Protein AF-0000000077099593 (afdb_homodimer)

Structure (mmCIF, N/CA/C/O backbone):
data_AF-0000000077099593-model_v1
#
loop_
_entity.id
_entity.type
_entity.pdbx_description
1 polymer 'DHHA1 domain protein'
#
loop_
_atom_site.group_PDB
_atom_site.id
_atom_site.type_symbol
_atom_site.label_atom_id
_atom_site.label_alt_id
_atom_site.label_comp_id
_atom_site.label_asym_id
_atom_site.label_entity_id
_atom_site.label_seq_id
_atom_site.pdbx_PDB_ins_code
_atom_site.Cartn_x
_atom_site.Cartn_y
_atom_site.Cartn_z
_atom_site.occupancy
_atom_site.B_iso_or_equiv
_atom_site.auth_seq_id
_atom_site.auth_comp_id
_atom_site.auth_asym_id
_atom_site.auth_atom_id
_atom_site.pdbx_PDB_model_num
ATOM 1 N N . MET A 1 1 ? 26.547 29.719 -0.793 1 44.53 1 MET A N 1
ATOM 2 C CA . MET A 1 1 ? 26.031 29.375 0.529 1 44.53 1 MET A CA 1
ATOM 3 C C . MET A 1 1 ? 24.516 29.234 0.493 1 44.53 1 MET A C 1
ATOM 5 O O . MET A 1 1 ? 23.828 30.016 -0.178 1 44.53 1 MET A O 1
ATOM 9 N N . ASN A 1 2 ? 23.734 27.875 0.747 1 78.38 2 ASN A N 1
ATOM 10 C CA . ASN A 1 2 ? 22.328 27.5 0.614 1 78.38 2 ASN A CA 1
ATOM 11 C C . ASN A 1 2 ? 21.422 28.391 1.454 1 78.38 2 ASN A C 1
ATOM 13 O O . ASN A 1 2 ? 21.609 28.5 2.668 1 78.38 2 ASN A O 1
ATOM 17 N N . GLU A 1 3 ? 20.875 29.578 0.82 1 91.75 3 GLU A N 1
ATOM 18 C CA . GLU A 1 3 ? 19.984 30.547 1.476 1 91.75 3 GLU A CA 1
ATOM 19 C C . GLU A 1 3 ? 19.172 29.891 2.578 1 91.75 3 GLU A C 1
ATOM 21 O O . GLU A 1 3 ? 18.859 30.516 3.59 1 91.75 3 GLU A O 1
ATOM 26 N N . PHE A 1 4 ? 19.031 28.75 2.486 1 96.62 4 PHE A N 1
ATOM 27 C CA . PHE A 1 4 ? 18.281 27.984 3.467 1 96.62 4 PHE A CA 1
ATOM 28 C C . PHE A 1 4 ? 19.062 27.844 4.766 1 96.62 4 PHE A C 1
ATOM 30 O O . PHE A 1 4 ? 18.594 28.25 5.828 1 96.62 4 PHE A O 1
ATOM 37 N N . ILE A 1 5 ? 20.25 27.406 4.719 1 95.94 5 ILE A N 1
ATOM 38 C CA . ILE A 1 5 ? 21.078 27.188 5.895 1 95.94 5 ILE A CA 1
ATOM 39 C C . ILE A 1 5 ? 21.453 28.531 6.52 1 95.94 5 ILE A C 1
ATOM 41 O O . ILE A 1 5 ? 21.406 28.688 7.742 1 95.94 5 ILE A O 1
ATOM 45 N N . SER A 1 6 ? 21.797 29.5 5.699 1 96.19 6 SER A N 1
ATOM 46 C CA . SER A 1 6 ? 22.188 30.812 6.195 1 96.19 6 SER A CA 1
ATOM 47 C C . SER A 1 6 ? 21.047 31.484 6.945 1 96.19 6 SER A C 1
ATOM 49 O O . SER A 1 6 ? 21.281 32.188 7.938 1 96.19 6 SER A O 1
ATOM 51 N N . SER A 1 7 ? 19.875 31.25 6.422 1 97.44 7 SER A N 1
ATOM 52 C CA . SER A 1 7 ? 18.703 31.828 7.078 1 97.44 7 SER A CA 1
ATOM 53 C C . SER A 1 7 ? 18.484 31.234 8.461 1 97.44 7 SER A C 1
ATOM 55 O O . SER A 1 7 ? 18.156 31.938 9.414 1 97.44 7 SER A O 1
ATOM 57 N N . ILE A 1 8 ? 18.688 29.969 8.57 1 98 8 ILE A N 1
ATOM 58 C CA . ILE A 1 8 ? 18.531 29.281 9.852 1 98 8 ILE A CA 1
ATOM 59 C C . ILE A 1 8 ? 19.609 29.75 10.82 1 98 8 ILE A C 1
ATOM 61 O O . ILE A 1 8 ? 19.328 30.047 11.977 1 98 8 ILE A O 1
ATOM 65 N N . GLU A 1 9 ? 20.797 29.906 10.312 1 97.19 9 GLU A N 1
ATOM 66 C CA . GLU A 1 9 ? 21.938 30.266 11.156 1 97.19 9 GLU A CA 1
ATOM 67 C C . GLU A 1 9 ? 21.766 31.688 11.711 1 97.19 9 GLU A C 1
ATOM 69 O O . GLU A 1 9 ? 22.172 31.969 12.844 1 97.19 9 GLU A O 1
ATOM 74 N N . ALA A 1 10 ? 21.172 32.5 11.016 1 97.31 10 ALA A N 1
ATOM 75 C CA . ALA A 1 10 ? 21.047 33.906 11.383 1 97.31 10 ALA A CA 1
ATOM 76 C C . ALA A 1 10 ? 19.906 34.125 12.359 1 97.31 10 ALA A C 1
ATOM 78 O O . ALA A 1 10 ? 19.828 35.156 13.008 1 97.31 10 ALA A O 1
ATOM 79 N N . ALA A 1 11 ? 19.031 33.156 12.484 1 98.38 11 ALA A N 1
ATOM 80 C CA . ALA A 1 11 ? 17.812 33.344 13.273 1 98.38 11 ALA A CA 1
ATOM 81 C C . ALA A 1 11 ? 17.938 32.688 14.633 1 98.38 11 ALA A C 1
ATOM 83 O O . ALA A 1 11 ? 18.484 31.578 14.75 1 98.38 11 ALA A O 1
ATOM 84 N N . ASP A 1 12 ? 17.422 33.312 15.609 1 98.31 12 ASP A N 1
ATOM 85 C CA . ASP A 1 12 ? 17.359 32.719 16.938 1 98.31 12 ASP A CA 1
ATOM 86 C C . ASP A 1 12 ? 15.969 32.156 17.219 1 98.31 12 ASP A C 1
ATOM 88 O O . ASP A 1 12 ? 15.836 31.109 17.859 1 98.31 12 ASP A O 1
ATOM 92 N N . THR A 1 13 ? 14.969 32.906 16.828 1 98.56 13 THR A N 1
ATOM 93 C CA . THR A 1 13 ? 13.578 32.469 16.969 1 98.56 13 THR A CA 1
ATOM 94 C C . THR A 1 13 ? 12.977 32.156 15.602 1 98.56 13 THR A C 1
ATOM 96 O O . THR A 1 13 ? 13.023 32.969 14.688 1 98.56 13 THR A O 1
ATOM 99 N N . ILE A 1 14 ? 12.453 30.953 15.5 1 98.75 14 ILE A N 1
ATOM 100 C CA . ILE A 1 14 ? 11.961 30.453 14.211 1 98.75 14 ILE A CA 1
ATOM 101 C C . ILE A 1 14 ? 10.547 29.906 14.367 1 98.75 14 ILE A C 1
ATOM 103 O O . ILE A 1 14 ? 10.273 29.156 15.305 1 98.75 14 ILE A O 1
ATOM 107 N N . ALA A 1 15 ? 9.633 30.344 13.539 1 98.75 15 ALA A N 1
ATOM 108 C CA . ALA A 1 15 ? 8.289 29.781 13.43 1 98.75 15 ALA A CA 1
ATOM 109 C C . ALA A 1 15 ? 8.141 28.969 12.141 1 98.75 15 ALA A C 1
ATOM 111 O O . ALA A 1 15 ? 8.742 29.312 11.117 1 98.75 15 ALA A O 1
ATOM 112 N N . VAL A 1 16 ? 7.414 27.875 12.219 1 98.81 16 VAL A N 1
ATOM 113 C CA . VAL A 1 16 ? 7.141 27.016 11.062 1 98.81 16 VAL A CA 1
ATOM 114 C C . VAL A 1 16 ? 5.637 26.75 10.961 1 98.81 16 VAL A C 1
ATOM 116 O O . VAL A 1 16 ? 4.98 26.453 11.961 1 98.81 16 VAL A O 1
ATOM 119 N N . THR A 1 17 ? 5.062 26.953 9.805 1 98.5 17 THR A N 1
ATOM 120 C CA . THR A 1 17 ? 3.666 26.594 9.57 1 98.5 17 THR A CA 1
ATOM 121 C C . THR A 1 17 ? 3.502 25.875 8.234 1 98.5 17 THR A C 1
ATOM 123 O O . THR A 1 17 ? 4.457 25.766 7.465 1 98.5 17 THR A O 1
ATOM 126 N N . GLY A 1 18 ? 2.391 25.219 8.039 1 98 18 GLY A N 1
ATOM 127 C CA . GLY A 1 18 ? 1.954 24.594 6.797 1 98 18 GLY A CA 1
ATOM 128 C C . GLY A 1 18 ? 0.511 24.906 6.449 1 98 18 GLY A C 1
ATOM 129 O O . GLY A 1 18 ? -0.124 25.734 7.105 1 98 18 GLY A O 1
ATOM 130 N N . HIS A 1 19 ? 0.083 24.312 5.426 1 97.38 19 HIS A N 1
ATOM 131 C CA . HIS A 1 19 ? -1.253 24.641 4.949 1 97.38 19 HIS A CA 1
ATOM 132 C C . HIS A 1 19 ? -2.324 24.156 5.914 1 97.38 19 HIS A C 1
ATOM 134 O O . HIS A 1 19 ? -2.074 23.25 6.723 1 97.38 19 HIS A O 1
ATOM 140 N N . ILE A 1 20 ? -3.484 24.75 5.852 1 95.88 20 ILE A N 1
ATOM 141 C CA . ILE A 1 20 ? -4.633 24.344 6.648 1 95.88 20 ILE A CA 1
ATOM 142 C C . ILE A 1 20 ? -5.016 22.906 6.285 1 95.88 20 ILE A C 1
ATOM 144 O O . ILE A 1 20 ? -4.688 22.422 5.199 1 95.88 20 ILE A O 1
ATOM 148 N N . HIS A 1 21 ? -5.652 22.156 7.223 1 93.69 21 HIS A N 1
ATOM 149 C CA . HIS A 1 21 ? -5.973 20.75 7.055 1 93.69 21 HIS A CA 1
ATOM 150 C C . HIS A 1 21 ? -4.73 19.938 6.695 1 93.69 21 HIS A C 1
ATOM 152 O O . HIS A 1 21 ? -4.699 19.281 5.656 1 93.69 21 HIS A O 1
ATOM 158 N N . PRO A 1 22 ? -3.799 20.078 7.617 1 97.12 22 PRO A N 1
ATOM 159 C CA . PRO A 1 22 ? -2.486 19.5 7.305 1 97.12 22 PRO A CA 1
ATOM 160 C C . PRO A 1 22 ? -2.535 17.984 7.086 1 97.12 22 PRO A C 1
ATOM 162 O O . PRO A 1 22 ? -3.16 17.266 7.871 1 97.12 22 PRO A O 1
ATOM 165 N N . ASP A 1 23 ? -1.933 17.578 5.977 1 96.31 23 ASP A N 1
ATOM 166 C CA . ASP A 1 23 ? -1.819 16.141 5.707 1 96.31 23 ASP A CA 1
ATOM 167 C C . ASP A 1 23 ? -0.438 15.617 6.094 1 96.31 23 ASP A C 1
ATOM 169 O O . ASP A 1 23 ? 0.315 16.297 6.793 1 96.31 23 ASP A O 1
ATOM 173 N N . GLY A 1 24 ? -0.127 14.438 5.703 1 98.06 24 GLY A N 1
ATOM 174 C CA . GLY A 1 24 ? 1.1 13.773 6.113 1 98.06 24 GLY A CA 1
ATOM 175 C C . GLY A 1 24 ? 2.352 14.531 5.707 1 98.06 24 GLY A C 1
ATOM 176 O O . GLY A 1 24 ? 3.287 14.664 6.5 1 98.06 24 GLY A O 1
ATOM 177 N N . ASP A 1 25 ? 2.393 15.008 4.492 1 98.69 25 ASP A N 1
ATOM 178 C CA . ASP A 1 25 ? 3.566 15.742 4.027 1 98.69 25 ASP A CA 1
ATOM 179 C C . ASP A 1 25 ? 3.699 17.078 4.742 1 98.69 25 ASP A C 1
ATOM 181 O O . ASP A 1 25 ? 4.805 17.484 5.105 1 98.69 25 ASP A O 1
ATOM 185 N N . CYS A 1 26 ? 2.562 17.766 4.941 1 98.62 26 CYS A N 1
ATOM 186 C CA . CYS A 1 26 ? 2.57 19.031 5.664 1 98.62 26 CYS A CA 1
ATOM 187 C C . CYS A 1 26 ? 3.076 18.844 7.086 1 98.62 26 CYS A C 1
ATOM 189 O O . CYS A 1 26 ? 4.016 19.516 7.512 1 98.62 26 CYS A O 1
ATOM 191 N N . ILE A 1 27 ? 2.521 17.906 7.766 1 98.75 27 ILE A N 1
ATOM 192 C CA . ILE A 1 27 ? 2.887 17.625 9.148 1 98.75 27 ILE A CA 1
ATOM 193 C C . ILE A 1 27 ? 4.336 17.141 9.219 1 98.75 27 ILE A C 1
ATOM 195 O O . ILE A 1 27 ? 5.129 17.656 10.008 1 98.75 27 ILE A O 1
ATOM 199 N N . GLY A 1 28 ? 4.699 16.203 8.328 1 98.88 28 GLY A N 1
ATOM 200 C CA . GLY A 1 28 ? 6.043 15.656 8.305 1 98.88 28 GLY A CA 1
ATOM 201 C C . GLY A 1 28 ? 7.109 16.703 8 1 98.88 28 GLY A C 1
ATOM 202 O O . GLY A 1 28 ? 8.18 16.688 8.617 1 98.88 28 GLY A O 1
ATOM 203 N N . SER A 1 29 ? 6.828 17.531 7.086 1 98.88 29 SER A N 1
ATOM 204 C CA . SER A 1 29 ? 7.809 18.562 6.723 1 98.88 29 SER A CA 1
ATOM 205 C C . SER A 1 29 ? 7.992 19.562 7.852 1 98.88 29 SER A C 1
ATOM 207 O O . SER A 1 29 ? 9.125 19.922 8.195 1 98.88 29 SER A O 1
ATOM 209 N N . CYS A 1 30 ? 6.91 20.031 8.477 1 98.88 30 CYS A N 1
ATOM 210 C CA . CYS A 1 30 ? 6.996 21.016 9.547 1 98.88 30 CYS A CA 1
ATOM 211 C C . CYS A 1 30 ? 7.738 20.453 10.75 1 98.88 30 CYS A C 1
ATOM 213 O O . CYS A 1 30 ? 8.672 21.062 11.258 1 98.88 30 CYS A O 1
ATOM 215 N N . LEU A 1 31 ? 7.379 19.281 11.141 1 98.88 31 LEU A N 1
ATOM 216 C CA . LEU A 1 31 ? 8.008 18.672 12.312 1 98.88 31 LEU A CA 1
ATOM 217 C C . LEU A 1 31 ? 9.43 18.234 11.992 1 98.88 31 LEU A C 1
ATOM 219 O O . LEU A 1 31 ? 10.305 18.281 12.859 1 98.88 31 LEU A O 1
ATOM 223 N N . GLY A 1 32 ? 9.625 17.75 10.781 1 98.88 32 GLY A N 1
ATOM 224 C CA . GLY A 1 32 ? 10.969 17.375 10.352 1 98.88 32 GLY A CA 1
ATOM 225 C C . GLY A 1 32 ? 11.945 18.531 10.383 1 98.88 32 GLY A C 1
ATOM 226 O O . GLY A 1 32 ? 13.07 18.391 10.867 1 98.88 32 GLY A O 1
ATOM 227 N N . LEU A 1 33 ? 11.5 19.672 9.852 1 98.88 33 LEU A N 1
ATOM 228 C CA . LEU A 1 33 ? 12.352 20.859 9.891 1 98.88 33 LEU A CA 1
ATOM 229 C C . LEU A 1 33 ? 12.648 21.281 11.328 1 98.88 33 LEU A C 1
ATOM 231 O O . LEU A 1 33 ? 13.797 21.547 11.672 1 98.88 33 LEU A O 1
ATOM 235 N N . ARG A 1 34 ? 11.594 21.344 12.133 1 98.81 34 ARG A N 1
ATOM 236 C CA . ARG A 1 34 ? 11.781 21.656 13.547 1 98.81 34 ARG A CA 1
ATOM 237 C C . ARG A 1 34 ? 12.828 20.75 14.172 1 98.81 34 ARG A C 1
ATOM 239 O O . ARG A 1 34 ? 13.75 21.219 14.844 1 98.81 34 ARG A O 1
ATOM 246 N N . GLN A 1 35 ? 12.648 19.422 13.969 1 98.81 35 GLN A N 1
ATOM 247 C CA . GLN A 1 35 ? 13.531 18.453 14.602 1 98.81 35 GLN A CA 1
ATOM 248 C C . GLN A 1 35 ? 14.969 18.609 14.117 1 98.81 35 GLN A C 1
ATOM 250 O O . GLN A 1 35 ? 15.914 18.531 14.906 1 98.81 35 GLN A O 1
ATOM 255 N N . TYR A 1 36 ? 15.141 18.859 12.828 1 98.75 36 TYR A N 1
ATOM 256 C CA . TYR A 1 36 ? 16.469 19.031 12.25 1 98.75 36 TYR A CA 1
ATOM 257 C C . TYR A 1 36 ? 17.188 20.234 12.883 1 98.75 36 TYR A C 1
ATOM 259 O O . TYR A 1 36 ? 18.359 20.156 13.227 1 98.75 36 TYR A O 1
ATOM 267 N N . ILE A 1 37 ? 16.453 21.344 13.016 1 98.75 37 ILE A N 1
ATOM 268 C CA . ILE A 1 37 ? 17.031 22.562 13.578 1 98.75 37 ILE A CA 1
ATOM 269 C C . ILE A 1 37 ? 17.406 22.328 15.039 1 98.75 37 ILE A C 1
ATOM 271 O O . ILE A 1 37 ? 18.531 22.656 15.453 1 98.75 37 ILE A O 1
ATOM 275 N N . LEU A 1 38 ? 16.5 21.703 15.781 1 98.38 38 LEU A N 1
ATOM 276 C CA . LEU A 1 38 ? 16.766 21.469 17.203 1 98.38 38 LEU A CA 1
ATOM 277 C C . LEU A 1 38 ? 17.953 20.531 17.391 1 98.38 38 LEU A C 1
ATOM 279 O O . LEU A 1 38 ? 18.734 20.703 18.328 1 98.38 38 LEU A O 1
ATOM 283 N N . ASP A 1 39 ? 18.094 19.594 16.469 1 98.31 39 ASP A N 1
ATOM 284 C CA . ASP A 1 39 ? 19.188 18.625 16.547 1 98.31 39 ASP A CA 1
ATOM 285 C C . ASP A 1 39 ? 20.531 19.281 16.25 1 98.31 39 ASP A C 1
ATOM 287 O O . ASP A 1 39 ? 21.562 18.875 16.781 1 98.31 39 ASP A O 1
ATOM 291 N N . ASN A 1 40 ? 20.578 20.312 15.398 1 98.12 40 ASN A N 1
ATOM 292 C CA . ASN A 1 40 ? 21.844 20.734 14.812 1 98.12 40 ASN A CA 1
ATOM 293 C C . ASN A 1 40 ? 22.188 22.172 15.195 1 98.12 40 ASN A C 1
ATOM 295 O O . ASN A 1 40 ? 23.328 22.594 15.023 1 98.12 40 ASN A O 1
ATOM 299 N N . TYR A 1 41 ? 21.219 22.891 15.688 1 97.5 41 TYR A N 1
ATOM 300 C CA . TYR A 1 41 ? 21.438 24.281 16.094 1 97.5 41 TYR A CA 1
ATOM 301 C C . TYR A 1 41 ? 20.938 24.5 17.516 1 97.5 41 TYR A C 1
ATOM 303 O O . TYR A 1 41 ? 19.953 25.234 17.719 1 97.5 41 TYR A O 1
ATOM 311 N N . PRO A 1 42 ? 21.719 23.953 18.422 1 94.25 42 PRO A N 1
ATOM 312 C CA . PRO A 1 42 ? 21.312 24.094 19.812 1 94.25 42 PRO A CA 1
ATOM 313 C C . PRO A 1 42 ? 21.125 25.547 20.234 1 94.25 42 PRO A C 1
ATOM 315 O O . PRO A 1 42 ? 21.875 26.422 19.812 1 94.25 42 PRO A O 1
ATOM 318 N N . GLY A 1 43 ? 20.156 25.875 21.031 1 95.94 43 GLY A N 1
ATOM 319 C CA . GLY A 1 43 ? 19.891 27.219 21.547 1 95.94 43 GLY A CA 1
ATOM 320 C C . GLY A 1 43 ? 18.797 27.938 20.797 1 95.94 43 GLY A C 1
ATOM 321 O O . GLY A 1 43 ? 18.234 28.906 21.297 1 95.94 43 GLY A O 1
ATOM 322 N N . LYS A 1 44 ? 18.531 27.516 19.625 1 97.81 44 LYS A N 1
ATOM 323 C CA . LYS A 1 44 ? 17.469 28.141 18.844 1 97.81 44 LYS A CA 1
ATOM 324 C C . LYS A 1 44 ? 16.094 27.703 19.328 1 97.81 44 LYS A C 1
ATOM 326 O O . LYS A 1 44 ? 15.93 26.578 19.828 1 97.81 44 LYS A O 1
ATOM 331 N N . SER A 1 45 ? 15.203 28.609 19.188 1 98.06 45 SER A N 1
ATOM 332 C CA . SER A 1 45 ? 13.805 28.312 19.484 1 98.06 45 SER A CA 1
ATOM 333 C C . SER A 1 45 ? 12.992 28.109 18.219 1 98.06 45 SER A C 1
ATOM 335 O O . SER A 1 45 ? 12.945 29 17.359 1 98.06 45 SER A O 1
ATOM 337 N N . VAL A 1 46 ? 12.438 26.938 18.109 1 98.62 46 VAL A N 1
ATOM 338 C CA . VAL A 1 46 ? 11.617 26.625 16.953 1 98.62 46 VAL A CA 1
ATOM 339 C C . VAL A 1 46 ? 10.211 26.25 17.391 1 98.62 46 VAL A C 1
ATOM 341 O O . VAL A 1 46 ? 10.031 25.344 18.219 1 98.62 46 VAL A O 1
ATOM 344 N N . THR A 1 47 ? 9.211 26.922 16.875 1 98.56 47 THR A N 1
ATOM 345 C CA . THR A 1 47 ? 7.816 26.641 17.203 1 98.56 47 THR A CA 1
ATOM 346 C C . THR A 1 47 ? 7.02 26.328 15.938 1 98.56 47 THR A C 1
ATOM 348 O O . THR A 1 47 ? 7.094 27.078 14.961 1 98.56 47 THR A O 1
ATOM 351 N N . VAL A 1 48 ? 6.281 25.219 15.961 1 98.81 48 VAL A N 1
ATOM 352 C CA . VAL A 1 48 ? 5.434 24.828 14.844 1 98.81 48 VAL A CA 1
ATOM 353 C C . VAL A 1 48 ? 3.988 25.234 15.125 1 98.81 48 VAL A C 1
ATOM 355 O O . VAL A 1 48 ? 3.459 24.953 16.203 1 98.81 48 VAL A O 1
ATOM 358 N N . TYR A 1 49 ? 3.396 25.953 14.188 1 98.56 49 TYR A N 1
ATOM 359 C CA . TYR A 1 49 ? 1.987 26.328 14.227 1 98.56 49 TYR A CA 1
ATOM 360 C C . TYR A 1 49 ? 1.195 25.609 13.141 1 98.56 49 TYR A C 1
ATOM 362 O O . TYR A 1 49 ? 1.43 25.812 11.953 1 98.56 49 TYR A O 1
ATOM 370 N N . LEU A 1 50 ? 0.303 24.719 13.516 1 98.25 50 LEU A N 1
ATOM 371 C CA . LEU A 1 50 ? -0.581 23.984 12.617 1 98.25 50 LEU A CA 1
ATOM 372 C C . LEU A 1 50 ? -1.969 23.828 13.227 1 98.25 50 LEU A C 1
ATOM 374 O O . LEU A 1 50 ? -2.123 23.891 14.453 1 98.25 50 LEU A O 1
ATOM 378 N N . GLU A 1 51 ? -2.959 23.641 12.305 1 96.19 51 GLU A N 1
ATOM 379 C CA . GLU A 1 51 ? -4.227 23.109 12.812 1 96.19 51 GLU A CA 1
ATOM 380 C C . GLU A 1 51 ? -4.031 21.781 13.523 1 96.19 51 GLU A C 1
ATOM 382 O O . GLU A 1 51 ? -2.949 21.188 13.461 1 96.19 51 GLU A O 1
ATOM 387 N N . SER A 1 52 ? -5.066 21.406 14.219 1 93.56 52 SER A N 1
ATOM 388 C CA . SER A 1 52 ? -4.98 20.172 15 1 93.56 52 SER A CA 1
ATOM 389 C C . SER A 1 52 ? -4.43 19.031 14.172 1 93.56 52 SER A C 1
ATOM 391 O O . SER A 1 52 ? -4.848 18.812 13.031 1 93.56 52 SER A O 1
ATOM 393 N N . ILE A 1 53 ? -3.479 18.344 14.773 1 93.81 53 ILE A N 1
ATOM 394 C CA . ILE A 1 53 ? -2.816 17.219 14.133 1 93.81 53 ILE A CA 1
ATOM 395 C C . ILE A 1 53 ? -3.631 15.945 14.367 1 93.81 53 ILE A C 1
ATOM 397 O O . ILE A 1 53 ? -4.031 15.656 15.492 1 93.81 53 ILE A O 1
ATOM 401 N N . ALA A 1 54 ? -3.904 15.234 13.266 1 91.19 54 ALA A N 1
ATOM 402 C CA . ALA A 1 54 ? -4.613 13.969 13.398 1 91.19 54 ALA A CA 1
ATOM 403 C C . ALA A 1 54 ? -3.857 13.016 14.32 1 91.19 54 ALA A C 1
ATOM 405 O O . ALA A 1 54 ? -2.625 12.984 14.32 1 91.19 54 ALA A O 1
ATOM 406 N N . PRO A 1 55 ? -4.547 12.188 15.055 1 91.56 55 PRO A N 1
ATOM 407 C CA . PRO A 1 55 ? -3.941 11.336 16.078 1 91.56 55 PRO A CA 1
ATOM 408 C C . PRO A 1 55 ? -2.879 10.391 15.523 1 91.56 55 PRO A C 1
ATOM 410 O O . PRO A 1 55 ? -1.913 10.062 16.219 1 91.56 55 PRO A O 1
ATOM 413 N N . GLU A 1 56 ? -3.076 9.992 14.328 1 93.19 56 GLU A N 1
ATOM 414 C CA . GLU A 1 56 ? -2.166 9.016 13.742 1 93.19 56 GLU A CA 1
ATOM 415 C C . GLU A 1 56 ? -0.773 9.602 13.539 1 93.19 56 GLU A C 1
ATOM 417 O O . GLU A 1 56 ? 0.194 8.867 13.336 1 93.19 56 GLU A O 1
ATOM 422 N N . PHE A 1 57 ? -0.634 10.906 13.672 1 97.19 57 PHE A N 1
ATOM 423 C CA . PHE A 1 57 ? 0.665 11.531 13.461 1 97.19 57 PHE A CA 1
ATOM 424 C C . PHE A 1 57 ? 1.306 11.914 14.789 1 97.19 57 PHE A C 1
ATOM 426 O O . PHE A 1 57 ? 2.426 12.422 14.82 1 97.19 57 PHE A O 1
ATOM 433 N N . LEU A 1 58 ? 0.678 11.609 15.898 1 96.31 58 LEU A N 1
ATOM 434 C CA . LEU A 1 58 ? 1.114 12.094 17.203 1 96.31 58 LEU A CA 1
ATOM 435 C C . LEU A 1 58 ? 2.367 11.352 17.672 1 96.31 58 LEU A C 1
ATOM 437 O O . LEU A 1 58 ? 3.041 11.789 18.609 1 96.31 58 LEU A O 1
ATOM 441 N N . PHE A 1 59 ? 2.727 10.289 17 1 96.06 59 PHE A N 1
ATOM 442 C CA . PHE A 1 59 ? 3.936 9.562 17.375 1 96.06 59 PHE A CA 1
A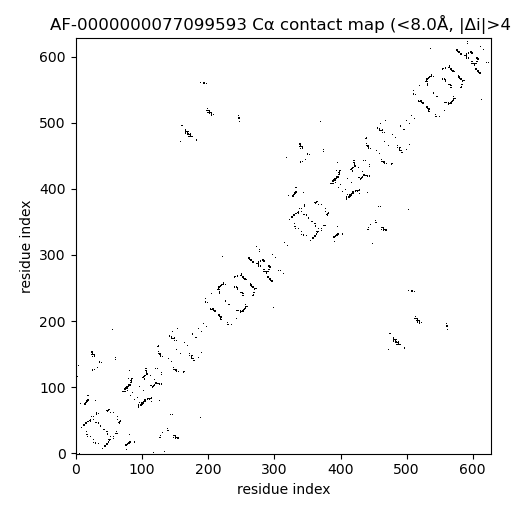TOM 443 C C . PHE A 1 59 ? 5.18 10.289 16.875 1 96.06 59 PHE A C 1
ATOM 445 O O . PHE A 1 59 ? 6.293 9.984 17.297 1 96.06 59 PHE A O 1
ATOM 4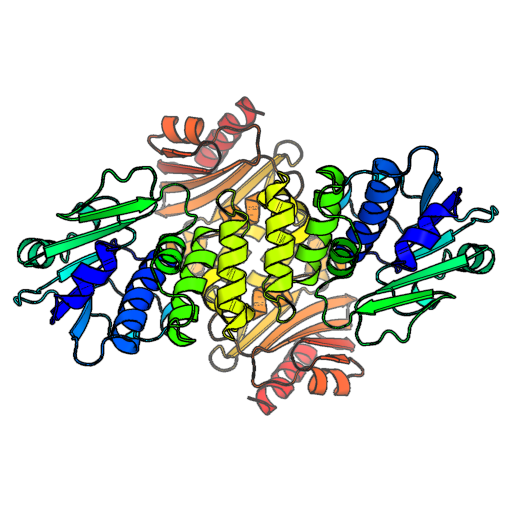52 N N . LEU A 1 60 ? 5.023 11.219 15.969 1 98.25 60 LEU A N 1
ATOM 453 C CA . LEU A 1 60 ? 6.152 11.977 15.438 1 98.25 60 LEU A CA 1
ATOM 454 C C . LEU A 1 60 ? 6.715 12.922 16.484 1 98.25 60 LEU A C 1
ATOM 456 O O . LEU A 1 60 ? 5.957 13.539 17.25 1 98.25 60 LEU A O 1
ATOM 460 N N . SER A 1 61 ? 8.023 13.078 16.453 1 97.88 61 SER A N 1
ATOM 461 C CA . SER A 1 61 ? 8.688 13.945 17.422 1 97.88 61 SER A CA 1
ATOM 462 C C . SER A 1 61 ? 8.195 15.383 17.312 1 97.88 61 SER A C 1
ATOM 464 O O . SER A 1 61 ? 8.172 15.953 16.219 1 97.88 61 SER A O 1
ATOM 466 N N . GLY A 1 62 ? 7.699 15.891 18.453 1 97.62 62 GLY A N 1
ATOM 467 C CA . GLY A 1 62 ? 7.289 17.281 18.5 1 97.62 62 GLY A CA 1
ATOM 468 C C . GLY A 1 62 ? 5.816 17.484 18.188 1 97.62 62 GLY A C 1
ATOM 469 O O . GLY A 1 62 ? 5.305 18.609 18.297 1 97.62 62 GLY A O 1
ATOM 470 N N . ALA A 1 63 ? 5.129 16.438 17.828 1 98 63 ALA A N 1
ATOM 471 C CA . ALA A 1 63 ? 3.723 16.562 17.438 1 98 63 ALA A CA 1
ATOM 472 C C . A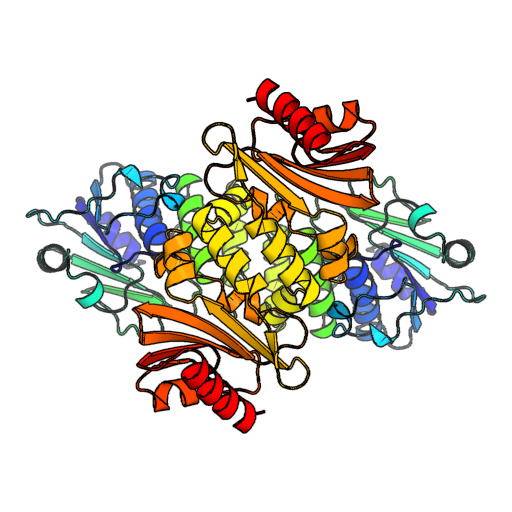LA A 1 63 ? 2.891 17.109 18.594 1 98 63 ALA A C 1
ATOM 474 O O . ALA A 1 63 ? 1.953 17.875 18.375 1 98 63 ALA A O 1
ATOM 475 N N . ASP A 1 64 ? 3.271 16.734 19.766 1 95.81 64 ASP A N 1
ATOM 476 C CA . ASP A 1 64 ? 2.521 17.125 20.953 1 95.81 64 ASP A CA 1
ATOM 477 C C . ASP A 1 64 ? 2.801 18.594 21.312 1 95.81 64 ASP A C 1
ATOM 479 O O . ASP A 1 64 ? 2.104 19.172 22.141 1 95.81 64 ASP A O 1
ATOM 483 N N . SER A 1 65 ? 3.721 19.234 20.703 1 96.19 65 SER A N 1
ATOM 484 C CA . SER A 1 65 ? 4.109 20.609 21.031 1 96.19 65 SER A CA 1
ATOM 485 C C . SER A 1 65 ? 3.605 21.594 19.984 1 96.19 65 SER A C 1
ATOM 487 O O . SER A 1 65 ? 3.838 22.797 20.109 1 96.19 65 SER A O 1
ATOM 489 N N . VAL A 1 66 ? 2.932 21.109 19 1 98.12 66 VAL A N 1
ATOM 490 C CA . VAL A 1 66 ? 2.408 21.969 17.938 1 98.12 66 VAL A CA 1
ATOM 491 C C . VAL A 1 66 ? 1.393 22.953 18.516 1 98.12 66 VAL A C 1
ATOM 493 O O . VAL A 1 66 ? 0.517 22.562 19.297 1 98.12 66 VAL A O 1
ATOM 496 N N . LYS A 1 67 ? 1.502 24.219 18.203 1 98 67 LYS A N 1
ATOM 497 C CA . LYS A 1 67 ? 0.585 25.25 18.672 1 98 67 LYS A CA 1
ATOM 498 C C . LYS A 1 67 ? -0.508 25.531 17.641 1 98 67 LYS A C 1
ATOM 500 O O . LYS A 1 67 ? -0.24 25.562 16.438 1 98 67 LYS A O 1
ATOM 505 N N . GLN A 1 68 ? -1.69 25.781 18.125 1 97.06 68 GLN A N 1
ATOM 506 C CA . GLN A 1 68 ? -2.828 26.047 17.25 1 97.06 68 GLN A CA 1
ATOM 507 C C . GLN A 1 68 ? -3.232 27.516 17.312 1 97.06 68 GLN A C 1
ATOM 509 O O . GLN A 1 68 ? -3.889 28.016 16.391 1 97.06 68 GLN A O 1
ATOM 514 N N . GLU A 1 69 ? -2.779 28.156 18.297 1 95.5 69 GLU A N 1
ATOM 515 C CA . GLU A 1 69 ? -3.154 29.562 18.5 1 95.5 69 GLU A CA 1
ATOM 516 C C . GLU A 1 69 ? -2.016 30.5 18.094 1 95.5 69 GLU A C 1
ATOM 518 O O . GLU A 1 69 ? -0.846 30.203 18.344 1 95.5 69 GLU A O 1
ATOM 523 N N . THR A 1 70 ? -2.414 31.578 17.547 1 94.69 70 THR A N 1
ATOM 524 C CA . THR A 1 70 ? -1.443 32.594 17.156 1 94.69 70 THR A CA 1
ATOM 525 C C . THR A 1 70 ? -0.866 33.281 18.391 1 94.69 70 THR A C 1
ATOM 527 O O . THR A 1 70 ? -1.462 33.25 19.469 1 94.69 70 THR A O 1
ATOM 530 N N . GLU A 1 71 ? 0.265 33.812 18.172 1 93.38 71 GLU A N 1
ATOM 531 C CA . GLU A 1 71 ? 0.913 34.625 19.203 1 93.38 71 GLU A CA 1
ATOM 532 C C . GLU A 1 71 ? 1.303 36 18.641 1 93.38 71 GLU A C 1
ATOM 534 O O . GLU A 1 71 ? 1.422 36.156 17.438 1 93.38 71 GLU A O 1
ATOM 539 N N . SER A 1 72 ? 1.48 36.969 19.547 1 92 72 SER A N 1
ATOM 540 C CA . SER A 1 72 ? 1.813 38.344 19.141 1 92 72 SER A CA 1
ATOM 541 C C . SER A 1 72 ? 3.32 38.5 19 1 92 72 SER A C 1
ATOM 543 O O . SER A 1 72 ? 3.779 39.531 18.469 1 92 72 SER A O 1
ATOM 545 N N . LYS A 1 73 ? 4.008 37.594 19.203 1 91.81 73 LYS A N 1
ATOM 546 C CA . LYS A 1 73 ? 5.461 37.719 19.125 1 91.81 73 LYS A CA 1
ATOM 547 C C . LYS A 1 73 ? 5.949 37.719 17.688 1 91.81 73 LYS A C 1
ATOM 549 O O . LYS A 1 73 ? 5.297 37.125 16.812 1 91.81 73 LYS A O 1
ATOM 554 N N . SER A 1 74 ? 7.059 38.406 17.516 1 96.31 74 SER A N 1
ATOM 555 C CA . SER A 1 74 ? 7.723 38.438 16.219 1 96.31 74 SER A CA 1
ATOM 556 C C . SER A 1 74 ? 8.875 37.438 16.172 1 96.31 74 SER A C 1
ATOM 558 O O . SER A 1 74 ? 9.602 37.281 17.156 1 96.31 74 SER A O 1
ATOM 560 N N . TYR A 1 75 ? 8.992 36.812 15.031 1 98.38 75 TYR A N 1
ATOM 561 C CA . TYR A 1 75 ? 10.039 35.812 14.852 1 98.38 75 TYR A CA 1
ATOM 562 C C . TYR A 1 75 ? 11.125 36.312 13.914 1 98.38 75 TYR A C 1
ATOM 564 O O . TYR A 1 75 ? 10.852 37.094 13 1 98.38 75 TYR A O 1
ATOM 572 N N . ASP A 1 76 ? 12.328 35.875 14.148 1 98.69 76 ASP A N 1
ATOM 573 C CA . ASP A 1 76 ? 13.43 36.188 13.242 1 98.69 76 ASP A CA 1
ATOM 574 C C . ASP A 1 76 ? 13.195 35.594 11.859 1 98.69 76 ASP A C 1
ATOM 576 O O . ASP A 1 76 ? 13.547 36.188 10.844 1 98.69 76 ASP A O 1
ATOM 580 N N . LEU A 1 77 ? 12.695 34.406 11.805 1 98.69 77 LEU A N 1
ATOM 581 C CA . LEU A 1 77 ? 12.492 33.656 10.586 1 98.69 77 LEU A CA 1
ATOM 582 C C . LEU A 1 77 ? 11.172 32.875 10.641 1 98.69 77 LEU A C 1
ATOM 584 O O . LEU A 1 77 ? 10.867 32.25 11.648 1 98.69 77 LEU A O 1
ATOM 588 N N . PHE A 1 78 ? 10.352 33 9.609 1 98.69 78 PHE A N 1
ATOM 589 C CA . PHE A 1 78 ? 9.062 32.312 9.5 1 98.69 78 PHE A CA 1
ATOM 590 C C . PHE A 1 78 ? 9.023 31.438 8.266 1 98.69 78 PHE A C 1
ATOM 592 O O . PHE A 1 78 ? 9.031 31.938 7.137 1 98.69 78 PHE A O 1
ATOM 599 N N . PHE A 1 79 ? 8.969 30.094 8.523 1 98.62 79 PHE A N 1
ATOM 600 C CA . PHE A 1 79 ? 8.906 29.141 7.438 1 98.62 79 PHE A CA 1
ATOM 601 C C . PHE A 1 79 ? 7.465 28.797 7.09 1 98.62 79 PHE A C 1
ATOM 603 O O . PHE A 1 79 ? 6.633 28.609 7.98 1 98.62 79 PHE A O 1
ATOM 610 N N . VAL A 1 80 ? 7.16 28.781 5.832 1 98.5 80 VAL A N 1
ATOM 611 C CA . VAL A 1 80 ? 5.93 28.203 5.293 1 98.5 80 VAL A CA 1
ATOM 612 C C . VAL A 1 80 ? 6.262 26.969 4.441 1 98.5 80 VAL A C 1
ATOM 614 O O . VAL A 1 80 ? 6.941 27.094 3.42 1 98.5 80 VAL A O 1
ATOM 617 N N . LEU A 1 81 ? 5.766 25.828 4.902 1 98.56 81 LEU A N 1
ATOM 618 C CA . LEU A 1 81 ? 6.105 24.578 4.227 1 98.56 81 LEU A CA 1
ATOM 619 C C . LEU A 1 81 ? 4.867 23.953 3.604 1 98.56 81 LEU A C 1
ATOM 621 O O . LEU A 1 81 ? 3.787 23.969 4.195 1 98.56 81 LEU A O 1
ATOM 625 N N . ASP A 1 82 ? 5.035 23.344 2.389 1 98.06 82 ASP A N 1
ATOM 626 C CA . ASP A 1 82 ? 4.016 22.547 1.718 1 98.06 82 ASP A CA 1
ATOM 627 C C . ASP A 1 82 ? 2.734 23.359 1.509 1 98.06 82 ASP A C 1
ATOM 629 O O . ASP A 1 82 ? 1.639 22.875 1.815 1 98.06 82 ASP A O 1
ATOM 633 N N . CYS A 1 83 ? 2.928 24.547 1.104 1 97.12 83 CYS A N 1
ATOM 634 C CA . CYS A 1 83 ? 1.815 25.469 0.909 1 97.12 83 CYS A CA 1
ATOM 635 C C . CYS A 1 83 ? 2.033 26.328 -0.328 1 97.12 83 CYS A C 1
ATOM 637 O O . CYS A 1 83 ? 3.102 26.922 -0.497 1 97.12 83 CYS A O 1
ATOM 639 N N . SER A 1 84 ? 0.977 26.453 -1.143 1 93.88 84 SER A N 1
ATOM 640 C CA . SER A 1 84 ? 1.155 27.109 -2.432 1 93.88 84 SER A CA 1
ATOM 641 C C . SER A 1 84 ? 0.583 28.516 -2.414 1 93.88 84 SER A C 1
ATOM 643 O O . SER A 1 84 ? 0.767 29.281 -3.365 1 93.88 84 SER A O 1
ATOM 645 N N . SER A 1 85 ? -0.139 28.875 -1.325 1 94.56 85 SER A N 1
ATOM 646 C CA . SER A 1 85 ? -0.756 30.188 -1.284 1 94.56 85 SER A CA 1
ATOM 647 C C . SER A 1 85 ? -0.979 30.656 0.153 1 94.56 85 SER A C 1
ATOM 649 O O . SER A 1 85 ? -1.229 29.828 1.041 1 94.56 85 SER A O 1
ATOM 651 N N . LEU A 1 86 ? -1 31.938 0.302 1 95.12 86 LEU A N 1
ATOM 652 C CA . LEU A 1 86 ? -1.04 32.5 1.643 1 95.12 86 LEU A CA 1
ATOM 653 C C . LEU A 1 86 ? -2.42 32.344 2.268 1 95.12 86 LEU A C 1
ATOM 655 O O . LEU A 1 86 ? -2.553 32.312 3.494 1 95.12 86 LEU A O 1
ATOM 659 N N . ASP A 1 87 ? -3.424 32.188 1.442 1 95.12 87 ASP A N 1
ATOM 660 C CA . ASP A 1 87 ? -4.766 31.969 1.979 1 95.12 87 ASP A CA 1
ATOM 661 C C . ASP A 1 87 ? -4.848 30.641 2.725 1 95.12 87 ASP A C 1
ATOM 663 O O . ASP A 1 87 ? -5.73 30.438 3.562 1 95.12 87 ASP A O 1
ATOM 667 N N . ARG A 1 88 ? -3.934 29.781 2.51 1 95.38 88 ARG A N 1
ATOM 668 C CA . ARG A 1 88 ? -3.949 28.453 3.104 1 95.38 88 ARG A CA 1
ATOM 669 C C . ARG A 1 88 ? -3.189 28.438 4.426 1 95.38 88 ARG A C 1
ATOM 671 O O . ARG A 1 88 ? -3.01 27.375 5.027 1 95.38 88 ARG A O 1
ATOM 678 N N . ILE A 1 89 ? -2.678 29.594 4.84 1 96.75 89 ILE A N 1
ATOM 679 C CA . ILE A 1 89 ? -2.082 29.719 6.168 1 96.75 89 ILE A CA 1
ATOM 680 C C . ILE A 1 89 ? -2.783 30.812 6.953 1 96.75 89 ILE A C 1
ATOM 682 O O . ILE A 1 89 ? -2.205 31.391 7.879 1 96.75 89 ILE A O 1
ATOM 686 N N . GLU A 1 90 ? -3.977 31.141 6.641 1 93.25 90 GLU A N 1
ATOM 687 C CA . GLU A 1 90 ? -4.738 32.281 7.125 1 93.25 90 GLU A CA 1
ATOM 688 C C . GLU A 1 90 ? -4.723 32.344 8.648 1 93.25 90 GLU A C 1
ATOM 690 O O . GLU A 1 90 ? -4.559 33.438 9.227 1 93.25 90 GLU A O 1
ATOM 695 N N . PRO A 1 91 ? -4.863 31.25 9.383 1 94.25 91 PRO A N 1
ATOM 696 C CA . PRO A 1 91 ? -4.844 31.359 10.844 1 94.25 91 PRO A CA 1
ATOM 697 C C . PRO A 1 91 ? -3.549 31.969 11.375 1 94.25 91 PRO A C 1
ATOM 699 O O . PRO A 1 91 ? -3.533 32.531 12.461 1 94.25 91 PRO A O 1
ATOM 702 N N . TYR A 1 92 ? -2.486 31.906 10.562 1 97 92 TYR A N 1
ATOM 703 C CA . TYR A 1 92 ? -1.183 32.312 11.078 1 97 92 TYR A CA 1
ATOM 704 C C . TYR A 1 92 ? -0.57 33.406 10.211 1 97 92 TYR A C 1
ATOM 706 O O . TYR A 1 92 ? 0.625 33.688 10.312 1 97 92 TYR A O 1
ATOM 714 N N . LEU A 1 93 ? -1.385 33.969 9.352 1 96.62 93 LEU A N 1
ATOM 715 C CA . LEU A 1 93 ? -0.925 34.969 8.383 1 96.62 93 LEU A CA 1
ATOM 716 C C . LEU A 1 93 ? -0.353 36.188 9.086 1 96.62 93 LEU A C 1
ATOM 718 O O . LEU A 1 93 ? 0.659 36.75 8.648 1 96.62 93 LEU A O 1
ATOM 722 N N . SER A 1 94 ? -0.943 36.625 10.164 1 96.69 94 SER A N 1
ATOM 723 C CA . SER A 1 94 ? -0.479 37.812 10.898 1 96.69 94 SER A CA 1
ATOM 724 C C . SER A 1 94 ? 0.931 37.594 11.438 1 96.69 94 SER A C 1
ATOM 726 O O . SER A 1 94 ? 1.737 38.531 11.461 1 96.69 94 SER A O 1
ATOM 728 N N . MET A 1 95 ? 1.235 36.406 11.898 1 97.69 95 MET A N 1
ATOM 729 C CA . MET A 1 95 ? 2.568 36.094 12.391 1 97.69 95 MET A CA 1
ATOM 730 C C . MET A 1 95 ? 3.588 36.094 11.258 1 97.69 95 MET A C 1
ATOM 732 O O . MET A 1 95 ? 4.703 36.594 11.422 1 97.69 95 MET A O 1
ATOM 736 N N . TYR A 1 96 ? 3.125 35.531 10.172 1 97.31 96 TYR A N 1
ATOM 737 C CA . TYR A 1 96 ? 3.932 35.5 8.953 1 97.31 96 TYR A CA 1
ATOM 738 C C . TYR A 1 96 ? 4.309 36.938 8.547 1 97.31 96 TYR A C 1
ATOM 740 O O . TYR A 1 96 ? 5.473 37.219 8.258 1 97.31 96 TYR A O 1
ATOM 748 N N . GLU A 1 97 ? 3.383 37.844 8.586 1 96.81 97 GLU A N 1
ATOM 749 C CA . GLU A 1 97 ? 3.564 39.219 8.141 1 96.81 97 GLU A CA 1
ATOM 750 C C . GLU A 1 97 ? 4.465 40 9.102 1 96.81 97 GLU A C 1
ATOM 752 O O . GLU A 1 97 ? 5.133 40.969 8.695 1 96.81 97 GLU A O 1
ATOM 757 N N . ARG A 1 98 ? 4.543 39.594 10.336 1 97.25 98 ARG A N 1
ATOM 758 C CA . ARG A 1 98 ? 5.301 40.312 11.352 1 97.25 98 ARG A CA 1
ATOM 759 C C . ARG A 1 98 ? 6.734 39.781 11.43 1 97.25 98 ARG A C 1
ATOM 761 O O . ARG A 1 98 ? 7.602 40.438 12.031 1 97.25 98 ARG A O 1
ATOM 768 N N . ALA A 1 99 ? 7.023 38.719 10.828 1 98.06 99 ALA A N 1
ATOM 769 C CA . ALA A 1 99 ? 8.344 38.094 10.93 1 98.06 99 ALA A CA 1
ATOM 770 C C . ALA A 1 99 ? 9.406 38.938 10.234 1 98.06 99 ALA A C 1
ATOM 772 O O . ALA A 1 99 ? 9.109 39.625 9.266 1 98.06 99 ALA A O 1
ATOM 773 N N . ALA A 1 100 ? 10.602 38.875 10.734 1 98.25 100 ALA A N 1
ATOM 774 C CA . ALA A 1 100 ? 11.703 39.625 10.148 1 98.25 100 ALA A CA 1
ATOM 775 C C . ALA A 1 100 ? 12.062 39.062 8.766 1 98.25 100 ALA A C 1
ATOM 777 O O . ALA A 1 100 ? 12.43 39.844 7.871 1 98.25 100 ALA A O 1
ATOM 778 N N . LYS A 1 101 ? 12.016 37.812 8.57 1 98.12 101 LYS A N 1
ATOM 779 C CA . LYS A 1 101 ? 12.289 37.125 7.316 1 98.12 101 LYS A CA 1
ATOM 780 C C . LYS A 1 101 ? 11.328 35.969 7.109 1 98.12 101 LYS A C 1
ATOM 782 O O . LYS A 1 101 ? 10.977 35.25 8.062 1 98.12 101 LYS A O 1
ATOM 787 N N . THR A 1 102 ? 10.906 35.781 5.871 1 98 102 THR A N 1
ATOM 788 C CA . THR A 1 102 ? 10.008 34.688 5.531 1 98 102 THR A CA 1
ATOM 789 C C . THR A 1 102 ? 10.641 33.781 4.492 1 98 102 THR A C 1
ATOM 791 O O . THR A 1 102 ? 11.383 34.25 3.623 1 98 102 THR A O 1
ATOM 794 N N . PHE A 1 103 ? 10.445 32.469 4.633 1 97.88 103 PHE A N 1
ATOM 795 C CA . PHE A 1 103 ? 11.023 31.469 3.764 1 97.88 103 PHE A CA 1
ATOM 796 C C . PHE A 1 103 ? 10.008 30.375 3.449 1 97.88 103 PHE A C 1
ATOM 798 O O . PHE A 1 103 ? 9.453 29.75 4.359 1 97.88 103 PHE A O 1
ATOM 805 N N . CYS A 1 104 ? 9.719 30.125 2.201 1 97.81 104 CYS A N 1
ATOM 806 C CA . CYS A 1 104 ? 8.75 29.109 1.809 1 97.81 104 CYS A CA 1
ATOM 807 C C . CYS A 1 104 ? 9.43 27.953 1.084 1 97.81 104 CYS A C 1
ATOM 809 O O . CYS A 1 104 ? 10.32 28.172 0.26 1 97.81 104 CYS A O 1
ATOM 811 N N . ILE A 1 105 ? 9.133 26.703 1.415 1 98.06 105 ILE A N 1
ATOM 812 C CA . ILE A 1 105 ? 9.57 25.5 0.722 1 98.06 105 ILE A CA 1
ATOM 813 C C . ILE A 1 105 ? 8.359 24.672 0.295 1 98.06 105 ILE A C 1
ATOM 815 O O . ILE A 1 105 ? 7.516 24.328 1.124 1 98.06 105 ILE A O 1
ATOM 819 N N . ASP A 1 106 ? 8.242 24.375 -0.959 1 97.12 106 ASP A N 1
ATOM 820 C CA . ASP A 1 106 ? 7.062 23.719 -1.514 1 97.12 106 ASP A CA 1
ATOM 821 C C . ASP A 1 106 ? 7.422 22.891 -2.748 1 97.12 106 ASP A C 1
ATOM 823 O O . ASP A 1 106 ? 8.523 23.016 -3.283 1 97.12 106 ASP A O 1
ATOM 827 N N . HIS A 1 107 ? 6.488 21.984 -3.109 1 96.62 107 HIS A N 1
ATOM 828 C CA . HIS A 1 107 ? 6.727 21.156 -4.289 1 96.62 107 HIS A CA 1
ATOM 829 C C . HIS A 1 107 ? 5.527 21.188 -5.227 1 96.62 107 HIS A C 1
ATOM 831 O O . HIS A 1 107 ? 5.562 20.578 -6.301 1 96.62 107 HIS A O 1
ATOM 837 N N . HIS A 1 108 ? 4.535 21.938 -4.918 1 93.06 108 HIS A N 1
ATOM 838 C CA . HIS A 1 108 ? 3.338 21.969 -5.75 1 93.06 108 HIS A CA 1
ATOM 839 C C . HIS A 1 108 ? 3.596 22.703 -7.062 1 93.06 108 HIS A C 1
ATOM 841 O O . HIS A 1 108 ? 4.129 23.812 -7.059 1 93.06 108 HIS A O 1
ATOM 847 N N . ILE A 1 109 ? 3.123 22.156 -8.133 1 87.81 109 ILE A N 1
ATOM 848 C CA . ILE A 1 109 ? 3.324 22.734 -9.453 1 87.81 109 ILE A CA 1
ATOM 849 C C . ILE A 1 109 ? 2.584 24.062 -9.555 1 87.81 109 ILE A C 1
ATOM 851 O O . ILE A 1 109 ? 3.025 24.969 -10.258 1 87.81 109 ILE A O 1
ATOM 855 N N . SER A 1 110 ? 1.563 24.203 -8.797 1 84.56 110 SER A N 1
ATOM 856 C CA . SER A 1 110 ? 0.725 25.406 -8.844 1 84.56 110 SER A CA 1
ATOM 857 C C . SER A 1 110 ? 1.355 26.547 -8.062 1 84.56 110 SER A C 1
ATOM 859 O O . SER A 1 110 ? 0.912 27.703 -8.172 1 84.56 110 SER A O 1
ATOM 861 N N . SER A 1 111 ? 2.352 26.234 -7.316 1 88.25 111 SER A N 1
ATOM 862 C CA . SER A 1 111 ? 2.951 27.25 -6.461 1 88.25 111 SER A CA 1
ATOM 863 C C . SER A 1 111 ? 3.736 28.266 -7.277 1 88.25 111 SER A C 1
ATOM 865 O O . SER A 1 111 ? 4.418 27.906 -8.242 1 88.25 111 SER A O 1
ATOM 867 N N . LYS A 1 112 ? 3.516 29.578 -6.93 1 87.12 112 LYS A N 1
ATOM 868 C CA . LYS A 1 112 ? 4.258 30.656 -7.578 1 87.12 112 LYS A CA 1
ATOM 869 C C . LYS A 1 112 ? 5.32 31.234 -6.645 1 87.12 112 LYS A C 1
ATOM 871 O O . LYS A 1 112 ? 5.945 32.25 -6.965 1 87.12 112 LYS A O 1
ATOM 876 N N . GLY A 1 113 ? 5.535 30.484 -5.645 1 87.38 113 GLY A N 1
ATOM 877 C CA . GLY A 1 113 ? 6.465 31 -4.652 1 87.38 113 GLY A CA 1
ATOM 878 C C . GLY A 1 113 ? 5.816 31.953 -3.664 1 87.38 113 GLY A C 1
ATOM 879 O O . GLY A 1 113 ? 5.008 32.812 -4.051 1 87.38 113 GLY A O 1
ATOM 880 N N . ILE A 1 114 ? 6.059 31.703 -2.367 1 89.81 114 ILE A N 1
ATOM 881 C CA . ILE A 1 114 ? 5.543 32.5 -1.26 1 89.81 114 ILE A CA 1
ATOM 882 C C . ILE A 1 114 ? 6.703 32.969 -0.384 1 89.81 114 ILE A C 1
ATOM 884 O O . ILE A 1 114 ? 7.656 32.219 -0.152 1 89.81 114 ILE A O 1
ATOM 888 N N . GLY A 1 115 ? 6.656 34.312 0.035 1 90.62 115 GLY A N 1
ATOM 889 C CA . GLY A 1 115 ? 7.609 34.812 1.025 1 90.62 115 GLY A CA 1
ATOM 890 C C . GLY A 1 115 ? 8.789 35.531 0.416 1 90.62 115 GLY A C 1
ATOM 891 O O . GLY A 1 115 ? 8.883 35.656 -0.807 1 90.62 115 GLY A O 1
ATOM 892 N N . GLN A 1 116 ? 9.664 36.125 1.197 1 95.38 116 GLN A N 1
ATOM 893 C CA . GLN A 1 116 ? 10.875 36.812 0.785 1 95.38 116 GLN A CA 1
ATOM 894 C C . GLN A 1 116 ? 11.852 35.875 0.098 1 95.38 116 GLN A C 1
ATOM 896 O O . GLN A 1 116 ? 12.523 36.25 -0.866 1 95.38 116 GLN A O 1
ATOM 901 N N . GLU A 1 117 ? 11.969 34.688 0.604 1 96.12 117 GLU A N 1
ATOM 902 C CA . GLU A 1 117 ? 12.742 33.594 0.011 1 96.12 117 GLU A CA 1
ATOM 903 C C . GLU A 1 117 ? 11.883 32.344 -0.175 1 96.12 117 GLU A C 1
ATOM 905 O O . GLU A 1 117 ? 10.93 32.125 0.572 1 96.12 117 GLU A O 1
ATOM 910 N N . TYR A 1 118 ? 12.227 31.625 -1.209 1 96.12 118 TYR A N 1
ATOM 911 C CA . TYR A 1 118 ? 11.492 30.375 -1.38 1 96.12 118 TYR A CA 1
ATOM 912 C C . TYR A 1 118 ? 12.305 29.359 -2.172 1 96.12 118 TYR A C 1
ATOM 914 O O . TYR A 1 118 ? 13.25 29.734 -2.873 1 96.12 118 TYR A O 1
ATOM 922 N N . ILE A 1 119 ? 12.07 28.125 -1.958 1 97.06 119 ILE A N 1
ATOM 923 C CA . ILE A 1 119 ? 12.539 27 -2.756 1 97.06 119 ILE A CA 1
ATOM 924 C C . ILE A 1 119 ? 11.344 26.188 -3.266 1 97.06 119 ILE A C 1
ATOM 926 O O . ILE A 1 119 ? 10.539 25.688 -2.473 1 97.06 119 ILE A O 1
ATOM 930 N N . LEU A 1 120 ? 11.211 26.156 -4.52 1 96.06 120 LEU A N 1
ATOM 931 C CA . LEU A 1 120 ? 10.141 25.422 -5.172 1 96.06 120 LEU A CA 1
ATOM 932 C C . LEU A 1 120 ? 10.711 24.297 -6.047 1 96.06 120 LEU A C 1
ATOM 934 O O . LEU A 1 120 ? 11.531 24.562 -6.93 1 96.06 120 LEU A O 1
ATOM 938 N N . LYS A 1 121 ? 10.375 23.062 -5.754 1 96.75 121 LYS A N 1
ATOM 939 C CA . LYS A 1 121 ? 10.789 21.906 -6.543 1 96.75 121 LYS A CA 1
ATOM 940 C C . LYS A 1 121 ? 9.586 21.078 -6.992 1 96.75 121 LYS A C 1
ATOM 942 O O . LYS A 1 121 ? 9.297 20.031 -6.418 1 96.75 121 LYS A O 1
ATOM 947 N N . PRO A 1 122 ? 8.961 21.453 -8.086 1 95.25 122 PRO A N 1
ATOM 948 C CA . PRO A 1 122 ? 7.723 20.797 -8.523 1 95.25 122 PRO A CA 1
ATOM 949 C C . PRO A 1 122 ? 7.93 19.344 -8.914 1 95.25 122 PRO A C 1
ATOM 951 O O . PRO A 1 122 ? 6.965 18.578 -8.977 1 95.25 122 PRO A O 1
ATOM 954 N N . GLN A 1 123 ? 9.141 18.938 -9.133 1 95.31 123 GLN A N 1
ATOM 955 C CA . GLN A 1 123 ? 9.398 17.562 -9.547 1 95.31 123 GLN A CA 1
ATOM 956 C C . GLN A 1 123 ? 9.555 16.656 -8.336 1 95.31 123 GLN A C 1
ATOM 958 O O . GLN A 1 123 ? 9.578 15.422 -8.477 1 95.31 123 GLN A O 1
ATOM 963 N N . ALA A 1 124 ? 9.688 17.266 -7.164 1 97.56 124 ALA A N 1
ATOM 964 C CA . ALA A 1 124 ? 9.797 16.453 -5.953 1 97.56 124 ALA A CA 1
ATOM 965 C C . ALA A 1 124 ? 8.453 15.82 -5.594 1 97.56 124 ALA A C 1
ATOM 967 O O . ALA A 1 124 ? 7.402 16.438 -5.77 1 97.56 124 ALA A O 1
ATOM 968 N N . SER A 1 125 ? 8.516 14.68 -5.055 1 97.75 125 SER A N 1
ATOM 969 C CA . SER A 1 125 ? 7.301 13.945 -4.727 1 97.75 125 SER A CA 1
ATOM 970 C C . SER A 1 125 ? 6.586 14.562 -3.531 1 97.75 125 SER A C 1
ATOM 972 O O . SER A 1 125 ? 5.375 14.398 -3.371 1 97.75 125 SER A O 1
ATOM 974 N N . ALA A 1 126 ? 7.32 15.227 -2.701 1 98.5 126 ALA A N 1
ATOM 975 C CA . ALA A 1 126 ? 6.828 15.766 -1.434 1 98.5 126 ALA A CA 1
ATOM 976 C C . ALA A 1 126 ? 7.723 16.891 -0.934 1 98.5 126 ALA A C 1
ATOM 978 O O . ALA A 1 126 ? 8.883 17 -1.334 1 98.5 126 ALA A O 1
ATOM 979 N N . THR A 1 127 ? 7.184 17.734 -0.15 1 98.69 127 THR A N 1
ATOM 980 C CA . THR A 1 127 ? 8 18.734 0.51 1 98.69 127 THR A CA 1
ATOM 981 C C . THR A 1 127 ? 9.055 18.094 1.404 1 98.69 127 THR A C 1
ATOM 983 O O . THR A 1 127 ? 10.172 18.594 1.521 1 98.69 127 THR A O 1
ATOM 986 N N . CYS A 1 128 ? 8.734 16.969 2 1 98.88 128 CYS A N 1
ATOM 987 C CA . CYS A 1 128 ? 9.68 16.219 2.822 1 98.88 128 CYS A CA 1
ATOM 988 C C . CYS A 1 128 ? 10.883 15.766 2.002 1 98.88 128 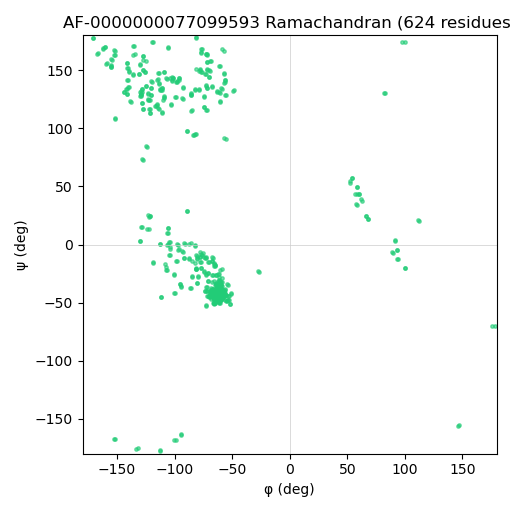CYS A C 1
ATOM 990 O O . CYS A 1 128 ? 12 15.695 2.518 1 98.88 128 CYS A O 1
ATOM 992 N N . GLU A 1 129 ? 10.656 15.453 0.786 1 98.75 129 GLU A N 1
ATOM 993 C CA . GLU A 1 129 ? 11.773 15.125 -0.097 1 98.75 129 GLU A CA 1
ATOM 994 C C . GLU A 1 129 ? 12.672 16.344 -0.329 1 98.75 129 GLU A C 1
ATOM 996 O O . GLU A 1 129 ? 13.898 16.219 -0.341 1 98.75 129 GLU A O 1
ATOM 1001 N N . VAL A 1 130 ? 12.117 17.484 -0.55 1 98.5 130 VAL A N 1
ATOM 1002 C CA . VAL A 1 130 ? 12.875 18.719 -0.738 1 98.5 130 VAL A CA 1
ATOM 1003 C C . VAL A 1 130 ? 13.727 19 0.499 1 98.5 130 VAL A C 1
ATOM 1005 O O . VAL A 1 130 ? 14.914 19.328 0.385 1 98.5 130 VAL A O 1
ATOM 1008 N N . LEU A 1 131 ? 13.133 18.844 1.67 1 98.75 131 LEU A N 1
ATOM 1009 C CA . LEU A 1 131 ? 13.859 19.062 2.918 1 98.75 131 LEU A CA 1
ATOM 1010 C C . LEU A 1 131 ? 15.023 18.094 3.047 1 98.75 131 LEU A C 1
ATOM 1012 O O . LEU A 1 131 ? 16.109 18.469 3.471 1 98.75 131 LEU A O 1
ATOM 1016 N N . TYR A 1 132 ? 14.773 16.875 2.705 1 98.69 132 TYR A N 1
ATOM 1017 C CA . TYR A 1 132 ? 15.859 15.891 2.742 1 98.69 132 TYR A CA 1
ATOM 1018 C C . TYR A 1 132 ? 17.047 16.375 1.93 1 98.69 132 TYR A C 1
ATOM 1020 O O . TYR A 1 132 ? 18.203 16.234 2.363 1 98.69 132 TYR A O 1
ATOM 1028 N N . GLU A 1 133 ? 16.797 16.891 0.789 1 97.75 133 GLU A N 1
ATOM 1029 C CA . GLU A 1 133 ? 17.844 17.391 -0.097 1 97.75 133 GLU A CA 1
ATOM 1030 C C . GLU A 1 133 ? 18.594 18.562 0.526 1 97.75 133 GLU A C 1
ATOM 1032 O O . GLU A 1 133 ? 19.797 18.734 0.293 1 97.75 133 GLU A O 1
ATOM 1037 N N . LEU A 1 134 ? 17.875 19.344 1.225 1 97.94 134 LEU A N 1
ATOM 1038 C CA . LEU A 1 134 ? 18.453 20.547 1.8 1 97.94 134 LEU A CA 1
ATOM 1039 C C . LEU A 1 134 ? 19.234 20.234 3.064 1 97.94 134 LEU A C 1
ATOM 1041 O O . LEU A 1 134 ? 20.125 20.984 3.453 1 97.94 134 LEU A O 1
ATOM 1045 N N . PHE A 1 135 ? 18.875 19.172 3.756 1 98.19 135 PHE A N 1
ATOM 1046 C CA . PHE A 1 135 ? 19.516 18.781 5.004 1 98.19 135 PHE A CA 1
ATOM 1047 C C . PHE A 1 135 ? 20.844 18.078 4.73 1 98.19 135 PHE A C 1
ATOM 1049 O O . PHE A 1 135 ? 21.047 17.531 3.648 1 98.19 135 PHE A O 1
ATOM 1056 N N . GLU A 1 136 ? 21.75 18.219 5.621 1 96.81 136 GLU A N 1
ATOM 1057 C CA . GLU A 1 136 ? 22.906 17.328 5.602 1 96.81 136 GLU A CA 1
ATOM 1058 C C . GLU A 1 136 ? 22.531 15.914 6.059 1 96.81 136 GLU A C 1
ATOM 1060 O O . GLU A 1 136 ? 22.172 15.711 7.219 1 96.81 136 GLU A O 1
ATOM 1065 N N . THR A 1 137 ? 22.641 14.977 5.219 1 96.5 137 THR A N 1
ATOM 1066 C CA . THR A 1 137 ? 22.094 13.633 5.406 1 96.5 137 THR A CA 1
ATOM 1067 C C . THR A 1 137 ? 22.625 13.008 6.688 1 96.5 137 THR A C 1
ATOM 1069 O O . THR A 1 137 ? 21.875 12.352 7.422 1 96.5 137 THR A O 1
ATOM 1072 N N . ASP A 1 138 ? 23.891 13.25 6.965 1 96.88 138 ASP A N 1
ATOM 1073 C CA . ASP A 1 138 ? 24.531 12.633 8.125 1 96.88 138 ASP A CA 1
ATOM 1074 C C . ASP A 1 138 ? 24.031 13.266 9.422 1 96.88 138 ASP A C 1
ATOM 1076 O O . ASP A 1 138 ? 24.266 12.727 10.516 1 96.88 138 ASP A O 1
ATOM 1080 N N . ARG A 1 139 ? 23.328 14.352 9.297 1 98.06 139 ARG A N 1
ATOM 1081 C CA . ARG A 1 139 ? 22.859 15.062 10.484 1 98.06 139 ARG A CA 1
ATOM 1082 C C . ARG A 1 139 ? 21.375 14.859 10.703 1 98.06 139 ARG A C 1
ATOM 1084 O O . ARG A 1 139 ? 20.781 15.492 11.578 1 98.06 139 ARG A O 1
ATOM 1091 N N . ILE A 1 140 ? 20.781 13.984 9.984 1 98.62 140 ILE A N 1
ATOM 1092 C CA . ILE A 1 140 ? 19.375 13.625 10.148 1 98.62 140 ILE A CA 1
ATOM 1093 C C . ILE A 1 140 ? 19.25 12.555 11.227 1 98.62 140 ILE A C 1
ATOM 1095 O O . ILE A 1 140 ? 19.766 11.445 11.086 1 98.62 140 ILE A O 1
ATOM 1099 N N . SER A 1 141 ? 18.594 12.906 12.312 1 98.75 141 SER A N 1
ATOM 1100 C CA . SER A 1 141 ? 18.359 11.961 13.398 1 98.75 141 SER A CA 1
ATOM 1101 C C . SER A 1 141 ? 17.25 10.984 13.039 1 98.75 141 SER A C 1
ATOM 1103 O O . SER A 1 141 ? 16.547 11.172 12.047 1 98.75 141 SER A O 1
ATOM 1105 N N . LEU A 1 142 ? 17.125 9.938 13.859 1 98.75 142 LEU A N 1
ATOM 1106 C CA . LEU A 1 142 ? 16.031 8.977 13.664 1 98.75 142 LEU A CA 1
ATOM 1107 C C . LEU A 1 142 ? 14.68 9.656 13.766 1 98.75 142 LEU A C 1
ATOM 1109 O O . LEU A 1 142 ? 13.789 9.406 12.945 1 98.75 142 LEU A O 1
ATOM 1113 N N . SER A 1 143 ? 14.531 10.578 14.719 1 98.81 143 SER A N 1
ATOM 1114 C CA . SER A 1 143 ? 13.273 11.297 14.891 1 98.81 143 SER A CA 1
ATOM 1115 C C . SER A 1 143 ? 12.945 12.141 13.672 1 98.81 143 SER A C 1
ATOM 1117 O O . SER A 1 143 ? 11.805 12.156 13.211 1 98.81 143 SER A O 1
ATOM 1119 N N . CYS A 1 144 ? 13.961 12.82 13.18 1 98.88 144 CYS A N 1
ATOM 1120 C CA . CYS A 1 144 ? 13.781 13.609 11.969 1 98.88 144 CYS A CA 1
ATOM 1121 C C . CYS A 1 144 ? 13.453 12.727 10.781 1 98.88 144 CYS A C 1
ATOM 1123 O O . CYS A 1 144 ? 12.602 13.062 9.961 1 98.88 144 CYS A O 1
ATOM 1125 N N . ALA A 1 145 ? 14.086 11.547 10.703 1 98.94 145 ALA A N 1
ATOM 1126 C CA . ALA A 1 145 ? 13.875 10.594 9.617 1 98.94 145 ALA A CA 1
ATOM 1127 C C . ALA A 1 145 ? 12.43 10.109 9.586 1 98.94 145 ALA A C 1
ATOM 1129 O O . ALA A 1 145 ? 11.828 9.977 8.516 1 98.94 145 ALA A O 1
ATOM 1130 N N . TYR A 1 146 ? 11.828 9.859 10.75 1 98.94 146 TYR A N 1
ATOM 1131 C CA . TYR A 1 146 ? 10.43 9.445 10.828 1 98.94 146 TYR A CA 1
ATOM 1132 C C . TYR A 1 146 ? 9.516 10.492 10.203 1 98.94 146 TYR A C 1
ATOM 1134 O O . TYR A 1 146 ? 8.578 10.148 9.477 1 98.94 146 TYR A O 1
ATOM 1142 N N . CYS A 1 147 ? 9.812 11.758 10.469 1 98.88 147 CYS A N 1
ATOM 1143 C CA . CYS A 1 147 ? 9 12.844 9.938 1 98.88 147 CYS A CA 1
ATOM 1144 C C . CYS A 1 147 ? 9.086 12.906 8.422 1 98.88 147 CYS A C 1
ATOM 1146 O O . CYS A 1 147 ? 8.062 12.906 7.734 1 98.88 147 CYS A O 1
ATOM 1148 N N . LEU A 1 148 ? 10.32 12.906 7.953 1 98.94 148 LEU A N 1
ATOM 1149 C CA . LEU A 1 148 ? 10.531 13.031 6.516 1 98.94 148 LEU A CA 1
ATOM 1150 C C . LEU A 1 148 ? 9.945 11.836 5.773 1 98.94 148 LEU A C 1
ATOM 1152 O O . LEU A 1 148 ? 9.266 12 4.758 1 98.94 148 LEU A O 1
ATOM 1156 N N . TYR A 1 149 ? 10.188 10.664 6.297 1 98.88 149 TYR A N 1
ATOM 1157 C CA . TYR A 1 149 ? 9.688 9.445 5.672 1 98.88 149 TYR A CA 1
ATOM 1158 C C . TYR A 1 149 ? 8.164 9.445 5.617 1 98.88 149 TYR A C 1
ATOM 1160 O O . TYR A 1 149 ? 7.57 9.07 4.602 1 98.88 149 TYR A O 1
ATOM 1168 N N . THR A 1 150 ? 7.516 9.883 6.695 1 98.88 150 THR A N 1
ATOM 1169 C CA . THR A 1 150 ? 6.059 9.938 6.762 1 98.88 150 THR A CA 1
ATOM 1170 C C . THR A 1 150 ? 5.5 10.812 5.645 1 98.88 150 THR A C 1
ATOM 1172 O O . THR A 1 150 ? 4.559 10.422 4.949 1 98.88 150 THR A O 1
ATOM 1175 N N . GLY A 1 151 ? 6.113 11.961 5.441 1 98.81 151 GLY A N 1
ATOM 1176 C CA . GLY A 1 151 ? 5.656 12.844 4.383 1 98.81 151 GLY A CA 1
ATOM 1177 C C . GLY A 1 151 ? 5.801 12.234 2.998 1 98.81 151 GLY A C 1
ATOM 1178 O O . GLY A 1 151 ? 4.879 12.312 2.18 1 98.81 151 GLY A O 1
ATOM 1179 N N . ILE A 1 152 ? 6.922 11.609 2.746 1 98.88 152 ILE A N 1
ATOM 1180 C CA . ILE A 1 152 ? 7.191 11.008 1.446 1 98.88 152 ILE A CA 1
ATOM 1181 C C . ILE A 1 152 ? 6.199 9.875 1.189 1 98.88 152 ILE A C 1
ATOM 1183 O O . ILE A 1 152 ? 5.609 9.789 0.11 1 98.88 152 ILE A O 1
ATOM 1187 N N . VAL A 1 153 ? 5.957 9.055 2.176 1 98.62 153 VAL A N 1
ATOM 1188 C CA . VAL A 1 153 ? 5.039 7.926 2.066 1 98.62 153 VAL A CA 1
ATOM 1189 C C . VAL A 1 153 ? 3.637 8.43 1.731 1 98.62 153 VAL A C 1
ATOM 1191 O O . VAL A 1 153 ? 2.973 7.887 0.843 1 98.62 153 VAL A O 1
ATOM 1194 N N . HIS A 1 154 ? 3.229 9.453 2.361 1 98.25 154 HIS A N 1
ATOM 1195 C CA . HIS A 1 154 ? 1.87 9.961 2.191 1 98.25 154 HIS A CA 1
ATOM 1196 C C . HIS A 1 154 ? 1.687 10.594 0.817 1 98.25 154 HIS A C 1
ATOM 1198 O O . HIS A 1 154 ? 0.733 10.273 0.103 1 98.25 154 HIS A O 1
ATOM 1204 N N . ASP A 1 155 ? 2.611 11.383 0.368 1 98 155 ASP A N 1
ATOM 1205 C CA . ASP A 1 155 ? 2.443 12.117 -0.882 1 98 155 ASP A CA 1
ATOM 1206 C C . ASP A 1 155 ? 2.658 11.203 -2.088 1 98 155 ASP A C 1
ATOM 1208 O O . ASP A 1 155 ? 2.24 11.531 -3.201 1 98 155 ASP A O 1
ATOM 1212 N N . THR A 1 156 ? 3.328 10.086 -1.875 1 98.12 156 THR A N 1
ATOM 1213 C CA . THR A 1 156 ? 3.555 9.164 -2.979 1 98.12 156 THR A CA 1
ATOM 1214 C C . THR A 1 156 ? 2.529 8.031 -2.957 1 98.12 156 THR A C 1
ATOM 1216 O O . THR A 1 156 ? 2.58 7.125 -3.787 1 98.12 156 THR A O 1
ATOM 1219 N N . GLY A 1 157 ? 1.635 8.078 -1.99 1 97.12 157 GLY A N 1
ATOM 1220 C CA . GLY A 1 157 ? 0.708 6.965 -1.863 1 97.12 157 GLY A CA 1
ATOM 1221 C C . GLY A 1 157 ? 1.401 5.637 -1.621 1 97.12 157 GLY A C 1
ATOM 1222 O O . GLY A 1 157 ? 1.065 4.629 -2.25 1 97.12 157 GLY A O 1
ATOM 1223 N N . VAL A 1 158 ? 2.383 5.727 -0.722 1 98 158 VAL A N 1
ATOM 1224 C CA . VAL A 1 158 ? 3.215 4.562 -0.439 1 98 158 VAL A CA 1
ATOM 1225 C C . VAL A 1 158 ? 3.893 4.086 -1.722 1 98 158 VAL A C 1
ATOM 1227 O O . VAL A 1 158 ? 3.781 2.914 -2.092 1 98 158 VAL A O 1
ATOM 1230 N N . PHE A 1 159 ? 4.5 4.969 -2.438 1 98.5 159 PHE A N 1
ATOM 1231 C CA . PHE A 1 159 ? 5.375 4.801 -3.59 1 98.5 159 PHE A CA 1
ATOM 1232 C C . PHE A 1 159 ? 4.605 4.234 -4.777 1 98.5 159 PHE A C 1
ATOM 1234 O O . PHE A 1 159 ? 5.191 3.623 -5.672 1 98.5 159 PHE A O 1
ATOM 1241 N N . LYS A 1 160 ? 3.361 4.445 -4.797 1 96.94 160 LYS A N 1
ATOM 1242 C CA . LYS A 1 160 ? 2.494 3.91 -5.848 1 96.94 160 LYS A CA 1
ATOM 1243 C C . LYS A 1 160 ? 2.271 4.938 -6.953 1 96.94 160 LYS A C 1
ATOM 1245 O O . LYS A 1 160 ? 2.215 4.582 -8.133 1 96.94 160 LYS A O 1
ATOM 1250 N N . HIS A 1 161 ? 2.221 6.195 -6.605 1 95.06 161 HIS A N 1
ATOM 1251 C CA . HIS A 1 161 ? 1.817 7.246 -7.531 1 95.06 161 HIS A CA 1
ATOM 1252 C C . HIS A 1 161 ? 2.941 7.586 -8.508 1 95.06 161 HIS A C 1
ATOM 1254 O O . HIS A 1 161 ? 4.105 7.27 -8.25 1 95.06 161 HIS A O 1
ATOM 1260 N N . SER A 1 162 ? 2.57 8.281 -9.531 1 93.88 162 SER A N 1
ATOM 1261 C CA . SER A 1 162 ? 3.484 8.555 -10.633 1 93.88 162 SER A CA 1
ATOM 1262 C C . SER A 1 162 ? 4.574 9.539 -10.211 1 93.88 162 SER A C 1
ATOM 1264 O O . SER A 1 162 ? 5.594 9.672 -10.891 1 93.88 162 SER A O 1
ATOM 1266 N N . ASN A 1 163 ? 4.398 10.211 -9.109 1 96 163 ASN A N 1
ATOM 1267 C CA . ASN A 1 163 ? 5.41 11.156 -8.648 1 96 163 ASN A CA 1
ATOM 1268 C C . ASN A 1 163 ? 6.539 10.445 -7.902 1 96 163 ASN A C 1
ATOM 1270 O O . ASN A 1 163 ? 7.469 11.086 -7.414 1 96 163 ASN A O 1
ATOM 1274 N N . THR A 1 164 ? 6.449 9.117 -7.754 1 98.12 164 THR A N 1
ATOM 1275 C CA . THR A 1 164 ? 7.543 8.32 -7.203 1 98.12 164 THR A CA 1
ATOM 1276 C C . THR A 1 164 ? 8.672 8.172 -8.219 1 98.12 164 THR A C 1
ATOM 1278 O O . THR A 1 164 ? 8.477 7.574 -9.281 1 98.12 164 THR A O 1
ATOM 1281 N N . THR A 1 165 ? 9.828 8.656 -7.91 1 98.06 165 THR A N 1
ATOM 1282 C CA . THR A 1 165 ? 10.977 8.625 -8.812 1 98.06 165 THR A CA 1
ATOM 1283 C C . THR A 1 165 ? 12.125 7.828 -8.195 1 98.06 165 THR A C 1
ATOM 1285 O O . THR A 1 165 ? 12.039 7.398 -7.043 1 98.06 165 THR A O 1
ATOM 1288 N N . LYS A 1 166 ? 13.172 7.648 -9.031 1 98.25 166 LYS A N 1
ATOM 1289 C CA . LYS A 1 166 ? 14.391 7.023 -8.531 1 98.25 166 LYS A CA 1
ATOM 1290 C C . LYS A 1 166 ? 14.938 7.773 -7.32 1 98.25 166 LYS A C 1
ATOM 1292 O O . LYS A 1 166 ? 15.312 7.156 -6.32 1 98.25 166 LYS A O 1
ATOM 1297 N N . GLN A 1 167 ? 14.93 9.047 -7.402 1 98.06 167 GLN A N 1
ATOM 1298 C CA . GLN A 1 167 ? 15.422 9.883 -6.312 1 98.06 167 GLN A CA 1
ATOM 1299 C C . GLN A 1 167 ? 14.57 9.711 -5.062 1 98.06 167 GLN A C 1
ATOM 1301 O O . GLN A 1 167 ? 15.094 9.609 -3.951 1 98.06 167 GLN A O 1
ATOM 1306 N N . THR A 1 168 ? 13.195 9.688 -5.23 1 98.69 168 THR A N 1
ATOM 1307 C CA . THR A 1 168 ? 12.281 9.453 -4.125 1 98.69 168 THR A CA 1
ATOM 1308 C C . THR A 1 168 ? 12.648 8.172 -3.383 1 98.69 168 THR A C 1
ATOM 1310 O O . THR A 1 168 ? 12.742 8.164 -2.152 1 98.69 168 THR A O 1
ATOM 1313 N N . MET A 1 169 ? 12.867 7.145 -4.18 1 98.81 169 MET A N 1
ATOM 1314 C CA . MET A 1 169 ? 13.18 5.836 -3.607 1 98.81 169 MET A CA 1
ATOM 1315 C C . MET A 1 169 ? 14.531 5.852 -2.904 1 98.81 169 MET A C 1
ATOM 1317 O O . MET A 1 169 ? 14.68 5.285 -1.819 1 98.81 169 MET A O 1
ATOM 1321 N N . GLU A 1 170 ? 15.484 6.492 -3.518 1 98.44 170 GLU A N 1
ATOM 1322 C CA . GLU A 1 170 ? 16.812 6.609 -2.912 1 98.44 170 GLU A CA 1
ATOM 1323 C C . GLU A 1 170 ? 16.734 7.316 -1.562 1 98.44 170 GLU A C 1
ATOM 1325 O O . GLU A 1 170 ? 17.312 6.844 -0.577 1 98.44 170 GLU A O 1
ATOM 1330 N N . TYR A 1 171 ? 16.031 8.414 -1.531 1 98.62 171 TYR A N 1
ATOM 1331 C CA . TYR A 1 171 ? 15.906 9.18 -0.294 1 98.62 171 TYR A CA 1
ATOM 1332 C C . TYR A 1 171 ? 15.164 8.375 0.768 1 98.62 171 TYR A C 1
ATOM 1334 O O . TYR A 1 171 ? 15.57 8.344 1.931 1 98.62 171 TYR A O 1
ATOM 1342 N N . ALA A 1 172 ? 14.055 7.734 0.365 1 98.81 172 ALA A N 1
ATOM 1343 C CA . ALA A 1 172 ? 13.312 6.902 1.306 1 98.81 172 ALA A CA 1
ATOM 1344 C C . ALA A 1 172 ? 14.188 5.781 1.858 1 98.81 172 ALA A C 1
ATOM 1346 O O . ALA A 1 172 ? 14.125 5.469 3.051 1 98.81 172 ALA A O 1
ATOM 1347 N N . GLY A 1 173 ? 15.016 5.195 0.964 1 98.75 173 GLY A N 1
ATOM 1348 C CA . GLY A 1 173 ? 15.938 4.164 1.406 1 98.75 173 GLY A CA 1
ATOM 1349 C C . GLY A 1 173 ? 16.922 4.656 2.445 1 98.75 173 GLY A C 1
ATOM 1350 O O . GLY A 1 173 ? 17.203 3.961 3.428 1 98.75 173 GLY A O 1
ATOM 1351 N N . ASP A 1 174 ? 17.469 5.824 2.197 1 98.69 174 ASP A N 1
ATOM 1352 C CA . ASP A 1 174 ? 18.391 6.426 3.158 1 98.69 174 ASP A CA 1
ATOM 1353 C C . ASP A 1 174 ? 17.719 6.625 4.516 1 98.69 174 ASP A C 1
ATOM 1355 O O . ASP A 1 174 ? 18.312 6.336 5.555 1 98.69 174 ASP A O 1
ATOM 1359 N N . LEU A 1 175 ? 16.516 7.082 4.469 1 98.81 175 LEU A N 1
ATOM 1360 C CA . LEU A 1 175 ? 15.773 7.312 5.703 1 98.81 175 LEU A CA 1
ATOM 1361 C C . LEU A 1 175 ? 15.492 6 6.422 1 98.81 175 LEU A C 1
ATOM 1363 O O . LEU A 1 175 ? 15.586 5.922 7.648 1 98.81 175 LEU A O 1
ATOM 1367 N N . ILE A 1 176 ? 15.141 4.965 5.688 1 98.69 176 ILE A N 1
ATOM 1368 C CA . ILE A 1 176 ? 14.883 3.639 6.242 1 98.69 176 ILE A CA 1
ATOM 1369 C C . ILE A 1 176 ? 16.141 3.133 6.957 1 98.69 176 ILE A C 1
ATOM 1371 O O . ILE A 1 176 ? 16.047 2.537 8.031 1 98.69 176 ILE A O 1
ATOM 1375 N N . SER A 1 177 ? 17.312 3.426 6.402 1 98.19 177 SER A N 1
ATOM 1376 C CA . SER A 1 177 ? 18.562 2.924 6.945 1 98.19 177 SER A CA 1
ATOM 1377 C C . SER A 1 177 ? 18.859 3.541 8.305 1 98.19 177 SER A C 1
ATOM 1379 O O . SER A 1 177 ? 19.734 3.057 9.039 1 98.19 177 SER A O 1
ATOM 1381 N N . LYS A 1 178 ? 18.141 4.621 8.656 1 98.31 178 LYS A N 1
ATOM 1382 C CA . LYS A 1 178 ? 18.312 5.254 9.961 1 98.31 178 LYS A CA 1
ATOM 1383 C C . LYS A 1 178 ? 17.609 4.465 11.062 1 98.31 178 LYS A C 1
ATOM 1385 O O . LYS A 1 178 ? 17.797 4.734 12.25 1 98.31 178 LYS A O 1
ATOM 1390 N N . GLY A 1 179 ? 16.797 3.508 10.625 1 97.94 179 GLY A N 1
ATOM 1391 C CA . GLY A 1 179 ? 16.172 2.645 11.617 1 97.94 179 GLY A CA 1
ATOM 1392 C C . GLY A 1 179 ? 14.664 2.838 11.703 1 97.94 179 GLY A C 1
ATOM 1393 O O . GLY A 1 179 ? 14.047 2.469 12.711 1 97.94 179 GLY A O 1
ATOM 1394 N N . ILE A 1 180 ? 14.07 3.381 10.711 1 97.69 180 ILE A N 1
ATOM 1395 C CA . ILE A 1 180 ? 12.633 3.623 10.688 1 97.69 180 ILE A CA 1
ATOM 1396 C C . ILE A 1 180 ? 11.883 2.291 10.648 1 97.69 180 ILE A C 1
ATOM 1398 O O . ILE A 1 180 ? 12.281 1.373 9.922 1 97.69 180 ILE A O 1
ATOM 1402 N N . ASN A 1 181 ? 10.844 2.168 11.438 1 96.69 181 ASN A N 1
ATOM 1403 C CA . ASN A 1 181 ? 9.891 1.069 11.312 1 96.69 181 ASN A CA 1
ATOM 1404 C C . ASN A 1 181 ? 8.867 1.335 10.211 1 96.69 181 ASN A C 1
ATOM 1406 O O . ASN A 1 181 ? 7.828 1.95 10.461 1 96.69 181 ASN A O 1
ATOM 1410 N N . THR A 1 182 ? 9.133 0.839 9.055 1 97.69 182 THR A N 1
ATOM 1411 C CA . THR A 1 182 ? 8.328 1.151 7.875 1 97.69 182 THR A CA 1
ATOM 1412 C C . THR A 1 182 ? 6.895 0.659 8.055 1 97.69 182 THR A C 1
ATOM 1414 O O . THR A 1 182 ? 5.945 1.382 7.75 1 97.69 182 THR A O 1
ATOM 1417 N N . SER A 1 183 ? 6.715 -0.542 8.562 1 94.94 183 SER A N 1
ATOM 1418 C CA . SER A 1 183 ? 5.395 -1.136 8.75 1 94.94 183 SER A CA 1
ATOM 1419 C C . SER A 1 183 ? 4.527 -0.277 9.656 1 94.94 183 SER A C 1
ATOM 1421 O O . SER A 1 183 ? 3.363 -0.01 9.344 1 94.94 183 SER A O 1
ATOM 1423 N N . LYS A 1 184 ? 5.109 0.126 10.719 1 93.19 184 LYS A N 1
ATOM 1424 C CA . LYS A 1 184 ? 4.371 0.94 11.68 1 93.19 184 LYS A CA 1
ATOM 1425 C C . LYS A 1 184 ? 3.914 2.254 11.055 1 93.19 184 LYS A C 1
ATOM 1427 O O . LYS A 1 184 ? 2.742 2.621 11.156 1 93.19 184 LYS A O 1
ATOM 1432 N N . VAL A 1 185 ? 4.855 2.953 10.398 1 97.38 185 VAL A N 1
ATOM 1433 C CA . VAL A 1 185 ? 4.535 4.25 9.805 1 97.38 185 VAL A CA 1
ATOM 1434 C C . VAL A 1 185 ? 3.441 4.082 8.758 1 97.38 185 VAL A C 1
ATOM 1436 O O . VAL A 1 185 ? 2.43 4.789 8.789 1 97.38 185 VAL A O 1
ATOM 1439 N N . ILE A 1 186 ? 3.596 3.143 7.898 1 97.69 186 ILE A N 1
ATOM 1440 C CA . ILE A 1 186 ? 2.688 2.969 6.77 1 97.69 186 ILE A CA 1
ATOM 1441 C C . ILE A 1 186 ? 1.332 2.479 7.27 1 97.69 186 ILE A C 1
ATOM 1443 O O . ILE A 1 186 ? 0.292 3.037 6.914 1 97.69 186 ILE A O 1
ATOM 1447 N N . ASP A 1 187 ? 1.265 1.539 8.148 1 95.38 187 ASP A N 1
ATOM 1448 C CA . ASP A 1 187 ? 0.008 1 8.656 1 95.38 187 ASP A CA 1
ATOM 1449 C C . ASP A 1 187 ? -0.74 2.041 9.484 1 95.38 187 ASP A C 1
ATOM 1451 O O . ASP A 1 187 ? -1.934 2.268 9.281 1 95.38 187 ASP A O 1
ATOM 1455 N N . GLU A 1 188 ? -0.061 2.717 10.328 1 94 188 GLU A N 1
ATOM 1456 C CA . GLU A 1 188 ? -0.734 3.537 11.336 1 94 188 GLU A CA 1
ATOM 1457 C C . GLU A 1 188 ? -1.089 4.91 10.773 1 94 188 GLU A C 1
ATOM 1459 O O . GLU A 1 188 ? -2.039 5.547 11.234 1 94 188 GLU A O 1
ATOM 1464 N N . THR A 1 189 ? -0.318 5.348 9.812 1 96.56 189 THR A N 1
ATOM 1465 C CA . THR A 1 189 ? -0.579 6.719 9.391 1 96.56 189 THR A CA 1
ATOM 1466 C C . THR A 1 189 ? -1.262 6.738 8.023 1 96.56 189 THR A C 1
ATOM 1468 O O . THR A 1 189 ? -1.893 7.73 7.652 1 96.56 189 THR A O 1
ATOM 1471 N N . PHE A 1 190 ? -1.093 5.66 7.297 1 96.06 190 PHE A N 1
ATOM 1472 C CA . PHE A 1 190 ? -1.606 5.711 5.934 1 96.06 190 PHE A CA 1
ATOM 1473 C C . PHE A 1 190 ? -2.795 4.77 5.766 1 96.06 190 PHE A C 1
ATOM 1475 O O . PHE A 1 190 ? -3.834 5.164 5.234 1 96.06 190 PHE A O 1
ATOM 1482 N N . TYR A 1 191 ? -2.711 3.529 6.281 1 95.25 191 TYR A N 1
ATOM 1483 C CA . TYR A 1 191 ? -3.707 2.514 5.961 1 95.25 191 TYR A CA 1
ATOM 1484 C C . TYR A 1 191 ? -4.715 2.361 7.094 1 95.25 191 TYR A C 1
ATOM 1486 O O . TYR A 1 191 ? -5.82 1.854 6.887 1 95.25 191 TYR A O 1
ATOM 1494 N N . GLN A 1 192 ? -4.398 2.66 8.281 1 95.62 192 GLN A N 1
ATOM 1495 C CA . GLN A 1 192 ? -5.238 2.426 9.445 1 95.62 192 GLN A CA 1
ATOM 1496 C C . GLN A 1 192 ? -6.598 3.102 9.289 1 95.62 192 GLN A C 1
ATOM 1498 O O . GLN A 1 192 ? -6.684 4.23 8.805 1 95.62 192 GLN A O 1
ATOM 1503 N N . LYS A 1 193 ? -7.645 2.449 9.688 1 95.81 193 LYS A N 1
ATOM 1504 C CA . LYS A 1 193 ? -9.023 2.939 9.68 1 95.81 193 LYS A CA 1
ATOM 1505 C C . LYS A 1 193 ? -9.664 2.789 11.055 1 95.81 193 LYS A C 1
ATOM 1507 O O . LYS A 1 193 ? -9.281 1.914 11.836 1 95.81 193 LYS A O 1
ATOM 1512 N N . THR A 1 194 ? -10.594 3.705 11.32 1 96.06 194 THR A N 1
ATOM 1513 C CA . THR A 1 194 ? -11.414 3.496 12.508 1 96.06 194 THR A CA 1
ATOM 1514 C C . THR A 1 194 ? -12.391 2.346 12.297 1 96.06 194 THR A C 1
ATOM 1516 O O . THR A 1 194 ? -12.609 1.909 11.164 1 96.06 194 THR A O 1
ATOM 1519 N N . PHE A 1 195 ? -12.891 1.886 13.445 1 97.56 195 PHE A N 1
ATOM 1520 C CA . PHE A 1 195 ? -13.898 0.834 13.367 1 97.56 195 PHE A CA 1
ATOM 1521 C C . PHE A 1 195 ? -15.086 1.282 12.516 1 97.56 195 PHE A C 1
ATOM 1523 O O . PHE A 1 195 ? -15.57 0.528 11.672 1 97.56 195 PHE A O 1
ATOM 1530 N N . VAL A 1 196 ? -15.508 2.506 12.633 1 97.38 196 VAL A N 1
ATOM 1531 C CA . VAL A 1 196 ? -16.641 3.061 11.891 1 97.38 196 VAL A CA 1
ATOM 1532 C C . VAL A 1 196 ? -16.297 3.117 10.398 1 97.38 196 VAL A C 1
ATOM 1534 O O . VAL A 1 196 ? -17.094 2.721 9.555 1 97.38 196 VAL A O 1
ATOM 1537 N N . GLN A 1 197 ? -15.125 3.559 10.078 1 97.06 197 GLN A N 1
ATOM 1538 C CA . GLN A 1 197 ? -14.688 3.617 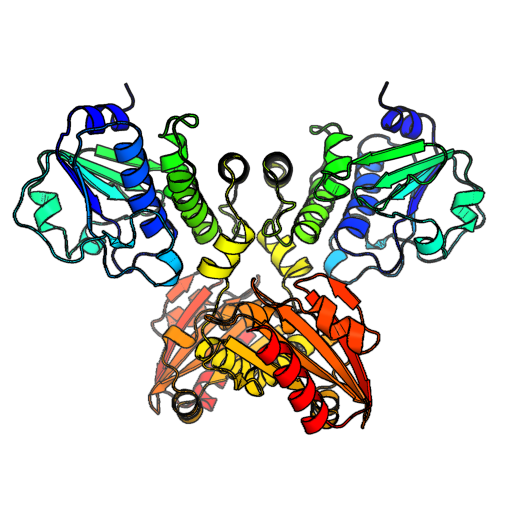8.688 1 97.06 197 GLN A CA 1
ATOM 1539 C C . GLN A 1 197 ? -14.727 2.238 8.039 1 97.06 197 GLN A C 1
ATOM 1541 O O . GLN A 1 197 ? -15.156 2.102 6.887 1 97.06 197 GLN A O 1
ATOM 1546 N N . ASN A 1 198 ? -14.273 1.261 8.766 1 97.81 198 ASN A N 1
ATOM 1547 C CA . ASN A 1 198 ? -14.297 -0.105 8.258 1 97.81 198 ASN A CA 1
ATOM 1548 C C . ASN A 1 198 ? -15.727 -0.591 8.023 1 97.81 198 ASN A C 1
ATOM 1550 O O . ASN A 1 198 ? -16.016 -1.214 7 1 97.81 198 ASN A O 1
ATOM 1554 N N . ARG A 1 199 ? -16.562 -0.285 8.898 1 97.69 199 ARG A N 1
ATOM 1555 C CA . ARG A 1 199 ? -17.938 -0.714 8.766 1 97.69 199 ARG A CA 1
ATOM 1556 C C . ARG A 1 199 ? -18.625 0.011 7.613 1 97.69 199 ARG A C 1
ATOM 1558 O O . ARG A 1 199 ? -19.422 -0.587 6.883 1 97.69 199 ARG A O 1
ATOM 1565 N N . VAL A 1 200 ? -18.359 1.271 7.523 1 98.31 200 VAL A N 1
ATOM 1566 C CA . VAL A 1 200 ? -18.891 2.064 6.422 1 98.31 200 VAL A CA 1
ATOM 1567 C C . VAL A 1 200 ? -18.406 1.495 5.09 1 98.31 200 VAL A C 1
ATOM 1569 O O . VAL A 1 200 ? -19.203 1.321 4.16 1 98.31 200 VAL A O 1
ATOM 1572 N N . MET A 1 201 ? -17.156 1.181 5.012 1 98.31 201 MET A N 1
ATOM 1573 C CA . MET A 1 201 ? -16.609 0.547 3.814 1 98.31 201 MET A CA 1
ATOM 1574 C C . MET A 1 201 ? -17.281 -0.798 3.557 1 98.31 201 MET A C 1
ATOM 1576 O O . MET A 1 201 ? -17.641 -1.107 2.42 1 98.31 201 MET A O 1
ATOM 1580 N N . GLY A 1 202 ? -17.406 -1.564 4.621 1 98.5 202 GLY A N 1
ATOM 1581 C CA . GLY A 1 202 ? -18.078 -2.85 4.492 1 98.5 202 GLY A CA 1
ATOM 1582 C C . GLY A 1 202 ? -19.469 -2.738 3.898 1 98.5 202 GLY A C 1
ATOM 1583 O O . GLY A 1 202 ? -19.797 -3.441 2.939 1 98.5 202 GLY A O 1
ATOM 1584 N N . GLN A 1 203 ? -20.234 -1.823 4.438 1 98.56 203 GLN A N 1
ATOM 1585 C CA . GLN A 1 203 ? -21.594 -1.635 3.957 1 98.56 203 GLN A CA 1
ATOM 1586 C C . GLN A 1 203 ? -21.609 -1.183 2.5 1 98.56 203 GLN A C 1
ATOM 1588 O O . GLN A 1 203 ? -22.422 -1.657 1.706 1 98.56 203 GLN A O 1
ATOM 1593 N N . ALA A 1 204 ? -20.734 -0.289 2.184 1 98.75 204 ALA A N 1
ATOM 1594 C CA . ALA A 1 204 ? -20.641 0.174 0.802 1 98.75 204 ALA A CA 1
ATOM 1595 C C . ALA A 1 204 ? -20.312 -0.982 -0.141 1 98.75 204 ALA A C 1
ATOM 1597 O O . ALA A 1 204 ? -20.906 -1.092 -1.221 1 98.75 204 ALA A O 1
ATOM 1598 N N . LEU A 1 205 ? -19.391 -1.831 0.239 1 98.56 205 LEU A N 1
ATOM 1599 C CA . LEU A 1 205 ? -19.016 -2.961 -0.6 1 98.56 205 LEU A CA 1
ATOM 1600 C C . LEU A 1 205 ? -20.156 -3.959 -0.728 1 98.56 205 LEU A C 1
ATOM 1602 O O . LEU A 1 205 ? -20.375 -4.523 -1.803 1 98.56 205 LEU A O 1
ATOM 1606 N N . VAL A 1 206 ? -20.875 -4.16 0.338 1 98.06 206 VAL A N 1
ATOM 1607 C CA . VAL A 1 206 ? -22.031 -5.047 0.318 1 98.06 206 VAL A CA 1
ATOM 1608 C C . VAL A 1 206 ? -23.094 -4.488 -0.629 1 98.06 206 VAL A C 1
ATOM 1610 O O . VAL A 1 206 ? -23.75 -5.246 -1.355 1 98.06 206 VAL A O 1
ATOM 1613 N N . ASN A 1 207 ? -23.203 -3.182 -0.714 1 98.31 207 ASN A N 1
ATOM 1614 C CA . ASN A 1 207 ? -24.219 -2.523 -1.541 1 98.31 207 ASN A CA 1
ATOM 1615 C C . ASN A 1 207 ? -23.781 -2.459 -3.004 1 98.31 207 ASN A C 1
ATOM 1617 O O . ASN A 1 207 ? -24.578 -2.119 -3.877 1 98.31 207 ASN A O 1
ATOM 1621 N N . SER A 1 208 ? -22.609 -2.787 -3.285 1 98.56 208 SER A N 1
ATOM 1622 C CA . SER A 1 208 ? -22.047 -2.549 -4.613 1 98.56 208 SER A CA 1
ATOM 1623 C C . SER A 1 208 ? -22.656 -3.488 -5.648 1 98.56 208 SER A C 1
ATOM 1625 O O . SER A 1 208 ? -23.094 -4.594 -5.309 1 98.56 208 SER A O 1
ATOM 1627 N N . ARG A 1 209 ? -22.703 -2.979 -6.84 1 98.25 209 ARG A N 1
ATOM 1628 C CA . ARG A 1 209 ? -23.188 -3.736 -7.988 1 98.25 209 ARG A CA 1
ATOM 1629 C C . ARG A 1 209 ? -22.344 -3.447 -9.227 1 98.25 209 ARG A C 1
ATOM 1631 O O . ARG A 1 209 ? -21.75 -2.375 -9.352 1 98.25 209 ARG A O 1
ATOM 1638 N N . LEU A 1 210 ? -22.312 -4.434 -10.078 1 98.38 210 LEU A N 1
ATOM 1639 C CA . LEU A 1 210 ? -21.625 -4.273 -11.352 1 98.38 210 LEU A CA 1
ATOM 1640 C C . LEU A 1 210 ? -22.594 -3.93 -12.469 1 98.38 210 LEU A C 1
ATOM 1642 O O . LEU A 1 210 ? -23.719 -4.43 -12.492 1 98.38 210 LEU A O 1
ATOM 1646 N N . TYR A 1 211 ? -22.141 -3.055 -13.281 1 98.31 211 TYR A N 1
ATOM 1647 C CA . TYR A 1 211 ? -22.891 -2.678 -14.477 1 98.31 211 TYR A CA 1
ATOM 1648 C C . TYR A 1 211 ? -22.016 -2.801 -15.727 1 98.31 211 TYR A C 1
ATOM 1650 O O . TYR A 1 211 ? -20.797 -2.9 -15.625 1 98.31 211 TYR A O 1
ATOM 1658 N N . GLU A 1 212 ? -22.75 -2.84 -16.906 1 97.5 212 GLU A N 1
ATOM 1659 C CA . GLU A 1 212 ? -22.078 -2.84 -18.203 1 97.5 212 GLU A CA 1
ATOM 1660 C C . GLU A 1 212 ? -21.031 -3.943 -18.266 1 97.5 212 GLU A C 1
ATOM 1662 O O . GLU A 1 212 ? -19.859 -3.674 -18.531 1 97.5 212 GLU A O 1
ATOM 1667 N N . ASP A 1 213 ? -21.422 -5.168 -18 1 97 213 ASP A N 1
ATOM 1668 C CA . ASP A 1 213 ? -20.594 -6.371 -18.094 1 97 213 ASP A CA 1
ATOM 1669 C C . ASP A 1 213 ? -19.359 -6.254 -17.203 1 97 213 ASP A C 1
ATOM 1671 O O . ASP A 1 213 ? -18.25 -6.582 -17.625 1 97 213 ASP A O 1
ATOM 1675 N N . GLY A 1 214 ? -19.562 -5.57 -16.047 1 97.5 214 GLY A N 1
ATOM 1676 C CA . GLY A 1 214 ? -18.516 -5.527 -15.039 1 97.5 214 GLY A CA 1
ATOM 1677 C C . GLY A 1 214 ? -17.578 -4.344 -15.195 1 97.5 214 GLY A C 1
ATOM 1678 O O . GLY A 1 214 ? -16.641 -4.18 -14.406 1 97.5 214 GLY A O 1
ATOM 1679 N N . GLN A 1 215 ? -17.812 -3.479 -16.125 1 97.88 215 GLN A N 1
ATOM 1680 C CA . GLN A 1 215 ? -16.922 -2.359 -16.391 1 97.88 215 GLN A CA 1
ATOM 1681 C C . GLN A 1 215 ? -17.172 -1.207 -15.43 1 97.88 215 GLN A C 1
ATOM 1683 O O . GLN A 1 215 ? -16.328 -0.32 -15.273 1 97.88 215 GLN A O 1
ATOM 1688 N N . ILE A 1 216 ? -18.359 -1.2 -14.852 1 98.69 216 ILE A N 1
ATOM 1689 C CA . ILE A 1 216 ? -18.703 -0.171 -13.883 1 98.69 216 ILE A CA 1
ATOM 1690 C C . ILE A 1 216 ? -19.047 -0.821 -12.547 1 98.69 216 ILE A C 1
ATOM 1692 O O . ILE A 1 216 ? -19.812 -1.79 -12.5 1 98.69 216 ILE A O 1
ATOM 1696 N N . ILE A 1 217 ? -18.453 -0.385 -11.492 1 98.81 217 ILE A N 1
ATOM 1697 C CA . ILE A 1 217 ? -18.891 -0.733 -10.14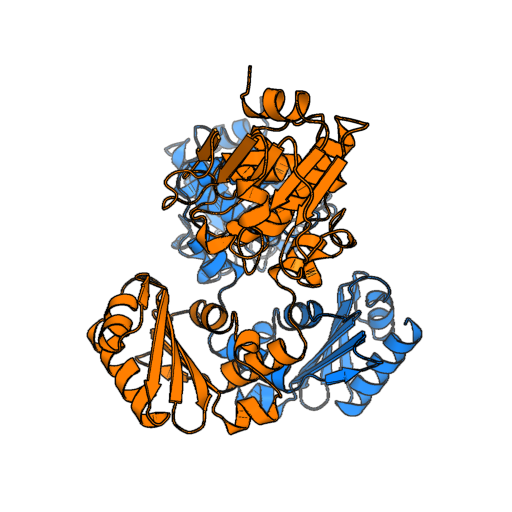8 1 98.81 217 ILE A CA 1
ATOM 1698 C C . ILE A 1 217 ? -19.516 0.49 -9.477 1 98.81 217 ILE A C 1
ATOM 1700 O O . ILE A 1 217 ? -18.953 1.586 -9.531 1 98.81 217 ILE A O 1
ATOM 1704 N N . LEU A 1 218 ? -20.688 0.326 -9 1 98.88 218 LEU A N 1
ATOM 1705 C CA . LEU A 1 218 ? -21.391 1.417 -8.336 1 98.88 218 LEU A CA 1
ATOM 1706 C C . LEU A 1 218 ? -21.891 0.977 -6.965 1 98.88 218 LEU A C 1
ATOM 1708 O O . LEU A 1 218 ? -22.422 -0.13 -6.816 1 98.88 218 LEU A O 1
ATOM 1712 N N . SER A 1 219 ? -21.672 1.787 -5.973 1 98.81 219 SER A N 1
ATOM 1713 C CA . SER A 1 219 ? -22.203 1.56 -4.637 1 98.81 219 SER A CA 1
ATOM 1714 C C . SER A 1 219 ? -22.781 2.844 -4.039 1 98.81 219 SER A C 1
ATOM 1716 O O . SER A 1 219 ? -22.641 3.92 -4.625 1 98.81 219 SER A O 1
ATOM 1718 N N . TYR A 1 220 ? -23.438 2.676 -2.914 1 98.31 220 TYR A N 1
ATOM 1719 C CA . TYR A 1 220 ? -24.047 3.826 -2.266 1 98.31 220 TYR A CA 1
ATOM 1720 C C . TYR A 1 220 ? -24.203 3.59 -0.769 1 98.31 220 TYR A C 1
ATOM 1722 O O . TYR A 1 220 ? -24.141 2.449 -0.304 1 98.31 220 TYR A O 1
ATOM 1730 N N . LEU A 1 221 ? -24.328 4.605 -0.067 1 98.19 221 LEU A N 1
ATOM 1731 C CA . LEU A 1 221 ? -24.844 4.637 1.296 1 98.19 221 LEU A CA 1
ATOM 1732 C C . LEU A 1 221 ? -25.969 5.664 1.431 1 98.19 221 LEU A C 1
ATOM 1734 O O . LEU A 1 221 ? -25.734 6.863 1.246 1 98.19 221 LEU A O 1
ATOM 1738 N N . ASN A 1 222 ? -27.156 5.211 1.735 1 96.56 222 ASN A N 1
ATOM 1739 C CA . ASN A 1 222 ? -28.266 6.148 1.908 1 96.56 222 ASN A CA 1
ATOM 1740 C C . ASN A 1 222 ? -28.25 6.773 3.301 1 96.56 222 ASN A C 1
ATOM 1742 O O . ASN A 1 222 ? -27.391 6.465 4.117 1 96.56 222 ASN A O 1
ATOM 1746 N N . LYS A 1 223 ? -29.188 7.625 3.496 1 96.25 223 LYS A N 1
ATOM 1747 C CA . LYS A 1 223 ? -29.219 8.391 4.738 1 96.25 223 LYS A CA 1
ATOM 1748 C C . LYS A 1 223 ? -29.391 7.473 5.945 1 96.25 223 LYS A C 1
ATOM 1750 O O . LYS A 1 223 ? -28.719 7.648 6.969 1 96.25 223 LYS A O 1
ATOM 1755 N N . ASP A 1 224 ? -30.25 6.508 5.871 1 96.69 224 ASP A N 1
ATOM 1756 C CA . ASP A 1 224 ? -30.516 5.586 6.973 1 96.69 224 ASP A CA 1
ATOM 1757 C C . ASP A 1 224 ? -29.266 4.773 7.316 1 96.69 224 ASP A C 1
ATOM 1759 O O . ASP A 1 224 ? -28.953 4.57 8.492 1 96.69 224 ASP A O 1
ATOM 1763 N N . GLU A 1 225 ? -28.609 4.336 6.359 1 96.44 225 GLU A N 1
ATOM 1764 C CA . GLU A 1 225 ? -27.391 3.561 6.566 1 96.44 225 GLU A CA 1
ATOM 1765 C C . GLU A 1 225 ? -26.297 4.41 7.211 1 96.44 225 GLU A C 1
ATOM 1767 O O . GLU A 1 225 ? -25.641 3.969 8.148 1 96.44 225 GLU A O 1
ATOM 1772 N N . MET A 1 226 ? -26.109 5.633 6.656 1 96.81 226 MET A N 1
ATOM 1773 C CA . MET A 1 226 ? -25.141 6.543 7.246 1 96.81 226 MET A CA 1
ATOM 1774 C C . MET A 1 226 ? -25.453 6.785 8.719 1 96.81 226 MET A C 1
ATOM 1776 O O . MET A 1 226 ? -24.547 6.734 9.562 1 96.81 226 MET A O 1
ATOM 1780 N N . GLN A 1 227 ? -26.672 6.965 8.977 1 96.69 227 GLN A N 1
ATOM 1781 C CA . GLN A 1 227 ? -27.094 7.227 10.344 1 96.69 227 GLN A CA 1
ATOM 1782 C C . GLN A 1 227 ? -26.922 5.992 11.219 1 96.69 227 GLN A C 1
ATOM 1784 O O . GLN A 1 227 ? -26.422 6.09 12.352 1 96.69 227 GLN A O 1
ATOM 1789 N N . ALA A 1 228 ? -27.312 4.879 10.734 1 96.81 228 ALA A N 1
ATOM 1790 C CA . ALA A 1 228 ? -27.219 3.631 11.492 1 96.81 228 ALA A CA 1
ATOM 1791 C C . ALA A 1 228 ? -25.766 3.318 11.836 1 96.81 228 ALA A C 1
ATOM 1793 O O . ALA A 1 228 ? -25.484 2.748 12.898 1 96.81 228 ALA A O 1
ATOM 1794 N N . LEU A 1 229 ? -24.875 3.756 11.039 1 96.62 229 LEU A N 1
ATOM 1795 C CA . LEU A 1 229 ? -23.453 3.477 11.219 1 96.62 229 LEU A CA 1
ATOM 1796 C C . LEU A 1 229 ? -22.781 4.586 12.023 1 96.62 229 LEU A C 1
ATOM 1798 O O . LEU A 1 229 ? -21.609 4.48 12.367 1 96.62 229 LEU A O 1
ATOM 1802 N N . GLY A 1 230 ? -23.5 5.586 12.273 1 96.38 230 GLY A N 1
ATOM 1803 C CA . GLY A 1 230 ? -22.891 6.738 12.922 1 96.38 230 GLY A CA 1
ATOM 1804 C C . GLY A 1 230 ? -21.797 7.387 12.102 1 96.38 230 GLY A C 1
ATOM 1805 O O . GLY A 1 230 ? -20.781 7.828 12.641 1 96.38 230 GLY A O 1
ATOM 1806 N N . ALA A 1 231 ? -22.031 7.402 10.82 1 95.44 231 ALA A N 1
ATOM 1807 C CA . ALA A 1 231 ? -20.969 7.82 9.906 1 95.44 231 ALA A CA 1
ATOM 1808 C C . ALA A 1 231 ? -21.172 9.258 9.438 1 95.44 231 ALA A C 1
ATOM 1810 O O . ALA A 1 231 ? -22.312 9.695 9.258 1 95.44 231 ALA A O 1
ATOM 1811 N N . ASP A 1 232 ? -20.156 10 9.273 1 93.81 232 ASP A N 1
ATOM 1812 C CA . ASP A 1 232 ? -20.156 11.266 8.555 1 93.81 232 ASP A CA 1
ATOM 1813 C C . ASP A 1 232 ? -19.344 11.18 7.266 1 93.81 232 ASP A C 1
ATOM 1815 O O . ASP A 1 232 ? -18.891 10.102 6.891 1 93.81 232 ASP A O 1
ATOM 1819 N N . SER A 1 233 ? -19.234 12.273 6.555 1 92.88 233 SER A N 1
ATOM 1820 C CA . SER A 1 233 ? -18.594 12.281 5.242 1 92.88 233 SER A CA 1
ATOM 1821 C C . SER A 1 233 ? -17.125 11.836 5.332 1 92.88 233 SER A C 1
ATOM 1823 O O . SER A 1 233 ? -16.625 11.164 4.43 1 92.88 233 SER A O 1
ATOM 1825 N N . GLY A 1 234 ? -16.453 12.219 6.359 1 92.75 234 GLY A N 1
ATOM 1826 C CA . GLY A 1 234 ? -15.055 11.852 6.547 1 92.75 234 GLY A CA 1
ATOM 1827 C C . GLY A 1 234 ? -14.844 10.352 6.668 1 92.75 234 GLY A C 1
ATOM 1828 O O . GLY A 1 234 ? -13.797 9.836 6.277 1 92.75 234 GLY A O 1
ATOM 1829 N N . ASP A 1 235 ? -15.844 9.625 7.09 1 95.31 235 ASP A N 1
ATOM 1830 C CA . ASP A 1 235 ? -15.766 8.18 7.293 1 95.31 235 ASP A CA 1
ATOM 1831 C C . ASP A 1 235 ? -15.844 7.43 5.965 1 95.31 235 ASP A C 1
ATOM 1833 O O . ASP A 1 235 ? -15.578 6.23 5.902 1 95.31 235 ASP A O 1
ATOM 1837 N N . THR A 1 236 ? -16.125 8.156 4.914 1 96.5 236 THR A N 1
ATOM 1838 C CA . THR A 1 236 ? -16.312 7.512 3.619 1 96.5 236 THR A CA 1
ATOM 1839 C C . THR A 1 236 ? -15.023 7.562 2.801 1 96.5 236 THR A C 1
ATOM 1841 O O . THR A 1 236 ? -14.938 6.945 1.737 1 96.5 236 THR A O 1
ATOM 1844 N N . ASN A 1 237 ? -14.062 8.219 3.35 1 92 237 ASN A N 1
ATOM 1845 C CA . ASN A 1 237 ? -12.82 8.414 2.617 1 92 237 ASN A CA 1
ATOM 1846 C C . ASN A 1 237 ? -12.172 7.078 2.258 1 92 237 ASN A C 1
ATOM 1848 O O . ASN A 1 237 ? -12.133 6.16 3.078 1 92 237 ASN A O 1
ATOM 1852 N N . GLY A 1 238 ? -11.742 6.973 1.029 1 93.5 238 GLY A N 1
ATOM 1853 C CA . GLY A 1 238 ? -10.984 5.812 0.593 1 93.5 238 GLY A CA 1
ATOM 1854 C C . GLY A 1 238 ? -11.844 4.73 -0.025 1 93.5 238 GLY A C 1
ATOM 1855 O O . GLY A 1 238 ? -11.344 3.83 -0.7 1 93.5 238 GLY A O 1
ATOM 1856 N N . ILE A 1 239 ? -13.164 4.793 0.113 1 97.44 239 ILE A N 1
ATOM 1857 C CA . ILE A 1 239 ? -14.062 3.748 -0.374 1 97.44 239 ILE A CA 1
ATOM 1858 C C . ILE A 1 239 ? -14.016 3.699 -1.899 1 97.44 239 ILE A C 1
ATOM 1860 O O . ILE A 1 239 ? -13.93 2.619 -2.488 1 97.44 239 ILE A O 1
ATOM 1864 N N . ILE A 1 240 ? -14.031 4.879 -2.498 1 97.81 240 ILE A N 1
ATOM 1865 C CA . ILE A 1 240 ? -14.039 4.98 -3.953 1 97.81 240 ILE A CA 1
ATOM 1866 C C . ILE A 1 240 ? -12.781 4.32 -4.523 1 97.81 240 ILE A C 1
ATOM 1868 O O . ILE A 1 240 ? -12.844 3.672 -5.57 1 97.81 240 ILE A O 1
ATOM 1872 N N . ASP A 1 241 ? -11.711 4.398 -3.84 1 95.25 241 ASP A N 1
ATOM 1873 C CA . ASP A 1 241 ? -10.461 3.807 -4.309 1 95.25 241 ASP A CA 1
ATOM 1874 C C . ASP A 1 241 ? -10.492 2.285 -4.184 1 95.25 241 ASP A C 1
ATOM 1876 O O . ASP A 1 241 ? -9.961 1.576 -5.043 1 95.25 241 ASP A O 1
ATOM 1880 N N . GLN A 1 242 ? -11.055 1.83 -3.086 1 95.69 242 GLN A N 1
ATOM 1881 C CA . GLN A 1 242 ? -11.242 0.393 -2.924 1 95.69 242 GLN A CA 1
ATOM 1882 C C . GLN A 1 242 ? -12.078 -0.181 -4.066 1 95.69 242 GLN A C 1
ATOM 1884 O O . GLN A 1 242 ? -11.773 -1.259 -4.582 1 95.69 242 GLN A O 1
ATOM 1889 N N . MET A 1 243 ? -13.055 0.562 -4.445 1 97.94 243 MET A N 1
ATOM 1890 C CA . MET A 1 243 ? -13.953 0.116 -5.512 1 97.94 243 MET A CA 1
ATOM 1891 C C . MET A 1 243 ? -13.25 0.157 -6.863 1 97.94 243 MET A C 1
ATOM 1893 O O . MET A 1 243 ? -13.406 -0.753 -7.68 1 97.94 243 MET A O 1
ATOM 1897 N N . ARG A 1 244 ? -12.523 1.141 -7.039 1 96.75 244 ARG A N 1
ATOM 1898 C CA . ARG A 1 244 ? -11.852 1.37 -8.312 1 96.75 244 ARG A CA 1
ATOM 1899 C C . ARG A 1 244 ? -10.906 0.218 -8.648 1 96.75 244 ARG A C 1
ATOM 1901 O O . ARG A 1 244 ? -10.773 -0.157 -9.812 1 96.75 244 ARG A O 1
ATOM 1908 N N . VAL A 1 245 ? -10.258 -0.401 -7.648 1 95.75 245 VAL A N 1
ATOM 1909 C CA . VAL A 1 245 ? -9.25 -1.431 -7.891 1 95.75 245 VAL A CA 1
ATOM 1910 C C . VAL A 1 245 ? -9.922 -2.801 -7.957 1 95.75 245 VAL A C 1
ATOM 1912 O O . VAL A 1 245 ? -9.297 -3.82 -7.652 1 95.75 245 VAL A O 1
ATOM 1915 N N . THR A 1 246 ? -11.141 -2.875 -8.359 1 97.31 246 THR A N 1
ATOM 1916 C CA . THR A 1 246 ? -11.844 -4.121 -8.648 1 97.31 246 THR A CA 1
ATOM 1917 C C . THR A 1 246 ? -11.508 -4.625 -10.047 1 97.31 246 THR A C 1
ATOM 1919 O O . THR A 1 246 ? -11.508 -3.854 -11.008 1 97.31 246 THR A O 1
ATOM 1922 N N . LYS A 1 247 ? -11.227 -5.898 -10.117 1 96.19 247 LYS A N 1
ATOM 1923 C CA . LYS A 1 247 ? -10.828 -6.492 -11.391 1 96.19 247 LYS A CA 1
ATOM 1924 C C . LYS A 1 247 ? -11.875 -6.242 -12.469 1 96.19 247 LYS A C 1
ATOM 1926 O O . LYS A 1 247 ? -13.062 -6.516 -12.258 1 96.19 247 LYS A O 1
ATOM 1931 N N . GLY A 1 248 ? -11.445 -5.746 -13.578 1 94.94 248 GLY A N 1
ATOM 1932 C CA . GLY A 1 248 ? -12.32 -5.57 -14.734 1 94.94 248 GLY A CA 1
ATOM 1933 C C . GLY A 1 248 ? -13.023 -4.23 -14.75 1 94.94 248 GLY A C 1
ATOM 1934 O O . GLY A 1 248 ? -13.617 -3.848 -15.758 1 94.94 248 GLY A O 1
ATOM 1935 N N . VAL A 1 249 ? -12.906 -3.453 -13.742 1 97.31 249 VAL A N 1
ATOM 1936 C CA . VAL A 1 249 ? -13.656 -2.209 -13.617 1 97.31 249 VAL A CA 1
ATOM 1937 C C . VAL A 1 249 ? -12.914 -1.079 -14.32 1 97.31 249 VAL A C 1
ATOM 1939 O O . VAL A 1 249 ? -11.711 -0.891 -14.109 1 97.31 249 VAL A O 1
ATOM 1942 N N . GLU A 1 250 ? -13.617 -0.404 -15.117 1 97.5 250 GLU A N 1
ATOM 1943 C CA . GLU A 1 250 ? -13.125 0.787 -15.805 1 97.5 250 GLU A CA 1
ATOM 1944 C C . GLU A 1 250 ? -13.477 2.055 -15.031 1 97.5 250 GLU A C 1
ATOM 1946 O O . GLU A 1 250 ? -12.688 3.002 -14.984 1 97.5 250 GLU A O 1
ATOM 1951 N N . ALA A 1 251 ? -14.617 2.021 -14.43 1 98.62 251 ALA A N 1
ATOM 1952 C CA . ALA A 1 251 ? -15.078 3.191 -13.688 1 98.62 251 ALA A CA 1
ATOM 1953 C C . ALA A 1 251 ? -15.766 2.781 -12.391 1 98.62 251 ALA A C 1
ATOM 1955 O O . ALA A 1 251 ? -16.531 1.818 -12.359 1 98.62 251 ALA A O 1
ATOM 1956 N N . ALA A 1 252 ? -15.438 3.473 -11.336 1 98.75 252 ALA A N 1
ATOM 1957 C CA . ALA A 1 252 ? -16.062 3.279 -10.031 1 98.75 252 ALA A CA 1
ATOM 1958 C C . ALA A 1 252 ? -16.875 4.504 -9.625 1 98.75 252 ALA A C 1
ATOM 1960 O O . ALA A 1 252 ? -16.453 5.641 -9.859 1 98.75 252 ALA A O 1
ATOM 1961 N N . VAL A 1 253 ? -18.031 4.273 -9.07 1 98.81 253 VAL A N 1
ATOM 1962 C CA . VAL A 1 253 ? -18.938 5.328 -8.602 1 98.81 253 VAL A CA 1
ATOM 1963 C C . VAL A 1 253 ? -19.359 5.039 -7.168 1 98.81 253 VAL A C 1
ATOM 1965 O O . VAL A 1 253 ? -19.844 3.943 -6.867 1 98.81 253 VAL A O 1
ATOM 1968 N N . PHE A 1 254 ? -19.203 5.984 -6.324 1 98.81 254 PHE A N 1
ATOM 1969 C CA . PHE A 1 254 ? -19.656 5.863 -4.945 1 98.81 254 PHE A CA 1
ATOM 1970 C C . PHE A 1 254 ? -20.516 7.059 -4.551 1 98.81 254 PHE A C 1
ATOM 1972 O O . PHE A 1 254 ? -20.062 8.203 -4.633 1 98.81 254 PHE A O 1
ATOM 1979 N N . LEU A 1 255 ? -21.75 6.762 -4.133 1 98.31 255 LEU A N 1
ATOM 1980 C CA . LEU A 1 255 ? -22.719 7.77 -3.688 1 98.31 255 LEU A CA 1
ATOM 1981 C C . LEU A 1 255 ? -22.969 7.652 -2.189 1 98.31 255 LEU A C 1
ATOM 1983 O O . LEU A 1 255 ? -23.109 6.543 -1.663 1 98.31 255 LEU A O 1
ATOM 1987 N N . TYR A 1 256 ? -22.969 8.766 -1.54 1 98.19 256 TYR A N 1
ATOM 1988 C CA . TYR A 1 256 ? -23.469 8.719 -0.17 1 98.19 256 TYR A CA 1
ATOM 1989 C C . TYR A 1 256 ? -24.328 9.945 0.142 1 98.19 256 TYR A C 1
ATOM 1991 O O . TYR A 1 256 ? -24.078 11.031 -0.392 1 98.19 256 TYR A O 1
ATOM 1999 N N . ALA A 1 257 ? -25.281 9.773 0.988 1 97.12 257 ALA A N 1
ATOM 2000 C CA . ALA A 1 257 ? -26.266 10.812 1.305 1 97.12 257 ALA A CA 1
ATOM 2001 C C . ALA A 1 257 ? -25.641 11.898 2.182 1 97.12 257 ALA A C 1
ATOM 2003 O O . ALA A 1 257 ? -25.047 11.602 3.215 1 97.12 257 ALA A O 1
ATOM 2004 N N . LEU A 1 258 ? -25.781 13.117 1.754 1 95.81 258 LEU A N 1
ATOM 2005 C CA . LEU A 1 258 ? -25.453 14.273 2.586 1 95.81 258 LEU A CA 1
ATOM 2006 C C . LEU A 1 258 ? -26.641 14.672 3.449 1 95.81 258 LEU A C 1
ATOM 2008 O O . LEU A 1 258 ? -26.469 15.125 4.582 1 95.81 258 LEU A O 1
ATOM 2012 N N . ASP A 1 259 ? -27.766 14.555 2.893 1 91.94 259 ASP A N 1
ATOM 2013 C CA . ASP A 1 259 ? -29.062 14.688 3.551 1 91.94 259 ASP A CA 1
ATOM 2014 C C . ASP A 1 259 ? -30.125 13.859 2.834 1 91.94 259 ASP A C 1
ATOM 2016 O O . ASP A 1 259 ? -29.797 12.93 2.1 1 91.94 259 ASP A O 1
ATOM 2020 N N . LYS A 1 260 ? -31.344 14.031 3.111 1 87.69 260 LYS A N 1
ATOM 2021 C CA . LYS A 1 260 ? -32.438 13.172 2.645 1 87.69 260 LYS A CA 1
ATOM 2022 C C . LYS A 1 260 ? -32.531 13.188 1.122 1 87.69 260 LYS A C 1
ATOM 2024 O O . LYS A 1 260 ? -32.875 12.172 0.505 1 87.69 260 LYS A O 1
ATOM 2029 N N . ASP A 1 261 ? -32.188 14.289 0.474 1 89.94 261 ASP A N 1
ATOM 2030 C CA . ASP A 1 261 ? -32.438 14.391 -0.96 1 89.94 261 ASP A CA 1
ATOM 2031 C C . ASP A 1 261 ? -31.203 14.828 -1.71 1 89.94 261 ASP A C 1
ATOM 2033 O O . ASP A 1 261 ? -31.281 15.383 -2.809 1 89.94 261 ASP A O 1
ATOM 2037 N N . THR A 1 262 ? -30.125 14.734 -1.052 1 96.62 262 THR A N 1
ATOM 2038 C CA . THR A 1 262 ? -28.891 15.172 -1.687 1 96.62 262 THR A CA 1
ATOM 2039 C C . THR A 1 262 ? -27.812 14.094 -1.559 1 96.62 262 THR A C 1
ATOM 2041 O O . THR A 1 262 ? -27.547 13.609 -0.459 1 96.62 262 THR A O 1
ATOM 2044 N N . TYR A 1 263 ? -27.156 13.781 -2.68 1 97.88 263 TYR A N 1
ATOM 2045 C CA . TYR A 1 263 ? -26.094 12.781 -2.676 1 97.88 263 TYR A CA 1
ATOM 2046 C C . TYR A 1 263 ? -24.781 13.383 -3.152 1 97.88 263 TYR A C 1
ATOM 2048 O O . TYR A 1 263 ? -24.75 14.18 -4.09 1 97.88 263 TYR A O 1
ATOM 2056 N N . LYS A 1 264 ? -23.734 13.094 -2.453 1 98.31 264 LYS A N 1
ATOM 2057 C CA . LYS A 1 264 ? -22.391 13.266 -2.971 1 98.31 264 LYS A CA 1
ATOM 2058 C C . LYS A 1 264 ? -22.016 12.117 -3.902 1 98.31 264 LYS A C 1
ATOM 2060 O O . LYS A 1 264 ? -22.266 10.945 -3.596 1 98.31 264 LYS A O 1
ATOM 2065 N N . VAL A 1 265 ? -21.453 12.461 -5.055 1 98.44 265 VAL A N 1
ATOM 2066 C CA . VAL A 1 265 ? -21.016 11.469 -6.043 1 98.44 265 VAL A CA 1
ATOM 2067 C C . VAL A 1 265 ? -19.5 11.531 -6.211 1 98.44 265 VAL A C 1
ATOM 2069 O O . VAL A 1 265 ? -18.953 12.578 -6.543 1 98.44 265 VAL A O 1
ATOM 2072 N N . SER A 1 266 ? -18.828 10.461 -5.957 1 98.5 266 SER A N 1
ATOM 2073 C CA . SER A 1 266 ? -17.406 10.312 -6.199 1 98.5 266 SER A CA 1
ATOM 2074 C C . SER A 1 266 ? -17.141 9.312 -7.32 1 98.5 266 SER A C 1
ATOM 2076 O O . SER A 1 266 ? -17.719 8.227 -7.344 1 98.5 266 SER A O 1
ATOM 2078 N N . MET A 1 267 ? -16.297 9.688 -8.211 1 98.56 267 MET A N 1
ATOM 2079 C CA . MET A 1 267 ? -16.016 8.82 -9.344 1 98.56 267 MET A CA 1
ATOM 2080 C C . MET A 1 267 ? -14.516 8.656 -9.555 1 98.56 267 MET A C 1
ATOM 2082 O O . MET A 1 267 ? -13.75 9.586 -9.281 1 98.56 267 MET A O 1
ATOM 2086 N N . ARG A 1 268 ? -14.117 7.531 -9.992 1 97.94 268 ARG A N 1
ATOM 2087 C CA . ARG A 1 268 ? -12.766 7.211 -10.445 1 97.94 268 ARG A CA 1
ATOM 2088 C C . ARG A 1 268 ? -12.805 6.402 -11.742 1 97.94 268 ARG A C 1
ATOM 2090 O O . ARG A 1 268 ? -13.734 5.637 -11.977 1 97.94 268 ARG A O 1
ATOM 2097 N N . SER A 1 269 ? -11.875 6.609 -12.539 1 97.25 269 SER A N 1
ATOM 2098 C CA . SER A 1 269 ? -11.75 5.812 -13.758 1 97.25 269 SER A CA 1
ATOM 2099 C C . SER A 1 269 ? -10.336 5.258 -13.914 1 97.25 269 SER A C 1
ATOM 2101 O O . SER A 1 269 ? -9.375 5.84 -13.406 1 97.25 269 SER A O 1
ATOM 2103 N N . ASN A 1 270 ? -10.172 4.164 -14.617 1 93.81 270 ASN A N 1
ATOM 2104 C CA . ASN A 1 270 ? -8.883 3.494 -14.789 1 93.81 270 ASN A CA 1
ATOM 2105 C C . ASN A 1 270 ? -8.297 3.764 -16.172 1 93.81 270 ASN A C 1
ATOM 2107 O O . ASN A 1 270 ? -7.195 3.301 -16.484 1 93.81 270 ASN A O 1
ATOM 2111 N N . GLY A 1 271 ? -8.969 4.516 -17.094 1 89.88 271 GLY A N 1
ATOM 2112 C CA . GLY A 1 271 ? -8.367 4.742 -18.406 1 89.88 271 GLY A CA 1
ATOM 2113 C C . GLY A 1 271 ? -9.273 5.504 -19.344 1 89.88 271 GLY A C 1
ATOM 2114 O O . GLY A 1 271 ? -9.156 6.727 -19.484 1 89.88 271 GLY A O 1
ATOM 2115 N N . ARG A 1 272 ? -10.328 4.91 -19.797 1 92.06 272 ARG A N 1
ATOM 2116 C CA . ARG A 1 272 ? -11.133 5.371 -20.938 1 92.06 272 ARG A CA 1
ATOM 2117 C C . ARG A 1 272 ? -12.086 6.484 -20.516 1 92.06 272 ARG A C 1
ATOM 2119 O O . ARG A 1 272 ? -12.312 7.434 -21.266 1 92.06 272 ARG A O 1
ATOM 2126 N N . VAL A 1 273 ? -12.602 6.496 -19.328 1 97.25 273 VAL A N 1
ATOM 2127 C CA . VAL A 1 273 ? -13.703 7.367 -18.922 1 97.25 273 VAL A CA 1
ATOM 2128 C C . VAL A 1 273 ? -13.141 8.656 -18.312 1 97.25 273 VAL A C 1
ATOM 2130 O O . VAL A 1 273 ? -12.305 8.617 -17.406 1 97.25 273 VAL A O 1
ATOM 2133 N N . ASN A 1 274 ? -13.555 9.758 -18.844 1 98 274 ASN A N 1
ATOM 2134 C CA . ASN A 1 274 ? -13.258 11.07 -18.281 1 98 274 ASN A CA 1
ATOM 2135 C C . ASN A 1 274 ? -14.312 11.492 -17.266 1 98 274 ASN A C 1
ATOM 2137 O O . ASN A 1 274 ? -15.32 12.102 -17.625 1 98 274 ASN A O 1
ATOM 2141 N N . VAL A 1 275 ? -14.062 11.305 -16 1 98.31 275 VAL A N 1
ATOM 2142 C CA . VAL A 1 275 ? -15.07 11.523 -14.969 1 98.31 275 VAL A CA 1
ATOM 2143 C C . VAL A 1 275 ? -15.156 13.016 -14.633 1 98.31 275 VAL A C 1
ATOM 2145 O O . VAL A 1 275 ? -16.156 13.477 -14.078 1 98.31 275 VAL A O 1
ATOM 2148 N N . ALA A 1 276 ? -14.062 13.781 -14.953 1 97.56 276 ALA A N 1
ATOM 2149 C CA . ALA A 1 276 ? -14.109 15.227 -14.758 1 97.56 276 ALA A CA 1
ATOM 2150 C C . ALA A 1 276 ? -15.172 15.859 -15.656 1 97.56 276 ALA A C 1
ATOM 2152 O O . ALA A 1 276 ? -15.906 16.75 -15.227 1 97.56 276 ALA A O 1
ATOM 2153 N N . ALA A 1 277 ? -15.18 15.43 -16.844 1 97.62 277 ALA A N 1
ATOM 2154 C CA . ALA A 1 277 ? -16.156 15.938 -17.797 1 97.62 277 ALA A CA 1
ATOM 2155 C C . ALA A 1 277 ? -17.578 15.711 -17.312 1 97.62 277 ALA A C 1
ATOM 2157 O O . ALA A 1 277 ? -18.453 16.562 -17.484 1 97.62 277 ALA A O 1
ATOM 2158 N N . ILE A 1 278 ? -17.812 14.578 -16.734 1 97.94 278 ILE A N 1
ATOM 2159 C CA . ILE A 1 278 ? -19.125 14.258 -16.188 1 97.94 278 ILE A CA 1
ATOM 2160 C C . ILE A 1 278 ? -19.438 15.188 -15.016 1 97.94 278 ILE A C 1
ATOM 2162 O O . ILE A 1 278 ? -20.516 15.789 -14.953 1 97.94 278 ILE A O 1
ATOM 2166 N N . SER A 1 279 ? -18.531 15.281 -14.109 1 98 279 SER A N 1
ATOM 2167 C CA . SER A 1 279 ? -18.703 16.094 -12.906 1 98 279 SER A CA 1
ATOM 2168 C C . SER A 1 279 ? -19 17.547 -13.266 1 98 279 SER A C 1
ATOM 2170 O O . SER A 1 279 ? -19.812 18.203 -12.594 1 98 279 SER A O 1
ATOM 2172 N N . GLU A 1 280 ? -18.344 18.078 -14.242 1 97.38 280 GLU A N 1
ATOM 2173 C CA . GLU A 1 280 ? -18.5 19.469 -14.664 1 97.38 280 GLU A CA 1
ATOM 2174 C C . GLU A 1 280 ? -19.922 19.75 -15.109 1 97.38 280 GLU A C 1
ATOM 2176 O O . GLU A 1 280 ? -20.422 20.875 -14.938 1 97.38 280 GLU A O 1
ATOM 2181 N N . GLU A 1 281 ? -20.562 18.797 -15.633 1 97.12 281 GLU A N 1
ATOM 2182 C CA . GLU A 1 281 ? -21.953 18.969 -16.062 1 97.12 281 GLU A CA 1
ATOM 2183 C C . GLU A 1 281 ? -22.875 19.234 -14.859 1 97.12 281 GLU A C 1
ATOM 2185 O O . GLU A 1 281 ? -23.969 19.75 -15.023 1 97.12 281 GLU A O 1
ATOM 2190 N N . PHE A 1 282 ? -22.406 18.906 -13.719 1 97.06 282 PHE A N 1
ATOM 2191 C CA . PHE A 1 282 ? -23.234 19.031 -12.523 1 97.06 282 PHE A CA 1
ATOM 2192 C C . PHE A 1 282 ? -22.578 19.953 -11.508 1 97.06 282 PHE A C 1
ATOM 2194 O O . PHE A 1 282 ? -22.734 19.781 -10.297 1 97.06 282 PHE A O 1
ATOM 2201 N N . SER A 1 283 ? -21.734 20.844 -11.992 1 95.88 283 SER A N 1
ATOM 2202 C CA . SER A 1 283 ? -21.078 21.891 -11.211 1 95.88 283 SER A CA 1
ATOM 2203 C C . SER A 1 283 ? -20.078 21.297 -10.227 1 95.88 283 SER A C 1
ATOM 2205 O O . SER A 1 283 ? -19.875 21.844 -9.133 1 95.88 283 SER A O 1
ATOM 2207 N N . GLY A 1 284 ? -19.672 20.109 -10.562 1 96.25 284 GLY A N 1
ATOM 2208 C CA . GLY A 1 284 ? -18.578 19.516 -9.812 1 96.25 284 GLY A CA 1
ATOM 2209 C C . GLY A 1 284 ? -17.219 19.75 -10.453 1 96.25 284 GLY A C 1
ATOM 2210 O O . GLY A 1 284 ? -17.031 20.719 -11.188 1 96.25 284 GLY A O 1
ATOM 2211 N N . GLY A 1 285 ? -16.25 18.953 -10.008 1 93.69 285 GLY A N 1
ATOM 2212 C CA . GLY A 1 285 ? -14.906 19.094 -10.547 1 93.69 285 GLY A CA 1
ATOM 2213 C C . GLY A 1 285 ? -13.969 17.984 -10.102 1 93.69 285 GLY A C 1
ATOM 2214 O O . GLY A 1 285 ? -14.398 17.016 -9.469 1 93.69 285 GLY A O 1
ATOM 2215 N N . GLY A 1 286 ? -12.797 18.094 -10.617 1 93.38 286 GLY A N 1
ATOM 2216 C CA . GLY A 1 286 ? -11.75 17.125 -10.336 1 93.38 286 GLY A CA 1
ATOM 2217 C C . GLY A 1 286 ? -10.82 16.891 -11.516 1 93.38 286 GLY A C 1
ATOM 2218 O O . GLY A 1 286 ? -10.609 17.797 -12.328 1 93.38 286 GLY A O 1
ATOM 2219 N N . HIS A 1 287 ? -10.227 15.781 -11.508 1 93.19 287 HIS A N 1
ATOM 2220 C CA . HIS A 1 287 ? -9.305 15.383 -12.57 1 93.19 287 HIS A CA 1
ATOM 2221 C C . HIS A 1 287 ? -9.938 14.336 -13.484 1 93.19 287 HIS A C 1
ATOM 2223 O O . HIS A 1 287 ? -11 13.797 -13.18 1 93.19 287 HIS A O 1
ATOM 2229 N N . VAL A 1 288 ? -9.258 14.117 -14.555 1 94.69 288 VAL A N 1
ATOM 2230 C CA . VAL A 1 288 ? -9.766 13.25 -15.609 1 94.69 288 VAL A CA 1
ATOM 2231 C C . VAL A 1 288 ? -10.141 11.891 -15.023 1 94.69 288 VAL A C 1
ATOM 2233 O O . VAL A 1 288 ? -11.141 11.289 -15.422 1 94.69 288 VAL A O 1
ATOM 2236 N N . ARG A 1 289 ? -9.445 11.383 -14.039 1 95.12 289 ARG A N 1
ATOM 2237 C CA . ARG A 1 289 ? -9.656 10.031 -13.539 1 95.12 289 ARG A CA 1
ATOM 2238 C C . ARG A 1 289 ? -10.219 10.047 -12.125 1 95.12 289 ARG A C 1
ATOM 2240 O O . ARG A 1 289 ? -10.367 9 -11.492 1 95.12 289 ARG A O 1
ATOM 2247 N N . ALA A 1 290 ? -10.43 11.18 -11.594 1 95.94 290 ALA A N 1
ATOM 2248 C CA . ALA A 1 290 ? -10.93 11.344 -10.234 1 95.94 290 ALA A CA 1
ATOM 2249 C C . ALA A 1 290 ? -11.727 12.641 -10.094 1 95.94 290 ALA A C 1
ATOM 2251 O O . ALA A 1 290 ? -11.156 13.734 -10.133 1 95.94 290 ALA A O 1
ATOM 2252 N N . ALA A 1 291 ? -12.984 12.492 -9.953 1 97.31 291 ALA A N 1
ATOM 2253 C CA . ALA A 1 291 ? -13.844 13.672 -9.883 1 97.31 291 ALA A CA 1
ATOM 2254 C C . ALA A 1 291 ? -15.109 13.383 -9.086 1 97.31 291 ALA A C 1
ATOM 2256 O O . ALA A 1 291 ? -15.375 12.234 -8.727 1 97.31 291 ALA A O 1
ATOM 2257 N N . GLY A 1 292 ? -15.844 14.406 -8.719 1 97.69 292 GLY A N 1
ATOM 2258 C CA . GLY A 1 292 ? -17.078 14.258 -7.977 1 97.69 292 GLY A CA 1
ATOM 2259 C C . GLY A 1 292 ? -17.969 15.5 -8.031 1 97.69 292 GLY A C 1
ATOM 2260 O O . GLY A 1 292 ? -17.547 16.547 -8.539 1 97.69 292 GLY A O 1
ATOM 2261 N N . PHE A 1 293 ? -19.141 15.336 -7.59 1 97.81 293 PHE A N 1
ATOM 2262 C CA . PHE A 1 293 ? -20.125 16.406 -7.504 1 97.81 293 PHE A CA 1
ATOM 2263 C C . PHE A 1 293 ? -21.234 16.047 -6.523 1 97.81 293 PHE A C 1
ATOM 2265 O O . PHE A 1 293 ? -21.25 14.938 -5.98 1 97.81 293 PHE A O 1
ATOM 2272 N N . SER A 1 294 ? -22.031 17 -6.242 1 97.88 294 SER A N 1
ATOM 2273 C CA . SER A 1 294 ? -23.25 16.781 -5.457 1 97.88 294 SER A CA 1
ATOM 2274 C C . SER A 1 294 ? -24.5 17.031 -6.293 1 97.88 294 SER A C 1
ATOM 2276 O O . SER A 1 294 ? -24.484 17.875 -7.203 1 97.88 294 SER A O 1
ATOM 2278 N N . MET A 1 295 ? -25.484 16.281 -5.945 1 96.94 295 MET A N 1
ATOM 2279 C CA . MET A 1 295 ? -26.719 16.406 -6.719 1 96.94 295 MET A CA 1
ATOM 2280 C C . MET A 1 295 ? -27.938 16.25 -5.82 1 96.94 295 MET A C 1
ATOM 2282 O O . MET A 1 295 ? -27.984 15.336 -4.996 1 96.94 295 MET A O 1
ATOM 2286 N N . LYS A 1 296 ? -28.844 17.188 -5.973 1 96.81 296 LYS A N 1
ATOM 2287 C CA . LYS A 1 296 ? -30.125 17.078 -5.27 1 96.81 296 LYS A CA 1
ATOM 2288 C C . LYS A 1 296 ? -31.109 16.203 -6.039 1 96.81 296 LYS A C 1
ATOM 2290 O O . LYS A 1 296 ? -31.828 16.688 -6.914 1 96.81 296 LYS A O 1
ATOM 2295 N N . ALA A 1 297 ? -31.156 15 -5.734 1 95 297 ALA A N 1
ATOM 2296 C CA . ALA A 1 297 ? -32.031 14 -6.348 1 95 297 ALA A CA 1
ATOM 2297 C C . ALA A 1 297 ? -32.062 12.711 -5.527 1 95 297 ALA A C 1
ATOM 2299 O O . ALA A 1 297 ? -31.25 12.539 -4.613 1 95 297 ALA A O 1
ATOM 2300 N N . GLY A 1 298 ? -33.031 11.852 -5.777 1 95 298 GLY A N 1
ATOM 2301 C CA . GLY A 1 298 ? -33.062 10.547 -5.125 1 95 298 GLY A CA 1
ATOM 2302 C C . GLY A 1 298 ? -32 9.586 -5.66 1 95 298 GLY A C 1
ATOM 2303 O O . GLY A 1 298 ? -31.453 9.805 -6.738 1 95 298 GLY A O 1
ATOM 2304 N N . LEU A 1 299 ? -31.781 8.555 -4.906 1 95.75 299 LEU A N 1
ATOM 2305 C CA . LEU A 1 299 ? -30.734 7.586 -5.211 1 95.75 299 LEU A CA 1
ATOM 2306 C C . LEU A 1 299 ? -30.922 7.004 -6.605 1 95.75 299 LEU A C 1
ATOM 2308 O O . LEU A 1 299 ? -29.969 6.926 -7.383 1 95.75 299 LEU A O 1
ATOM 2312 N N . GLU A 1 300 ? -32.094 6.605 -6.918 1 96.19 300 GLU A N 1
ATOM 2313 C CA . GLU A 1 300 ? -32.344 5.98 -8.211 1 96.19 300 GLU A CA 1
ATOM 2314 C C . GLU A 1 300 ? -32.062 6.941 -9.359 1 96.19 300 GLU A C 1
ATOM 2316 O O . GLU A 1 300 ? -31.484 6.543 -10.375 1 96.19 300 GLU A O 1
ATOM 2321 N N . GLU A 1 301 ? -32.469 8.156 -9.172 1 96.75 301 GLU A N 1
ATOM 2322 C CA . GLU A 1 301 ? -32.281 9.164 -10.203 1 96.75 301 GLU A CA 1
ATOM 2323 C C . GLU A 1 301 ? -30.797 9.461 -10.398 1 96.75 301 GLU A C 1
ATOM 2325 O O . GLU A 1 301 ? -30.312 9.484 -11.531 1 96.75 301 GLU A O 1
ATOM 2330 N N . VAL A 1 302 ? -30.094 9.719 -9.336 1 96.88 302 VAL A N 1
ATOM 2331 C CA . VAL A 1 302 ? -28.672 10.023 -9.422 1 96.88 302 VAL A CA 1
ATOM 2332 C C . VAL A 1 302 ? -27.938 8.859 -10.07 1 96.88 302 VAL A C 1
ATOM 2334 O O . VAL A 1 302 ? -27.094 9.062 -10.953 1 96.88 302 VAL A O 1
ATOM 2337 N N . THR A 1 303 ? -28.266 7.656 -9.664 1 97.25 303 THR A N 1
ATOM 2338 C CA . THR A 1 303 ? -27.625 6.449 -10.188 1 97.25 303 THR A CA 1
ATOM 2339 C C . THR A 1 303 ? -27.859 6.332 -11.695 1 97.25 303 THR A C 1
ATOM 2341 O O . THR A 1 303 ? -26.922 6.066 -12.453 1 97.25 303 THR A O 1
ATOM 2344 N N . GLY A 1 304 ? -29.047 6.543 -12.07 1 97.69 304 GLY A N 1
ATOM 2345 C CA . GLY A 1 304 ? -29.391 6.461 -13.477 1 97.69 304 GLY A CA 1
ATOM 2346 C C . GLY A 1 304 ? -28.641 7.465 -14.336 1 97.69 304 GLY A C 1
ATOM 2347 O O . GLY A 1 304 ? -28.141 7.121 -15.406 1 97.69 304 GLY A O 1
ATOM 2348 N N . ILE A 1 305 ? -28.547 8.633 -13.867 1 97.75 305 ILE A N 1
ATOM 2349 C CA . ILE A 1 305 ? -27.891 9.711 -14.594 1 97.75 305 ILE A CA 1
ATOM 2350 C C . ILE A 1 305 ? -26.406 9.406 -14.742 1 97.75 305 ILE A C 1
ATOM 2352 O O . ILE A 1 305 ? -25.844 9.461 -15.844 1 97.75 305 ILE A O 1
ATOM 2356 N N . VAL A 1 306 ? -25.75 9.031 -13.633 1 98.06 306 VAL A N 1
ATOM 2357 C CA . VAL A 1 306 ? -24.312 8.812 -13.617 1 98.06 306 VAL A CA 1
ATOM 2358 C C . VAL A 1 306 ? -23.953 7.629 -14.516 1 98.06 306 VAL A C 1
ATOM 2360 O O . VAL A 1 306 ? -23.016 7.699 -15.305 1 98.06 306 VAL A O 1
ATOM 2363 N N . LEU A 1 307 ? -24.75 6.578 -14.406 1 98.38 307 LEU A N 1
ATOM 2364 C CA . LEU A 1 307 ? -24.516 5.398 -15.227 1 98.38 307 LEU A CA 1
ATOM 2365 C C . LEU A 1 307 ? -24.656 5.73 -16.703 1 98.38 307 LEU A C 1
ATOM 2367 O O . LEU A 1 307 ? -23.859 5.285 -17.531 1 98.38 307 LEU A O 1
ATOM 2371 N N . SER A 1 308 ? -25.641 6.535 -16.984 1 98.31 308 SER A N 1
ATOM 2372 C CA . SER A 1 308 ? -25.875 6.93 -18.375 1 98.31 308 SER A CA 1
ATOM 2373 C C . SER A 1 308 ? -24.688 7.715 -18.922 1 98.31 308 SER A C 1
ATOM 2375 O O . SER A 1 308 ? -24.234 7.477 -20.047 1 98.31 308 SER A O 1
ATOM 2377 N N . LYS A 1 309 ? -24.203 8.602 -18.156 1 98.19 309 LYS A N 1
ATOM 2378 C CA . LYS A 1 309 ? -23.094 9.43 -18.578 1 98.19 309 LYS A CA 1
ATOM 2379 C C . LYS A 1 309 ? -21.828 8.594 -18.797 1 98.19 309 LYS A C 1
ATOM 2381 O O . LYS A 1 309 ? -21.078 8.828 -19.75 1 98.19 309 LYS A O 1
ATOM 2386 N N . ILE A 1 310 ? -21.578 7.633 -17.906 1 98.25 310 ILE A N 1
ATOM 2387 C CA . ILE A 1 310 ? -20.406 6.777 -18.031 1 98.25 310 ILE A CA 1
ATOM 2388 C C . ILE A 1 310 ? -20.547 5.867 -19.25 1 98.25 310 ILE A C 1
ATOM 2390 O O . ILE A 1 310 ? -19.594 5.668 -20 1 98.25 310 ILE A O 1
ATOM 2394 N N . ARG A 1 311 ? -21.75 5.367 -19.484 1 97.31 311 ARG A N 1
ATOM 2395 C CA . ARG A 1 311 ? -22.031 4.488 -20.609 1 97.31 311 ARG A CA 1
ATOM 2396 C C . ARG A 1 311 ? -21.719 5.188 -21.938 1 97.31 311 ARG A C 1
ATOM 2398 O O . ARG A 1 311 ? -21.219 4.559 -22.875 1 97.31 311 ARG A O 1
ATOM 2405 N N . GLU A 1 312 ? -21.969 6.43 -21.922 1 97 312 GLU A N 1
ATOM 2406 C CA . GLU A 1 312 ? -21.734 7.215 -23.141 1 97 312 GLU A CA 1
ATOM 2407 C C . GLU A 1 312 ? -20.25 7.227 -23.5 1 97 312 GLU A C 1
ATOM 2409 O O . GLU A 1 312 ? -19.891 7.438 -24.656 1 97 312 GLU A O 1
ATOM 2414 N N . GLN A 1 313 ? -19.453 7.062 -22.547 1 97 313 GLN A N 1
ATOM 2415 C CA . GLN A 1 313 ? -18.016 7.172 -22.781 1 97 313 GLN A CA 1
ATOM 2416 C C . GLN A 1 313 ? -17.375 5.797 -22.953 1 97 313 GLN A C 1
ATOM 2418 O O . GLN A 1 313 ? -16.203 5.691 -23.297 1 97 313 GLN A O 1
ATOM 2423 N N . LEU A 1 314 ? -18.141 4.75 -22.578 1 95.12 314 LEU A N 1
ATOM 2424 C CA . LEU A 1 314 ? -17.609 3.395 -22.703 1 95.12 314 LEU A CA 1
ATOM 2425 C C . LEU A 1 314 ? -17.797 2.875 -24.125 1 95.12 314 LEU A C 1
ATOM 2427 O O . LEU A 1 314 ? -16.938 2.154 -24.656 1 95.12 314 LEU A O 1
ATOM 2431 N N . MET B 1 1 ? 35.094 -14.641 -12.195 1 45.44 1 MET B N 1
ATOM 2432 C CA . MET B 1 1 ? 34 -14.68 -13.172 1 45.44 1 MET B CA 1
ATOM 2433 C C . MET B 1 1 ? 32.719 -15.219 -12.539 1 45.44 1 MET B C 1
ATOM 2435 O O . MET B 1 1 ? 32.781 -16.156 -11.734 1 45.44 1 MET B O 1
ATOM 2439 N N . ASN B 1 2 ? 31.422 -14.367 -12.344 1 78.5 2 ASN B N 1
ATOM 2440 C CA . ASN B 1 2 ? 30.172 -14.656 -11.648 1 78.5 2 ASN B CA 1
ATOM 2441 C C . ASN B 1 2 ? 29.531 -15.938 -12.156 1 78.5 2 ASN B C 1
ATOM 2443 O O . ASN B 1 2 ? 29.281 -16.078 -13.359 1 78.5 2 ASN B O 1
ATOM 2447 N N . GLU B 1 3 ? 29.875 -17.188 -11.477 1 91.62 3 GLU B N 1
ATOM 2448 C CA . GLU B 1 3 ? 29.344 -18.5 -11.828 1 91.62 3 GLU B CA 1
ATOM 2449 C C . GLU B 1 3 ? 27.969 -18.391 -12.477 1 91.62 3 GLU B C 1
ATOM 2451 O O . GLU B 1 3 ? 27.609 -19.188 -13.336 1 91.62 3 GLU B O 1
ATOM 2456 N N . PHE B 1 4 ? 27.375 -17.438 -12.234 1 96.56 4 PHE B N 1
ATOM 2457 C CA . PHE B 1 4 ? 26.047 -17.172 -12.781 1 96.56 4 PHE B CA 1
ATOM 2458 C C . PHE B 1 4 ? 26.141 -16.828 -14.258 1 96.56 4 PHE B C 1
ATOM 2460 O O . PHE B 1 4 ? 25.531 -17.5 -15.094 1 96.56 4 PHE B O 1
ATOM 2467 N N . ILE B 1 5 ? 26.922 -15.906 -14.617 1 95.88 5 ILE B N 1
ATOM 2468 C CA . ILE B 1 5 ? 27.062 -15.445 -16 1 95.88 5 ILE B CA 1
ATOM 2469 C C . ILE B 1 5 ? 27.719 -16.531 -16.844 1 95.88 5 ILE B C 1
ATOM 2471 O O . ILE B 1 5 ? 27.297 -16.797 -17.969 1 95.88 5 ILE B O 1
ATOM 2475 N N . SER B 1 6 ? 28.734 -17.172 -16.297 1 96.19 6 SER B N 1
ATOM 2476 C CA . SER B 1 6 ? 29.453 -18.203 -17.031 1 96.19 6 SER B CA 1
ATOM 2477 C C . SER B 1 6 ? 28.547 -19.391 -17.359 1 96.19 6 SER B C 1
ATOM 2479 O O . SER B 1 6 ? 28.672 -20 -18.422 1 96.19 6 SER B O 1
ATOM 2481 N N . SER B 1 7 ? 27.688 -19.641 -16.406 1 97.44 7 SER B N 1
ATOM 2482 C CA . SER B 1 7 ? 26.75 -20.75 -16.625 1 97.44 7 SER B CA 1
ATOM 2483 C C . SER B 1 7 ? 25.781 -20.438 -17.766 1 97.44 7 SER B C 1
ATOM 2485 O O . SER B 1 7 ? 25.484 -21.297 -18.578 1 97.44 7 SER B O 1
ATOM 2487 N N . ILE B 1 8 ? 25.344 -19.25 -17.828 1 98 8 ILE B N 1
ATOM 2488 C CA . ILE B 1 8 ? 24.422 -18.828 -18.875 1 98 8 ILE B CA 1
ATOM 2489 C C . ILE B 1 8 ? 25.141 -18.844 -20.234 1 98 8 ILE B C 1
ATOM 2491 O O . ILE B 1 8 ? 24.625 -19.344 -21.219 1 98 8 ILE B O 1
ATOM 2495 N N . GLU B 1 9 ? 26.375 -18.391 -20.219 1 97.19 9 GLU B N 1
ATOM 2496 C CA . GLU B 1 9 ? 27.141 -18.297 -21.453 1 97.19 9 GLU B CA 1
ATOM 2497 C C . GLU B 1 9 ? 27.422 -19.672 -22.047 1 97.19 9 GLU B C 1
ATOM 2499 O O . GLU B 1 9 ? 27.453 -19.844 -23.266 1 97.19 9 GLU B O 1
ATOM 2504 N N . ALA B 1 10 ? 27.547 -20.609 -21.25 1 97.25 10 ALA B N 1
ATOM 2505 C CA . ALA B 1 10 ? 27.953 -21.938 -21.672 1 97.25 10 ALA B CA 1
ATOM 2506 C C . ALA B 1 10 ? 26.75 -22.75 -22.156 1 97.25 10 ALA B C 1
ATOM 2508 O O . ALA B 1 10 ? 26.922 -23.766 -22.812 1 97.25 10 ALA B O 1
ATOM 2509 N N . ALA B 1 11 ? 25.578 -22.281 -21.859 1 98.38 11 ALA B N 1
ATOM 2510 C CA . ALA B 1 11 ? 24.375 -23.062 -22.141 1 98.38 11 ALA B CA 1
ATOM 2511 C C . ALA B 1 11 ? 23.656 -22.547 -23.391 1 98.38 11 ALA B C 1
ATOM 2513 O O . ALA B 1 11 ? 23.562 -21.328 -23.594 1 98.38 11 ALA B O 1
ATOM 2514 N N . ASP B 1 12 ? 23.156 -23.422 -24.156 1 98.31 12 ASP B N 1
ATOM 2515 C CA . ASP B 1 12 ? 22.344 -23.047 -25.297 1 98.31 12 ASP B CA 1
ATOM 2516 C C . ASP B 1 12 ? 20.859 -23.188 -24.984 1 98.31 12 ASP B C 1
ATOM 2518 O O . ASP B 1 12 ? 20.031 -22.375 -25.422 1 98.31 12 ASP B O 1
ATOM 2522 N N . THR B 1 13 ? 20.531 -24.266 -24.297 1 98.56 13 THR B N 1
ATOM 2523 C CA . THR B 1 13 ? 19.156 -24.531 -23.859 1 98.56 13 THR B CA 1
ATOM 2524 C C . THR B 1 13 ? 19.031 -24.391 -22.344 1 98.56 13 THR B C 1
ATOM 2526 O O . THR B 1 13 ? 19.781 -25.016 -21.594 1 98.56 13 THR B O 1
ATOM 2529 N N . ILE B 1 14 ? 18.109 -23.531 -21.938 1 98.75 14 ILE B N 1
ATOM 2530 C CA . ILE B 1 14 ? 17.984 -23.203 -20.531 1 98.75 14 ILE B CA 1
ATOM 2531 C C . ILE B 1 14 ? 16.531 -23.359 -20.094 1 98.75 14 ILE B C 1
ATOM 2533 O O . ILE B 1 14 ? 15.617 -22.906 -20.781 1 98.75 14 ILE B O 1
ATOM 2537 N N . ALA B 1 15 ? 16.297 -24.078 -19.016 1 98.75 15 ALA B N 1
ATOM 2538 C CA . ALA B 1 15 ? 14.992 -24.156 -18.359 1 98.75 15 ALA B CA 1
ATOM 2539 C C . ALA B 1 15 ? 15 -23.391 -17.031 1 98.75 15 ALA B C 1
ATOM 2541 O O . ALA B 1 15 ? 16.016 -23.344 -16.344 1 98.75 15 ALA B O 1
ATOM 2542 N N . VAL B 1 16 ? 13.883 -22.75 -16.734 1 98.81 16 VAL B N 1
ATOM 2543 C CA . VAL B 1 16 ? 13.711 -22.016 -15.484 1 98.81 16 VAL B CA 1
ATOM 2544 C C . VAL B 1 16 ? 12.422 -22.453 -14.797 1 98.81 16 VAL B C 1
ATOM 2546 O O . VAL B 1 16 ? 11.375 -22.578 -15.445 1 98.81 16 VAL B O 1
ATOM 2549 N N . THR B 1 17 ? 12.469 -22.766 -13.539 1 98.56 17 THR B N 1
ATOM 2550 C CA . THR B 1 17 ? 11.266 -23.062 -12.766 1 98.56 17 THR B CA 1
ATOM 2551 C C . THR B 1 17 ? 11.32 -22.375 -11.406 1 98.56 17 THR B C 1
ATOM 2553 O O . THR B 1 17 ? 12.336 -21.766 -11.039 1 98.56 17 THR B O 1
ATOM 2556 N N . GLY B 1 18 ? 10.195 -22.25 -10.742 1 98 18 GLY B N 1
ATOM 2557 C CA . GLY B 1 18 ? 10.031 -21.781 -9.383 1 98 18 GLY B CA 1
ATOM 2558 C C . GLY B 1 18 ? 9.133 -22.672 -8.547 1 98 18 GLY B C 1
ATOM 2559 O O . GLY B 1 18 ? 8.742 -23.766 -8.984 1 98 18 GLY B O 1
ATOM 2560 N N . HIS B 1 19 ? 8.898 -22.234 -7.383 1 97.38 19 HIS B N 1
ATOM 2561 C CA . HIS B 1 19 ? 8.148 -23.094 -6.473 1 97.38 19 HIS B CA 1
ATOM 2562 C C . HIS B 1 19 ? 6.691 -23.234 -6.91 1 97.38 19 HIS B C 1
ATOM 2564 O O . HIS B 1 19 ? 6.188 -22.391 -7.664 1 97.38 19 HIS B O 1
ATOM 2570 N N . ILE B 1 20 ? 6.051 -24.281 -6.484 1 96 20 ILE B N 1
ATOM 2571 C CA . ILE B 1 20 ? 4.633 -24.5 -6.742 1 96 20 ILE B CA 1
ATOM 2572 C C . ILE B 1 20 ? 3.814 -23.359 -6.129 1 96 20 ILE B C 1
ATOM 2574 O O . ILE B 1 20 ? 4.277 -22.688 -5.203 1 96 20 ILE B O 1
ATOM 2578 N N . HIS B 1 21 ? 2.615 -23.062 -6.672 1 93.69 21 HIS B N 1
ATOM 2579 C CA . HIS B 1 21 ? 1.785 -21.938 -6.262 1 93.69 21 HIS B CA 1
ATOM 2580 C C . HIS B 1 21 ? 2.566 -20.625 -6.32 1 93.69 21 HIS B C 1
ATOM 2582 O O . HIS B 1 21 ? 2.684 -19.922 -5.316 1 93.69 21 HIS B O 1
ATOM 2588 N N . PRO B 1 22 ? 3.035 -20.422 -7.531 1 97.19 22 PRO B N 1
ATOM 2589 C CA . PRO B 1 22 ? 3.963 -19.297 -7.684 1 97.19 22 PRO B CA 1
ATOM 2590 C C . PRO B 1 22 ? 3.33 -17.953 -7.324 1 97.19 22 PRO B C 1
ATOM 2592 O O . PRO B 1 22 ? 2.203 -17.672 -7.742 1 97.19 22 PRO B O 1
ATOM 2595 N N . ASP B 1 23 ? 4.059 -17.188 -6.5 1 96.31 23 ASP B N 1
ATOM 2596 C CA . ASP B 1 23 ? 3.613 -15.844 -6.164 1 96.31 23 ASP B CA 1
ATOM 2597 C C . ASP B 1 23 ? 4.355 -14.797 -6.992 1 96.31 23 ASP B C 1
ATOM 2599 O O . ASP B 1 23 ? 5.004 -15.133 -7.984 1 96.31 23 ASP B O 1
ATOM 2603 N N . GLY B 1 24 ? 4.223 -13.578 -6.637 1 98.12 24 GLY B N 1
ATOM 2604 C CA . GLY B 1 24 ? 4.766 -12.477 -7.418 1 98.12 24 GLY B CA 1
ATOM 2605 C C . GLY B 1 24 ? 6.273 -12.555 -7.586 1 98.12 24 GLY B C 1
ATOM 2606 O O . GLY B 1 24 ? 6.793 -12.328 -8.68 1 98.12 24 GLY B O 1
ATOM 2607 N N . ASP B 1 25 ? 6.977 -12.852 -6.527 1 98.69 25 ASP B N 1
ATOM 2608 C CA . ASP B 1 25 ? 8.43 -12.93 -6.605 1 98.69 25 ASP B CA 1
ATOM 2609 C C . ASP B 1 25 ? 8.875 -14.133 -7.438 1 98.69 25 ASP B C 1
ATOM 2611 O O . ASP B 1 25 ? 9.82 -14.039 -8.227 1 98.69 25 ASP B O 1
ATOM 2615 N N . CYS B 1 26 ? 8.172 -15.266 -7.254 1 98.62 26 CYS B N 1
ATOM 2616 C CA . CYS B 1 26 ? 8.469 -16.453 -8.039 1 98.62 26 CYS B CA 1
ATOM 2617 C C . CYS B 1 26 ? 8.258 -16.203 -9.523 1 98.62 26 CYS B C 1
ATOM 2619 O O . CYS B 1 26 ? 9.164 -16.406 -10.336 1 98.62 26 CYS B O 1
ATOM 2621 N N . ILE B 1 27 ? 7.141 -15.672 -9.859 1 98.75 27 ILE B N 1
ATOM 2622 C CA . ILE B 1 27 ? 6.789 -15.391 -11.25 1 98.75 27 ILE B CA 1
ATOM 2623 C C . ILE B 1 27 ? 7.727 -14.32 -11.812 1 98.75 27 ILE B C 1
ATOM 2625 O O . ILE B 1 27 ? 8.297 -14.492 -12.883 1 98.75 27 ILE B O 1
ATOM 2629 N N . GLY B 1 28 ? 7.93 -13.25 -11.031 1 98.88 28 GLY B N 1
ATOM 2630 C CA . GLY B 1 28 ? 8.789 -12.148 -11.461 1 98.88 28 GLY B CA 1
ATOM 2631 C C . GLY B 1 28 ? 10.227 -12.57 -11.688 1 98.88 28 GLY B C 1
ATOM 2632 O O . GLY B 1 28 ? 10.859 -12.148 -12.656 1 98.88 28 GLY B O 1
ATOM 2633 N N . SER B 1 29 ? 10.727 -13.359 -10.812 1 98.88 29 SER B N 1
ATOM 2634 C CA . SER B 1 29 ? 12.109 -13.797 -10.945 1 98.88 29 SER B CA 1
ATOM 2635 C C . SER B 1 29 ? 12.289 -14.711 -12.148 1 98.88 29 SER B C 1
ATOM 2637 O O . SER B 1 29 ? 13.234 -14.555 -12.93 1 98.88 29 SER B O 1
ATOM 2639 N N . CYS B 1 30 ? 11.375 -15.664 -12.359 1 98.88 30 CYS B N 1
ATOM 2640 C CA . CYS B 1 30 ? 11.477 -16.609 -13.477 1 98.88 30 CYS B CA 1
ATOM 2641 C C . CYS B 1 30 ? 11.375 -15.875 -14.812 1 98.88 30 CYS B C 1
ATOM 2643 O O . CYS B 1 30 ? 12.227 -16.062 -15.688 1 98.88 30 CYS B O 1
ATOM 2645 N N . LEU B 1 31 ? 10.422 -15.047 -14.93 1 98.88 31 LEU B N 1
ATOM 2646 C CA . LEU B 1 31 ? 10.211 -14.328 -16.188 1 98.88 31 LEU B CA 1
ATOM 2647 C C . LEU B 1 31 ? 11.289 -13.273 -16.391 1 98.88 31 LEU B C 1
ATOM 2649 O O . LEU B 1 31 ? 11.688 -13 -17.516 1 98.88 31 LEU B O 1
ATOM 2653 N N . GLY B 1 32 ? 11.695 -12.641 -15.289 1 98.88 32 GLY B N 1
ATOM 2654 C CA . GLY B 1 32 ? 12.773 -11.672 -15.367 1 98.88 32 GLY B CA 1
ATOM 2655 C C . GLY B 1 32 ? 14.078 -12.258 -15.875 1 98.88 32 GLY B C 1
ATOM 2656 O O . GLY B 1 32 ? 14.734 -11.672 -16.734 1 98.88 32 GLY B O 1
ATOM 2657 N N . LEU B 1 33 ? 14.422 -13.422 -15.336 1 98.88 33 LEU B N 1
ATOM 2658 C CA . LEU B 1 33 ? 15.633 -14.094 -15.797 1 98.88 33 LEU B CA 1
ATOM 2659 C C . LEU B 1 33 ? 15.516 -14.469 -17.266 1 98.88 33 LEU B C 1
ATOM 2661 O O . LEU B 1 33 ? 16.438 -14.234 -18.047 1 98.88 33 LEU B O 1
ATOM 2665 N N . ARG B 1 34 ? 14.383 -15.078 -17.625 1 98.81 34 ARG B N 1
ATOM 2666 C CA . ARG B 1 34 ? 14.141 -15.406 -19.016 1 98.81 34 ARG B CA 1
ATOM 2667 C C . ARG B 1 34 ? 14.344 -14.18 -19.906 1 98.81 34 ARG B C 1
ATOM 2669 O O . ARG B 1 34 ? 15.047 -14.25 -20.922 1 98.81 34 ARG B O 1
ATOM 2676 N N . GLN B 1 35 ? 13.695 -13.062 -19.531 1 98.75 35 GLN B N 1
ATOM 2677 C CA . GLN B 1 35 ? 13.734 -11.859 -20.344 1 98.75 35 GLN B CA 1
ATOM 2678 C C . GLN B 1 35 ? 15.148 -11.312 -20.453 1 98.75 35 GLN B C 1
ATOM 2680 O O . GLN B 1 35 ? 15.578 -10.891 -21.531 1 98.75 35 GLN B O 1
ATOM 2685 N N . TYR B 1 36 ? 15.891 -11.344 -19.359 1 98.75 36 TYR B N 1
ATOM 2686 C CA . TYR B 1 36 ? 17.266 -10.852 -19.359 1 98.75 36 TYR B CA 1
ATOM 2687 C C . TYR B 1 36 ? 18.125 -11.656 -20.312 1 98.75 36 TYR B C 1
ATOM 2689 O O . TYR B 1 36 ? 18.922 -11.086 -21.062 1 98.75 36 TYR B O 1
ATOM 2697 N N . ILE B 1 37 ? 18 -12.984 -20.266 1 98.75 37 ILE B N 1
ATOM 2698 C CA . ILE B 1 37 ? 18.797 -13.852 -21.109 1 98.75 37 ILE B CA 1
ATOM 2699 C C . ILE B 1 37 ? 18.453 -13.609 -22.578 1 98.75 37 ILE B C 1
ATOM 2701 O O . ILE B 1 37 ? 19.328 -13.445 -23.422 1 98.75 37 ILE B O 1
ATOM 2705 N N . LEU B 1 38 ? 17.141 -13.531 -22.875 1 98.31 38 LEU B N 1
ATOM 2706 C CA . LEU B 1 38 ? 16.719 -13.336 -24.25 1 98.31 38 LEU B CA 1
ATOM 2707 C C . LEU B 1 38 ? 17.203 -11.992 -24.781 1 98.31 38 LEU B C 1
ATOM 2709 O O . LEU B 1 38 ? 17.531 -11.875 -25.969 1 98.31 38 LEU B O 1
ATOM 2713 N N . ASP B 1 39 ? 17.234 -11.016 -23.906 1 98.25 39 ASP B N 1
ATOM 2714 C CA . ASP B 1 39 ? 17.656 -9.672 -24.297 1 98.25 39 ASP B CA 1
ATOM 2715 C C . ASP B 1 39 ? 19.156 -9.625 -24.578 1 98.25 39 ASP B C 1
ATOM 2717 O O . ASP B 1 39 ? 19.609 -8.844 -25.422 1 98.25 39 ASP B O 1
ATOM 2721 N N . ASN B 1 40 ? 19.969 -10.445 -23.906 1 98.12 40 ASN B N 1
ATOM 2722 C CA . ASN B 1 40 ? 21.406 -10.188 -23.891 1 98.12 40 ASN B CA 1
ATOM 2723 C C . ASN B 1 40 ? 22.188 -11.344 -24.516 1 98.12 40 ASN B C 1
ATOM 2725 O O . ASN B 1 40 ? 23.375 -11.203 -24.828 1 98.12 40 ASN B O 1
ATOM 2729 N N . TYR B 1 41 ? 21.547 -12.477 -24.672 1 97.5 41 TYR B N 1
ATOM 2730 C CA . TYR B 1 41 ? 22.172 -13.648 -25.266 1 97.5 41 TYR B CA 1
ATOM 2731 C C . TYR B 1 41 ? 21.344 -14.211 -26.406 1 97.5 41 TYR B C 1
ATOM 2733 O O . TYR B 1 41 ? 20.781 -15.305 -26.297 1 97.5 41 TYR B O 1
ATOM 2741 N N . PRO B 1 42 ? 21.391 -13.445 -27.484 1 94.19 42 PRO B N 1
ATOM 2742 C CA . PRO B 1 42 ? 20.594 -13.883 -28.625 1 94.19 42 PRO B CA 1
ATOM 2743 C C . PRO B 1 42 ? 20.938 -15.305 -29.078 1 94.19 42 PRO B C 1
ATOM 2745 O O . PRO B 1 42 ? 22.109 -15.695 -29.047 1 94.19 42 PRO B O 1
ATOM 2748 N N . GLY B 1 43 ? 20 -16.094 -29.469 1 95.94 43 GLY B N 1
ATOM 2749 C CA . GLY B 1 43 ? 20.203 -17.453 -29.969 1 95.94 43 GLY B CA 1
ATOM 2750 C C . GLY B 1 43 ? 19.922 -18.516 -28.922 1 95.94 43 GLY B C 1
ATOM 2751 O O . GLY B 1 43 ? 19.703 -19.688 -29.266 1 95.94 43 GLY B O 1
ATOM 2752 N N . LYS B 1 44 ? 19.953 -18.141 -27.719 1 97.81 44 LYS B N 1
ATOM 2753 C CA . LYS B 1 44 ? 19.672 -19.109 -26.656 1 97.81 44 LYS B CA 1
ATOM 2754 C C . LYS B 1 44 ? 18.172 -19.375 -26.531 1 97.81 44 LYS B C 1
ATOM 2756 O O . LYS B 1 44 ? 17.359 -18.5 -26.828 1 97.81 44 LYS B O 1
ATOM 2761 N N . SER B 1 45 ? 17.906 -20.562 -26.156 1 98 45 SER B N 1
ATOM 2762 C CA . SER B 1 45 ? 16.516 -20.953 -25.891 1 98 45 SER B CA 1
ATOM 2763 C C . SER B 1 45 ? 16.25 -21.016 -24.391 1 98 45 SER B C 1
ATOM 2765 O O . SER B 1 45 ? 16.938 -21.734 -23.656 1 98 45 SER B O 1
ATOM 2767 N N . VAL B 1 46 ? 15.312 -20.234 -23.969 1 98.62 46 VAL B N 1
ATOM 2768 C CA . VAL B 1 46 ? 14.953 -20.203 -22.562 1 98.62 46 VAL B CA 1
ATOM 2769 C C . VAL B 1 46 ? 13.469 -20.547 -22.406 1 98.62 46 VAL B C 1
ATOM 2771 O O . VAL B 1 46 ? 12.609 -19.891 -23.016 1 98.62 46 VAL B O 1
ATOM 2774 N N . THR B 1 47 ? 13.156 -21.547 -21.625 1 98.56 47 THR B N 1
ATOM 2775 C CA . THR B 1 47 ? 11.781 -21.938 -21.375 1 98.56 47 THR B CA 1
ATOM 2776 C C . THR B 1 47 ? 11.469 -21.906 -19.875 1 98.56 47 THR B C 1
ATOM 2778 O O . THR B 1 47 ? 12.234 -22.438 -19.062 1 98.56 47 THR B O 1
ATOM 2781 N N . VAL B 1 48 ? 10.367 -21.266 -19.516 1 98.81 48 VAL B N 1
ATOM 2782 C CA . VAL B 1 48 ? 9.93 -21.188 -18.125 1 98.81 48 VAL B CA 1
ATOM 2783 C C . VAL B 1 48 ? 8.828 -22.219 -17.875 1 98.81 48 VAL B C 1
ATOM 2785 O O . VAL B 1 48 ? 7.863 -22.297 -18.641 1 98.81 48 VAL B O 1
ATOM 2788 N N . TYR B 1 49 ? 9.031 -23.031 -16.859 1 98.62 49 TYR B N 1
ATOM 2789 C CA . TYR B 1 49 ? 8.039 -24 -16.406 1 98.62 49 TYR B CA 1
ATOM 2790 C C . TYR B 1 49 ? 7.484 -23.609 -15.039 1 98.62 49 TYR B C 1
ATOM 2792 O O . TYR B 1 49 ? 8.219 -23.594 -14.047 1 98.62 49 TYR B O 1
ATOM 2800 N N . LEU B 1 50 ? 6.227 -23.266 -14.961 1 98.25 50 LEU B N 1
ATOM 2801 C CA . LEU B 1 50 ? 5.52 -22.922 -13.734 1 98.25 50 LEU B CA 1
ATOM 2802 C C . LEU B 1 50 ? 4.094 -23.469 -13.758 1 98.25 50 LEU B C 1
ATOM 2804 O O . LEU B 1 50 ? 3.535 -23.703 -14.828 1 98.25 50 LEU B O 1
ATOM 2808 N N . GLU B 1 51 ? 3.553 -23.641 -12.516 1 96.25 51 GLU B N 1
ATOM 2809 C CA . GLU B 1 51 ? 2.102 -23.797 -12.453 1 96.25 51 GLU B CA 1
ATOM 2810 C C . GLU B 1 51 ? 1.392 -22.594 -13.055 1 96.25 51 GLU B C 1
ATOM 2812 O O . GLU B 1 51 ? 2.027 -21.578 -13.359 1 96.25 51 GLU B O 1
ATOM 2817 N N . SER B 1 52 ? 0.118 -22.766 -13.258 1 93.62 52 SER B N 1
ATOM 2818 C CA . SER B 1 52 ? -0.664 -21.719 -13.891 1 93.62 52 SER B CA 1
ATOM 2819 C C . SER B 1 52 ? -0.41 -20.359 -13.227 1 93.62 52 SER B C 1
ATOM 2821 O O . SER B 1 52 ? -0.398 -20.266 -12 1 93.62 52 SER B O 1
ATOM 2823 N N . ILE B 1 53 ? -0.172 -19.391 -14.078 1 93.88 53 ILE B N 1
ATOM 2824 C CA . ILE B 1 53 ? 0.098 -18.031 -13.633 1 93.88 53 ILE B CA 1
ATOM 2825 C C . ILE B 1 53 ? -1.218 -17.281 -13.422 1 93.88 53 ILE B C 1
ATOM 2827 O O . ILE B 1 53 ? -2.098 -17.312 -14.289 1 93.88 53 ILE B O 1
ATOM 2831 N N . ALA B 1 54 ? -1.339 -16.688 -12.25 1 91.25 54 ALA B N 1
ATOM 2832 C CA . ALA B 1 54 ? -2.533 -15.883 -11.984 1 91.25 54 ALA B CA 1
ATOM 2833 C C . ALA B 1 54 ? -2.695 -14.781 -13.031 1 91.25 54 ALA B C 1
ATOM 2835 O O . ALA B 1 54 ? -1.707 -14.203 -13.484 1 91.25 54 ALA B O 1
ATOM 2836 N N . PRO B 1 55 ? -3.904 -14.422 -13.359 1 91.62 55 PRO B N 1
ATOM 2837 C CA . PRO B 1 55 ? -4.184 -13.484 -14.453 1 91.62 55 PRO B CA 1
ATOM 2838 C C . PRO B 1 55 ? -3.527 -12.117 -14.242 1 91.62 55 PRO B C 1
ATOM 2840 O O . PRO B 1 55 ? -3.156 -11.453 -15.211 1 91.62 55 PRO B O 1
ATOM 2843 N N . GLU B 1 56 ? -3.414 -11.742 -13.031 1 93.31 56 GLU B N 1
ATOM 2844 C CA . GLU B 1 56 ? -2.895 -10.414 -12.742 1 93.31 56 GLU B CA 1
ATOM 2845 C C . GLU B 1 56 ? -1.426 -10.289 -13.133 1 93.31 56 GLU B C 1
ATOM 2847 O O . GLU B 1 56 ? -0.894 -9.188 -13.242 1 93.31 56 GLU B O 1
ATOM 2852 N N . PHE B 1 57 ? -0.774 -11.398 -13.453 1 97.19 57 PHE B N 1
ATOM 2853 C CA . PHE B 1 57 ? 0.64 -11.359 -13.805 1 97.19 57 PHE B CA 1
ATOM 2854 C C . PHE B 1 57 ? 0.828 -11.531 -15.305 1 97.19 57 PHE B C 1
ATOM 2856 O O . PHE B 1 57 ? 1.953 -11.484 -15.805 1 97.19 57 PHE B O 1
ATOM 2863 N N . LEU B 1 58 ? -0.236 -11.641 -16.047 1 96.31 58 LEU B N 1
ATOM 2864 C CA . LEU B 1 58 ? -0.161 -12 -17.469 1 96.31 58 LEU B CA 1
ATOM 2865 C C . LEU B 1 58 ? 0.353 -10.82 -18.297 1 96.31 58 LEU B C 1
ATOM 2867 O O . LEU B 1 58 ? 0.741 -11 -19.453 1 96.31 58 LEU B O 1
ATOM 2871 N N . PHE B 1 59 ? 0.416 -9.656 -17.719 1 96.06 59 PHE B N 1
ATOM 2872 C CA . PHE B 1 59 ? 0.934 -8.5 -18.453 1 96.06 59 PHE B CA 1
ATOM 2873 C C . PHE B 1 59 ? 2.455 -8.547 -18.531 1 96.06 59 PHE B C 1
ATOM 2875 O O . PHE B 1 59 ? 3.064 -7.816 -19.312 1 96.06 59 PHE B O 1
ATOM 2882 N N . LEU B 1 60 ? 3.078 -9.367 -17.719 1 98.25 60 LEU B N 1
ATOM 2883 C CA . LEU B 1 60 ? 4.531 -9.492 -17.734 1 98.25 60 LEU B CA 1
ATOM 2884 C C . LEU B 1 60 ? 5.016 -10.18 -19 1 98.25 60 LEU B C 1
ATOM 2886 O O . LEU B 1 60 ? 4.395 -11.133 -19.469 1 98.25 60 LEU B O 1
ATOM 2890 N N . SER B 1 61 ? 6.156 -9.727 -19.469 1 97.88 61 SER B N 1
ATOM 2891 C CA . SER B 1 61 ? 6.719 -10.289 -20.688 1 97.88 61 SER B CA 1
ATOM 2892 C C . SER B 1 61 ? 7 -11.781 -20.547 1 97.88 61 SER B C 1
ATOM 2894 O O . SER B 1 61 ? 7.645 -12.203 -19.578 1 97.88 61 SER B O 1
ATOM 2896 N N . GLY B 1 62 ? 6.391 -12.555 -21.453 1 97.62 62 GLY B N 1
ATOM 2897 C CA . GLY B 1 62 ? 6.656 -13.984 -21.484 1 97.62 62 GLY B CA 1
ATOM 2898 C C . GLY B 1 62 ? 5.668 -14.789 -20.656 1 97.62 62 GLY B C 1
ATOM 2899 O O . GLY B 1 62 ? 5.711 -16.016 -20.656 1 97.62 62 GLY B O 1
ATOM 2900 N N . ALA B 1 63 ? 4.789 -14.125 -19.953 1 98.06 63 ALA B N 1
ATOM 2901 C CA . ALA B 1 63 ? 3.848 -14.828 -19.094 1 98.06 63 ALA B CA 1
ATOM 2902 C C . ALA B 1 63 ? 2.986 -15.805 -19.891 1 98.06 63 ALA B C 1
ATOM 2904 O O . ALA B 1 63 ? 2.656 -16.891 -19.406 1 98.06 63 ALA B O 1
ATOM 2905 N N . ASP B 1 64 ? 2.68 -15.391 -21.078 1 95.88 64 ASP B N 1
ATOM 2906 C CA . ASP B 1 64 ? 1.804 -16.188 -21.922 1 95.88 64 ASP B CA 1
ATOM 2907 C C . ASP B 1 64 ? 2.547 -17.391 -22.5 1 95.88 64 ASP B C 1
ATOM 2909 O O . ASP B 1 64 ? 1.931 -18.297 -23.062 1 95.88 64 ASP B O 1
ATOM 2913 N N . SER B 1 65 ? 3.814 -17.516 -22.344 1 96.19 65 SER B N 1
ATOM 2914 C CA . SER B 1 65 ? 4.613 -18.578 -22.922 1 96.19 65 SER B CA 1
ATOM 2915 C C . SER B 1 65 ? 5.043 -19.594 -21.859 1 96.19 65 SER B C 1
ATOM 2917 O O . SER B 1 65 ? 5.727 -20.578 -22.172 1 96.19 65 SER B O 1
ATOM 2919 N N . VAL B 1 66 ? 4.66 -19.375 -20.656 1 98.12 66 VAL B N 1
ATOM 2920 C CA . VAL B 1 66 ? 5.02 -20.281 -19.562 1 98.12 66 VAL B CA 1
ATOM 2921 C C . VAL B 1 66 ? 4.414 -21.656 -19.812 1 98.12 66 VAL B C 1
ATOM 2923 O O . VAL B 1 66 ? 3.234 -21.766 -20.156 1 98.12 66 VAL B O 1
ATOM 2926 N N . LYS B 1 67 ? 5.188 -22.703 -19.672 1 98 67 LYS B N 1
ATOM 2927 C CA . LYS B 1 67 ? 4.73 -24.078 -19.859 1 98 67 LYS B CA 1
ATOM 2928 C C . LYS B 1 67 ? 4.363 -24.719 -18.516 1 98 67 LYS B C 1
ATOM 2930 O O . LYS B 1 67 ? 5.062 -24.531 -17.516 1 98 67 LYS B O 1
ATOM 2935 N N . GLN B 1 68 ? 3.34 -25.516 -18.547 1 97.12 68 GLN B N 1
ATOM 2936 C CA . GLN B 1 68 ? 2.879 -26.188 -17.344 1 97.12 68 GLN B CA 1
ATOM 2937 C C . GLN B 1 68 ? 3.205 -27.672 -17.375 1 97.12 68 GLN B C 1
ATOM 2939 O O . GLN B 1 68 ? 3.309 -28.328 -16.328 1 97.12 68 GLN B O 1
ATOM 2944 N N . GLU B 1 69 ? 3.441 -28.125 -18.531 1 95.44 69 GLU B N 1
ATOM 2945 C CA . GLU B 1 69 ? 3.695 -29.547 -18.719 1 95.44 69 GLU B CA 1
ATOM 2946 C C . GLU B 1 69 ? 5.188 -29.828 -18.875 1 95.44 69 GLU B C 1
ATOM 2948 O O . GLU B 1 69 ? 5.902 -29.062 -19.516 1 95.44 69 GLU B O 1
ATOM 2953 N N . THR B 1 70 ? 5.57 -30.922 -18.328 1 94.44 70 THR B N 1
ATOM 2954 C CA . THR B 1 70 ? 6.961 -31.344 -18.438 1 94.44 70 THR B CA 1
ATOM 2955 C C . THR B 1 70 ? 7.27 -31.812 -19.844 1 94.44 70 THR B C 1
ATOM 2957 O O . THR B 1 70 ? 6.359 -32.156 -20.609 1 94.44 70 THR B O 1
ATOM 2960 N N . GLU B 1 71 ? 8.508 -31.734 -20.109 1 93 71 GLU B N 1
ATOM 2961 C CA . GLU B 1 71 ? 9.016 -32.281 -21.375 1 93 71 GLU B CA 1
ATOM 2962 C C . GLU B 1 71 ? 10.141 -33.281 -21.156 1 93 71 GLU B C 1
ATOM 2964 O O . GLU B 1 71 ? 10.781 -33.25 -20.094 1 93 71 GLU B O 1
ATOM 2969 N N . SER B 1 72 ? 10.367 -34.156 -22.125 1 91.31 72 SER B N 1
ATOM 2970 C CA . SER B 1 72 ? 11.398 -35.188 -22.016 1 91.31 72 SER B CA 1
ATOM 2971 C C . SER B 1 72 ? 12.758 -34.656 -22.469 1 91.31 72 SER B C 1
ATOM 2973 O O . SER B 1 72 ? 13.781 -35.344 -22.297 1 91.31 72 SER B O 1
ATOM 2975 N N . LYS B 1 73 ? 12.844 -33.531 -22.812 1 91.81 73 LYS B N 1
ATOM 2976 C CA . LYS B 1 73 ? 14.109 -33.031 -23.312 1 91.81 73 LYS B CA 1
ATOM 2977 C C . LYS B 1 73 ? 15.047 -32.656 -22.156 1 91.81 73 LYS B C 1
ATOM 2979 O O . LYS B 1 73 ? 14.594 -32.344 -21.047 1 91.81 73 LYS B O 1
ATOM 2984 N N . SER B 1 74 ? 16.328 -32.781 -22.469 1 96.12 74 SER B N 1
ATOM 2985 C CA . SER B 1 74 ? 17.359 -32.375 -21.531 1 96.12 74 SER B CA 1
ATOM 2986 C C . SER B 1 74 ? 17.859 -30.953 -21.828 1 96.12 74 SER B C 1
ATOM 2988 O O . SER B 1 74 ? 18.016 -30.578 -23 1 96.12 74 SER B O 1
ATOM 2990 N N . TYR B 1 75 ? 18.109 -30.25 -20.766 1 98.38 75 TYR B N 1
ATOM 2991 C CA . TYR B 1 75 ? 18.578 -28.875 -20.906 1 98.38 75 TYR B CA 1
ATOM 2992 C C . TYR B 1 75 ? 20.047 -28.75 -20.5 1 98.38 75 TYR B C 1
ATOM 2994 O O . TYR B 1 75 ? 20.516 -29.484 -19.625 1 98.38 75 TYR B O 1
ATOM 3002 N N . ASP B 1 76 ? 20.734 -27.844 -21.125 1 98.69 76 ASP B N 1
ATOM 3003 C CA . ASP B 1 76 ? 22.109 -27.562 -20.719 1 98.69 76 ASP B CA 1
ATOM 3004 C C . ASP B 1 76 ? 22.172 -27 -19.312 1 98.69 76 ASP B C 1
ATOM 3006 O O . ASP B 1 76 ? 23.109 -27.297 -18.562 1 98.69 76 ASP B O 1
ATOM 3010 N N . LEU B 1 77 ? 21.25 -26.188 -18.969 1 98.69 77 LEU B N 1
ATOM 3011 C CA . LEU B 1 77 ? 21.203 -25.469 -17.688 1 98.69 77 LEU B CA 1
ATOM 3012 C C . LEU B 1 77 ? 19.766 -25.391 -17.172 1 98.69 77 LEU B C 1
ATOM 3014 O O . LEU B 1 77 ? 18.844 -25.047 -17.938 1 98.69 77 LEU B O 1
ATOM 3018 N N . PHE B 1 78 ? 19.547 -25.766 -15.922 1 98.69 78 PHE B N 1
ATOM 3019 C CA . PHE B 1 78 ? 18.234 -25.734 -15.273 1 98.69 78 PHE B CA 1
ATOM 3020 C C . PHE B 1 78 ? 18.281 -24.844 -14.039 1 98.69 78 PHE B C 1
ATOM 3022 O O . PHE B 1 78 ? 18.922 -25.188 -13.047 1 98.69 78 PHE B O 1
ATOM 3029 N N . PHE B 1 79 ? 17.531 -23.703 -14.125 1 98.62 79 PHE B N 1
ATOM 3030 C CA . PHE B 1 79 ? 17.469 -22.766 -13.008 1 98.62 79 PHE B CA 1
ATOM 3031 C C . PHE B 1 79 ? 16.266 -23.094 -12.109 1 98.62 79 PHE B C 1
ATOM 3033 O O . PHE B 1 79 ? 15.18 -23.391 -12.602 1 98.62 79 PHE B O 1
ATOM 3040 N N . VAL B 1 80 ? 16.5 -23.078 -10.836 1 98.44 80 VAL B N 1
ATOM 3041 C CA . VAL B 1 80 ? 15.445 -23.078 -9.828 1 98.44 80 VAL B CA 1
ATOM 3042 C C . VAL B 1 80 ? 15.484 -21.75 -9.055 1 98.44 80 VAL B C 1
ATOM 3044 O O . VAL B 1 80 ? 16.469 -21.453 -8.375 1 98.44 80 VAL B O 1
ATOM 3047 N N . LEU B 1 81 ? 14.391 -21 -9.18 1 98.5 81 LEU B N 1
ATOM 3048 C CA . LEU B 1 81 ? 14.359 -19.688 -8.57 1 98.5 81 LEU B CA 1
ATOM 3049 C C . LEU B 1 81 ? 13.305 -19.625 -7.469 1 98.5 81 LEU B C 1
ATOM 3051 O O . LEU B 1 81 ? 12.219 -20.188 -7.609 1 98.5 81 LEU B O 1
ATOM 3055 N N . ASP B 1 82 ? 13.641 -18.906 -6.359 1 98.06 82 ASP B N 1
ATOM 3056 C CA . ASP B 1 82 ? 12.703 -18.578 -5.281 1 98.06 82 ASP B CA 1
ATOM 3057 C C . ASP B 1 82 ? 12.109 -19.859 -4.68 1 98.06 82 ASP B C 1
ATOM 3059 O O . ASP B 1 82 ? 10.898 -19.953 -4.5 1 98.06 82 ASP B O 1
ATOM 3063 N N . CYS B 1 83 ? 12.953 -20.781 -4.488 1 97.06 83 CYS B N 1
ATOM 3064 C CA . CYS B 1 83 ? 12.547 -22.078 -3.979 1 97.06 83 CYS B CA 1
ATOM 3065 C C . CYS B 1 83 ? 13.578 -22.641 -3.01 1 97.06 83 CYS B C 1
ATOM 3067 O O . CYS B 1 83 ? 14.773 -22.672 -3.322 1 97.06 83 CYS B O 1
ATOM 3069 N N . SER B 1 84 ? 13.086 -23.156 -1.867 1 93.88 84 SER B N 1
ATOM 3070 C CA . SER B 1 84 ? 14.016 -23.531 -0.813 1 93.88 84 SER B CA 1
ATOM 3071 C C . SER B 1 84 ? 14.18 -25.047 -0.749 1 93.88 84 SER B C 1
ATOM 3073 O O . SER B 1 84 ? 15.031 -25.562 -0.017 1 93.88 84 SER B O 1
ATOM 3075 N N . SER B 1 85 ? 13.336 -25.781 -1.507 1 94.62 85 SER B N 1
ATOM 3076 C CA . SER B 1 85 ? 13.406 -27.234 -1.439 1 94.62 85 SER B CA 1
ATOM 3077 C C . SER B 1 85 ? 12.883 -27.875 -2.721 1 94.62 85 SER B C 1
ATOM 3079 O O . SER B 1 85 ? 11.984 -27.344 -3.365 1 94.62 85 SER B O 1
ATOM 3081 N N . LEU B 1 86 ? 13.375 -29.062 -2.975 1 95.06 86 LEU B N 1
ATOM 3082 C CA . LEU B 1 86 ? 13.086 -29.703 -4.246 1 95.06 86 LEU B CA 1
ATOM 3083 C C . LEU B 1 86 ? 11.648 -30.219 -4.281 1 95.06 86 LEU B C 1
ATOM 3085 O O . LEU B 1 86 ? 11.07 -30.375 -5.355 1 95.06 86 LEU B O 1
ATOM 3089 N N . ASP B 1 87 ? 11.078 -30.453 -3.127 1 95.12 87 ASP B N 1
ATOM 3090 C CA . ASP B 1 87 ? 9.688 -30.891 -3.09 1 95.12 87 ASP B CA 1
ATOM 3091 C C . ASP B 1 87 ? 8.75 -29.812 -3.617 1 95.12 87 ASP B C 1
ATOM 3093 O O . ASP B 1 87 ? 7.629 -30.094 -4.039 1 95.12 87 ASP B O 1
ATOM 3097 N N . ARG B 1 88 ? 9.203 -28.625 -3.682 1 95.38 88 ARG B N 1
ATOM 3098 C CA . ARG B 1 88 ? 8.383 -27.484 -4.098 1 95.38 88 ARG B CA 1
ATOM 3099 C C . ARG B 1 88 ? 8.492 -27.266 -5.602 1 95.38 88 ARG B C 1
ATOM 3101 O O . ARG B 1 88 ? 7.938 -26.297 -6.129 1 95.38 88 ARG B O 1
ATOM 3108 N N . ILE B 1 89 ? 9.266 -28.109 -6.281 1 96.81 89 ILE B N 1
ATOM 3109 C CA . ILE B 1 89 ? 9.289 -28.094 -7.738 1 96.81 89 ILE B CA 1
ATOM 3110 C C . ILE B 1 89 ? 8.922 -29.469 -8.281 1 96.81 89 ILE B C 1
ATOM 3112 O O . ILE B 1 89 ? 9.328 -29.828 -9.383 1 96.81 89 ILE B O 1
ATOM 3116 N N . GLU B 1 90 ? 8.203 -30.234 -7.57 1 93.44 90 GLU B N 1
ATOM 3117 C CA . GLU B 1 90 ? 7.902 -31.641 -7.824 1 93.44 90 GLU B CA 1
ATOM 3118 C C . GLU B 1 90 ? 7.398 -31.844 -9.25 1 93.44 90 GLU B C 1
ATOM 3120 O O . GLU B 1 90 ? 7.816 -32.781 -9.93 1 93.44 90 GLU B O 1
ATOM 3125 N N . PRO B 1 91 ? 6.547 -31.016 -9.789 1 94.25 91 PRO B N 1
ATOM 3126 C CA . PRO B 1 91 ? 6.059 -31.25 -11.156 1 94.25 91 PRO B CA 1
ATOM 3127 C C . PRO B 1 91 ? 7.18 -31.25 -12.188 1 94.25 91 PRO B C 1
ATOM 3129 O O . PRO B 1 91 ? 7.039 -31.844 -13.258 1 94.25 91 PRO B O 1
ATOM 3132 N N . TYR B 1 92 ? 8.305 -30.625 -11.844 1 96.88 92 TYR B N 1
ATOM 3133 C CA . TYR B 1 92 ? 9.352 -30.438 -12.844 1 96.88 92 TYR B CA 1
ATOM 3134 C C . TYR B 1 92 ? 10.664 -31.062 -12.391 1 96.88 92 TYR B C 1
ATOM 3136 O O . TYR B 1 92 ? 11.719 -30.797 -12.961 1 96.88 92 TYR B O 1
ATOM 3144 N N . LEU B 1 93 ? 10.578 -31.875 -11.367 1 96.62 93 LEU B N 1
ATOM 3145 C CA . LEU B 1 93 ? 11.758 -32.469 -10.742 1 96.62 93 LEU B CA 1
ATOM 3146 C C . LEU B 1 93 ? 12.508 -33.344 -11.727 1 96.62 93 LEU B C 1
ATOM 3148 O O . LEU B 1 93 ? 13.734 -33.344 -11.758 1 96.62 93 LEU B O 1
ATOM 3152 N N . SER B 1 94 ? 11.82 -34.094 -12.539 1 96.69 94 SER B N 1
ATOM 3153 C CA . SER B 1 94 ? 12.445 -35 -13.508 1 96.69 94 SER B CA 1
ATOM 3154 C C . SER B 1 94 ? 13.297 -34.219 -14.508 1 96.69 94 SER B C 1
ATOM 3156 O O . SER B 1 94 ? 14.359 -34.688 -14.914 1 96.69 94 SER B O 1
ATOM 3158 N N . MET B 1 95 ? 12.828 -33.062 -14.938 1 97.69 95 MET B N 1
ATOM 3159 C CA . MET B 1 95 ? 13.578 -32.219 -15.859 1 97.69 95 MET B CA 1
ATOM 3160 C C . MET B 1 95 ? 14.828 -31.672 -15.195 1 97.69 95 MET B C 1
ATOM 3162 O O . MET B 1 95 ? 15.898 -31.625 -15.812 1 97.69 95 MET B O 1
ATOM 3166 N N . TYR B 1 96 ? 14.617 -31.281 -13.961 1 97.38 96 TYR B N 1
ATOM 3167 C CA . TYR B 1 96 ? 15.727 -30.812 -13.148 1 97.38 96 TYR B CA 1
ATOM 3168 C C . TYR B 1 96 ? 16.812 -31.875 -13.047 1 97.38 96 TYR B C 1
ATOM 3170 O O . TYR B 1 96 ? 18 -31.578 -13.25 1 97.38 96 TYR B O 1
ATOM 3178 N N . GLU B 1 97 ? 16.453 -33.125 -12.82 1 96.81 97 GLU B N 1
ATOM 3179 C CA . GLU B 1 97 ? 17.391 -34.219 -12.609 1 96.81 97 GLU B CA 1
ATOM 3180 C C . GLU B 1 97 ? 18.109 -34.594 -13.898 1 96.81 97 GLU B C 1
ATOM 3182 O O . GLU B 1 97 ? 19.219 -35.094 -13.867 1 96.81 97 GLU B O 1
ATOM 3187 N N . ARG B 1 98 ? 17.531 -34.312 -15.023 1 97.25 98 ARG B N 1
ATOM 3188 C CA . ARG B 1 98 ? 18.078 -34.688 -16.312 1 97.25 98 ARG B CA 1
ATOM 3189 C C . ARG B 1 98 ? 18.969 -33.594 -16.891 1 97.25 98 ARG B C 1
ATOM 3191 O O . ARG B 1 98 ? 19.734 -33.844 -17.828 1 97.25 98 ARG B O 1
ATOM 3198 N N . ALA B 1 99 ? 18.953 -32.438 -16.328 1 98.06 99 ALA B N 1
ATOM 3199 C CA . ALA B 1 99 ? 19.703 -31.312 -16.875 1 98.06 99 ALA B CA 1
ATOM 3200 C C . ALA B 1 99 ? 21.203 -31.516 -16.703 1 98.06 99 ALA B C 1
ATOM 3202 O O . ALA B 1 99 ? 21.641 -32.188 -15.766 1 98.06 99 ALA B O 1
ATOM 3203 N N . ALA B 1 100 ? 21.953 -30.969 -17.609 1 98.25 100 ALA B N 1
ATOM 3204 C CA . ALA B 1 100 ? 23.406 -31.078 -17.547 1 98.25 100 ALA B CA 1
ATOM 3205 C C . ALA B 1 100 ? 23.969 -30.312 -16.359 1 98.25 100 ALA B C 1
ATOM 3207 O O . ALA B 1 100 ? 24.953 -30.75 -15.742 1 98.25 100 ALA B O 1
ATOM 3208 N N . LYS B 1 101 ? 23.438 -29.203 -16.047 1 98.19 101 LYS B N 1
ATOM 3209 C CA . LYS B 1 101 ? 23.828 -28.359 -14.922 1 98.19 101 LYS B CA 1
ATOM 3210 C C . LYS B 1 101 ? 22.594 -27.734 -14.266 1 98.19 101 LYS B C 1
ATOM 3212 O O . LYS B 1 101 ? 21.641 -27.359 -14.945 1 98.19 101 LYS B O 1
ATOM 3217 N N . THR B 1 102 ? 22.641 -27.656 -12.945 1 98 102 THR B N 1
ATOM 3218 C CA . THR B 1 102 ? 21.547 -27.062 -12.188 1 98 102 THR B CA 1
ATOM 3219 C C . THR B 1 102 ? 22.047 -25.859 -11.383 1 98 102 THR B C 1
ATOM 3221 O O . THR B 1 102 ? 23.188 -25.859 -10.906 1 98 102 THR B O 1
ATOM 3224 N N . PHE B 1 103 ? 21.266 -24.812 -11.328 1 97.81 103 PHE B N 1
ATOM 3225 C CA . PHE B 1 103 ? 21.609 -23.562 -10.648 1 97.81 103 PHE B CA 1
ATOM 3226 C C . PHE B 1 103 ? 20.406 -23.016 -9.875 1 97.81 103 PHE B C 1
ATOM 3228 O O . PHE B 1 103 ? 19.344 -22.797 -10.445 1 97.81 103 PHE B O 1
ATOM 3235 N N . CYS B 1 104 ? 20.531 -22.812 -8.578 1 97.75 104 CYS B N 1
ATOM 3236 C CA . CYS B 1 104 ? 19.453 -22.312 -7.758 1 97.75 104 CYS B CA 1
ATOM 3237 C C . CYS B 1 104 ? 19.75 -20.906 -7.238 1 97.75 104 CYS B C 1
ATOM 3239 O O . CYS B 1 104 ? 20.891 -20.625 -6.836 1 97.75 104 CYS B O 1
ATOM 3241 N N . ILE B 1 105 ? 18.828 -19.953 -7.312 1 98 105 ILE B N 1
ATOM 3242 C CA . ILE B 1 105 ? 18.906 -18.625 -6.727 1 98 105 ILE B CA 1
ATOM 3243 C C . ILE B 1 105 ? 17.719 -18.406 -5.797 1 98 105 ILE B C 1
ATOM 3245 O O . ILE B 1 105 ? 16.562 -18.547 -6.211 1 98 105 ILE B O 1
ATOM 3249 N N . ASP B 1 106 ? 17.953 -18.062 -4.574 1 97.12 106 ASP B N 1
ATOM 3250 C CA . ASP B 1 106 ? 16.922 -17.953 -3.561 1 97.12 106 ASP B CA 1
ATOM 3251 C C . ASP B 1 106 ? 17.297 -16.953 -2.48 1 97.12 106 ASP B C 1
ATOM 3253 O O . ASP B 1 106 ? 18.453 -16.516 -2.416 1 97.12 106 ASP B O 1
ATOM 3257 N N . HIS B 1 107 ? 16.281 -16.531 -1.71 1 96.62 107 HIS B N 1
ATOM 3258 C CA . HIS B 1 107 ? 16.547 -15.57 -0.636 1 96.62 107 HIS B CA 1
ATOM 3259 C C . HIS B 1 107 ? 15.938 -16.047 0.68 1 96.62 107 HIS B C 1
ATOM 3261 O O . HIS B 1 107 ? 16.109 -15.391 1.714 1 96.62 107 HIS B O 1
ATOM 3267 N N . HIS B 1 108 ? 15.359 -17.188 0.698 1 93 108 HIS B N 1
ATOM 3268 C CA . HIS B 1 108 ? 14.711 -17.672 1.913 1 93 108 HIS B CA 1
ATOM 3269 C C . HIS B 1 108 ? 15.742 -18.078 2.957 1 93 108 HIS B C 1
ATOM 3271 O O . HIS B 1 108 ? 16.672 -18.828 2.65 1 93 108 HIS B O 1
ATOM 3277 N N . ILE B 1 109 ? 15.508 -17.719 4.168 1 87.75 109 ILE B N 1
ATOM 3278 C CA . ILE B 1 109 ? 16.438 -18.016 5.262 1 87.75 109 ILE B CA 1
ATOM 3279 C C . ILE B 1 109 ? 16.469 -19.516 5.504 1 87.75 109 ILE B C 1
ATOM 3281 O O . ILE B 1 109 ? 17.5 -20.062 5.898 1 87.75 109 ILE B O 1
ATOM 3285 N N . SER B 1 110 ? 15.422 -20.188 5.172 1 84.5 110 SER B N 1
ATOM 3286 C CA . SER B 1 110 ? 15.305 -21.625 5.418 1 84.5 110 SER B CA 1
ATOM 3287 C C . SER B 1 110 ? 16.047 -22.438 4.355 1 84.5 110 SER B C 1
ATOM 3289 O O . SER B 1 110 ? 16.234 -23.641 4.516 1 84.5 110 SER B O 1
ATOM 3291 N N . SER B 1 111 ? 16.422 -21.766 3.326 1 88.25 111 SER B N 1
ATOM 3292 C CA . SER B 1 111 ? 17.047 -22.484 2.211 1 88.25 111 SER B CA 1
ATOM 3293 C C . SER B 1 111 ? 18.438 -22.953 2.572 1 88.25 111 SER B C 1
ATOM 3295 O O . SER B 1 111 ? 19.203 -22.25 3.238 1 88.25 111 SER B O 1
ATOM 3297 N N . LYS B 1 112 ? 18.703 -24.25 2.219 1 86.56 112 LYS B N 1
ATOM 3298 C CA . LYS B 1 112 ? 20.031 -24.812 2.439 1 86.56 112 LYS B CA 1
ATOM 3299 C C . LYS B 1 112 ? 20.797 -24.938 1.126 1 86.56 112 LYS B C 1
ATOM 3301 O O . LYS B 1 112 ? 21.875 -25.531 1.086 1 86.56 112 LYS B O 1
ATOM 3306 N N . GLY B 1 113 ? 20.281 -24.281 0.171 1 87.19 113 GLY B N 1
ATOM 3307 C CA . GLY B 1 113 ? 20.875 -24.422 -1.145 1 87.19 113 GLY B CA 1
ATOM 3308 C C . GLY B 1 113 ? 20.406 -25.656 -1.895 1 87.19 113 GLY B C 1
ATOM 3309 O O . GLY B 1 113 ? 20.281 -26.719 -1.311 1 87.19 113 GLY B O 1
ATOM 3310 N N . ILE B 1 114 ? 20 -25.438 -3.145 1 89.69 114 ILE B N 1
ATOM 3311 C CA . ILE B 1 114 ? 19.516 -26.484 -4.043 1 89.69 114 ILE B CA 1
ATOM 3312 C C . ILE B 1 114 ? 20.328 -26.453 -5.336 1 89.69 114 ILE B C 1
ATOM 3314 O O . ILE B 1 114 ? 20.672 -25.375 -5.84 1 89.69 114 ILE B O 1
ATOM 3318 N N . GLY B 1 115 ? 20.75 -27.719 -5.848 1 90.56 115 GLY B N 1
ATOM 3319 C CA . GLY B 1 115 ? 21.359 -27.797 -7.164 1 90.56 115 GLY B CA 1
ATOM 3320 C C . GLY B 1 115 ? 22.875 -27.875 -7.117 1 90.56 115 GLY B C 1
ATOM 3321 O O . GLY B 1 115 ? 23.469 -27.812 -6.039 1 90.56 115 GLY B O 1
ATOM 3322 N N . GLN B 1 116 ? 23.562 -28.062 -8.211 1 95.25 116 GLN B N 1
ATOM 3323 C CA . GLN B 1 116 ? 25.016 -28.109 -8.352 1 95.25 116 GLN B CA 1
ATOM 3324 C C . GLN B 1 116 ? 25.641 -26.766 -8.008 1 95.25 116 GLN B C 1
ATOM 3326 O O . GLN B 1 116 ? 26.719 -26.719 -7.406 1 95.25 116 GLN B O 1
ATOM 3331 N N . GLU B 1 117 ? 25 -25.703 -8.406 1 96.12 117 GLU B N 1
ATOM 3332 C CA . GLU B 1 117 ? 25.375 -24.344 -8.047 1 96.12 117 GLU B CA 1
ATOM 3333 C C . GLU B 1 117 ? 24.188 -23.594 -7.43 1 96.12 117 GLU B C 1
ATOM 3335 O O . GLU B 1 117 ? 23.031 -23.906 -7.73 1 96.12 117 GLU B O 1
ATOM 3340 N N . TYR B 1 118 ? 24.531 -22.703 -6.531 1 96.06 118 TYR B N 1
ATOM 3341 C CA . TYR B 1 118 ? 23.438 -21.906 -5.98 1 96.06 118 TYR B CA 1
ATOM 3342 C C . TYR B 1 118 ? 23.953 -20.562 -5.461 1 96.06 118 TYR B C 1
ATOM 3344 O O . TYR B 1 118 ? 25.141 -20.406 -5.207 1 96.06 118 TYR B O 1
ATOM 3352 N N . ILE B 1 119 ? 23.125 -19.594 -5.453 1 97.06 119 ILE B N 1
ATOM 3353 C CA . ILE B 1 119 ? 23.297 -18.297 -4.785 1 97.06 119 ILE B CA 1
ATOM 3354 C C . ILE B 1 119 ? 22.156 -18.078 -3.791 1 97.06 119 ILE B C 1
ATOM 3356 O O . ILE B 1 119 ? 20.984 -18.078 -4.172 1 97.06 119 ILE B O 1
ATOM 3360 N N . LEU B 1 120 ? 22.516 -18 -2.58 1 96 120 LEU B N 1
ATOM 3361 C CA . LEU B 1 120 ? 21.562 -17.75 -1.506 1 96 120 LEU B CA 1
ATOM 3362 C C . LEU B 1 120 ? 21.844 -16.422 -0.812 1 96 120 LEU B C 1
ATOM 3364 O O . LEU B 1 120 ? 22.953 -16.203 -0.329 1 96 120 LEU B O 1
ATOM 3368 N N . LYS B 1 121 ? 20.922 -15.5 -0.84 1 96.69 121 LYS B N 1
ATOM 3369 C CA . LYS B 1 121 ? 21.031 -14.211 -0.16 1 96.69 121 LYS B CA 1
ATOM 3370 C C . LYS B 1 121 ? 19.859 -13.984 0.785 1 96.69 121 LYS B C 1
ATOM 3372 O O . LYS B 1 121 ? 18.938 -13.227 0.466 1 96.69 121 LYS B O 1
ATOM 3377 N N . PRO B 1 122 ? 19.922 -14.492 1.993 1 95.25 122 PRO B N 1
ATOM 3378 C CA . PRO B 1 122 ? 18.797 -14.438 2.926 1 95.25 122 PRO B CA 1
ATOM 3379 C C . PRO B 1 122 ? 18.453 -13.008 3.348 1 95.25 122 PRO B C 1
ATOM 3381 O O . PRO B 1 122 ? 17.344 -12.758 3.844 1 95.25 122 PRO B O 1
ATOM 3384 N N . GLN B 1 123 ? 19.344 -12.086 3.139 1 95.31 123 GLN B N 1
ATOM 3385 C CA . GLN B 1 123 ? 19.094 -10.711 3.551 1 95.31 123 GLN B CA 1
ATOM 3386 C C . GLN B 1 123 ? 18.359 -9.93 2.465 1 95.31 123 GLN B C 1
ATOM 3388 O O . GLN B 1 123 ? 17.875 -8.82 2.701 1 95.31 123 GLN B O 1
ATOM 3393 N N . ALA B 1 124 ? 18.297 -10.539 1.268 1 97.56 124 ALA B N 1
ATOM 3394 C CA . ALA B 1 124 ? 17.562 -9.875 0.19 1 97.56 124 ALA B CA 1
ATOM 3395 C C . ALA B 1 124 ? 16.062 -9.953 0.422 1 97.56 124 ALA B C 1
ATOM 3397 O O . ALA B 1 124 ? 15.547 -10.953 0.92 1 97.56 124 ALA B O 1
ATOM 3398 N N . SER B 1 125 ? 15.406 -8.945 0.004 1 97.75 125 SER B N 1
ATOM 3399 C CA . SER B 1 125 ? 13.969 -8.867 0.235 1 97.75 125 SER B CA 1
ATOM 3400 C C . SER B 1 125 ? 13.211 -9.844 -0.658 1 97.75 125 SER B C 1
ATOM 3402 O O . SER B 1 125 ? 12.094 -10.258 -0.332 1 97.75 125 SER B O 1
ATOM 3404 N N . ALA B 1 126 ? 13.781 -10.188 -1.767 1 98.5 126 ALA B N 1
ATOM 3405 C CA . ALA B 1 126 ? 13.148 -11 -2.801 1 98.5 126 ALA B CA 1
ATOM 3406 C C . ALA B 1 126 ? 14.188 -11.648 -3.705 1 98.5 126 ALA B C 1
ATOM 3408 O O . ALA B 1 126 ? 15.328 -11.188 -3.785 1 98.5 126 ALA B O 1
ATOM 3409 N N . THR B 1 127 ? 13.828 -12.703 -4.305 1 98.62 127 THR B N 1
ATOM 3410 C CA . THR B 1 127 ? 14.695 -13.297 -5.316 1 98.62 127 THR B CA 1
ATOM 3411 C C . THR B 1 127 ? 14.914 -12.328 -6.477 1 98.62 127 THR B C 1
ATOM 3413 O O . THR B 1 127 ? 16 -12.281 -7.055 1 98.62 127 THR B O 1
ATOM 3416 N N . CYS B 1 128 ? 13.93 -11.531 -6.801 1 98.88 128 CYS B N 1
ATOM 3417 C CA . CYS B 1 128 ? 14.047 -10.516 -7.844 1 98.88 128 CYS B CA 1
ATOM 3418 C C . CYS B 1 128 ? 15.133 -9.5 -7.5 1 98.88 128 CYS B C 1
ATOM 3420 O O . CYS B 1 128 ? 15.812 -8.992 -8.391 1 98.88 128 CYS B O 1
ATOM 3422 N N . GLU B 1 129 ? 15.266 -9.219 -6.262 1 98.69 129 GLU B N 1
ATOM 3423 C CA . GLU B 1 129 ? 16.359 -8.344 -5.836 1 98.69 129 GLU B CA 1
ATOM 3424 C C . GLU B 1 129 ? 17.719 -8.992 -6.074 1 98.69 129 GLU B C 1
ATOM 3426 O O . GLU B 1 129 ? 18.656 -8.336 -6.508 1 98.69 129 GLU B O 1
ATOM 3431 N N . VAL B 1 130 ? 17.859 -10.242 -5.773 1 98.5 130 VAL B N 1
ATOM 3432 C CA . VAL B 1 130 ? 19.109 -10.977 -6 1 98.5 130 VAL B CA 1
ATOM 3433 C C . VAL B 1 130 ? 19.453 -10.961 -7.488 1 98.5 130 VAL B C 1
ATOM 3435 O O . VAL B 1 130 ? 20.609 -10.711 -7.859 1 98.5 130 VAL B O 1
ATOM 3438 N N . LEU B 1 131 ? 18.469 -11.195 -8.328 1 98.75 131 LEU B N 1
ATOM 3439 C CA . LEU B 1 131 ? 18.672 -11.18 -9.766 1 98.75 131 LEU B CA 1
ATOM 3440 C C . LEU B 1 131 ? 19.141 -9.805 -10.234 1 98.75 131 LEU B C 1
ATOM 3442 O O . LEU B 1 131 ? 20.031 -9.695 -11.078 1 98.75 131 LEU B O 1
ATOM 3446 N N . TYR B 1 132 ? 18.516 -8.805 -9.719 1 98.62 132 TYR B N 1
ATOM 3447 C CA . TYR B 1 132 ? 18.938 -7.449 -10.062 1 98.62 132 TYR B CA 1
ATOM 3448 C C . TYR B 1 132 ? 20.438 -7.266 -9.812 1 98.62 132 TYR B C 1
ATOM 3450 O O . TYR B 1 132 ? 21.141 -6.672 -10.633 1 98.62 132 TYR B O 1
ATOM 3458 N N . GLU B 1 133 ? 20.891 -7.746 -8.711 1 97.75 133 GLU B N 1
ATOM 3459 C CA . GLU B 1 133 ? 22.297 -7.621 -8.336 1 97.75 133 GLU B CA 1
ATOM 3460 C C . GLU B 1 133 ? 23.203 -8.391 -9.297 1 97.75 133 GLU B C 1
ATOM 3462 O O . GLU B 1 133 ? 24.344 -7.992 -9.547 1 97.75 133 GLU B O 1
ATOM 3467 N N . LEU B 1 134 ? 22.688 -9.477 -9.75 1 97.94 134 LEU B N 1
ATOM 3468 C CA . LEU B 1 134 ? 23.484 -10.344 -10.602 1 97.94 134 LEU B CA 1
ATOM 3469 C C . LEU B 1 134 ? 23.516 -9.82 -12.039 1 97.94 134 LEU B C 1
ATOM 3471 O O . LEU B 1 134 ? 24.422 -10.133 -12.805 1 97.94 134 LEU B O 1
ATOM 3475 N N . PHE B 1 135 ? 22.469 -9.109 -12.438 1 98.12 135 PHE B N 1
ATOM 3476 C CA . PHE B 1 135 ? 22.344 -8.594 -13.797 1 98.12 135 PHE B CA 1
ATOM 3477 C C . PHE B 1 135 ? 23.219 -7.352 -13.977 1 98.12 135 PHE B C 1
ATOM 3479 O O . PHE B 1 135 ? 23.531 -6.66 -13.008 1 98.12 135 PHE B O 1
ATOM 3486 N N . GLU B 1 136 ? 23.688 -7.145 -15.156 1 96.75 136 GLU B N 1
ATOM 3487 C CA . GLU B 1 136 ? 24.234 -5.832 -15.492 1 96.75 136 GLU B CA 1
ATOM 3488 C C . GLU B 1 136 ? 23.125 -4.793 -15.633 1 96.75 136 GLU B C 1
ATOM 3490 O O . GLU B 1 136 ? 22.297 -4.883 -16.547 1 96.75 136 GLU B O 1
ATOM 3495 N N . THR B 1 137 ? 23.094 -3.834 -14.812 1 96.31 137 THR B N 1
ATOM 3496 C CA . THR B 1 137 ? 21.984 -2.902 -14.648 1 96.31 137 THR B CA 1
ATOM 3497 C C . THR B 1 137 ? 21.656 -2.219 -15.969 1 96.31 137 THR B C 1
ATOM 3499 O O . THR B 1 137 ? 20.484 -2.037 -16.312 1 96.31 137 THR B O 1
ATOM 3502 N N . ASP B 1 138 ? 22.688 -1.902 -16.734 1 96.81 138 ASP B N 1
ATOM 3503 C CA . ASP B 1 138 ? 22.5 -1.182 -17.984 1 96.81 138 ASP B CA 1
ATOM 3504 C C . ASP B 1 138 ? 21.875 -2.084 -19.047 1 96.81 138 ASP B C 1
ATOM 3506 O O . ASP B 1 138 ? 21.422 -1.605 -20.094 1 96.81 138 ASP B O 1
ATOM 3510 N N . ARG B 1 139 ? 21.828 -3.355 -18.766 1 98.06 139 ARG B N 1
ATOM 3511 C CA . ARG B 1 139 ? 21.328 -4.301 -19.75 1 98.06 139 ARG B CA 1
ATOM 3512 C C . ARG B 1 139 ? 19.953 -4.812 -19.375 1 98.06 139 ARG B C 1
ATOM 3514 O O . ARG B 1 139 ? 19.422 -5.723 -20.016 1 98.06 139 ARG B O 1
ATOM 3521 N N . ILE B 1 140 ? 19.359 -4.227 -18.406 1 98.62 140 ILE B N 1
ATOM 3522 C CA . ILE B 1 140 ? 17.984 -4.551 -18 1 98.62 140 ILE B CA 1
ATOM 3523 C C . ILE B 1 140 ? 17 -3.758 -18.844 1 98.62 140 ILE B C 1
ATOM 3525 O O . ILE B 1 140 ? 16.984 -2.525 -18.812 1 98.62 140 ILE B O 1
ATOM 3529 N N . SER B 1 141 ? 16.219 -4.457 -19.625 1 98.75 141 SER B N 1
ATOM 3530 C CA . SER B 1 141 ? 15.195 -3.818 -20.453 1 98.75 141 SER B CA 1
ATOM 3531 C C . SER B 1 141 ? 13.984 -3.418 -19.609 1 98.75 141 SER B C 1
ATOM 3533 O O . SER B 1 141 ? 13.875 -3.807 -18.453 1 98.75 141 SER B O 1
ATOM 3535 N N . LEU B 1 142 ? 13.109 -2.625 -20.219 1 98.75 142 LEU B N 1
ATOM 3536 C CA . LEU B 1 142 ? 11.883 -2.234 -19.547 1 98.75 142 LEU B CA 1
ATOM 3537 C C . LEU B 1 142 ? 11.047 -3.457 -19.188 1 98.75 142 LEU B C 1
ATOM 3539 O O . LEU B 1 142 ? 10.523 -3.553 -18.078 1 98.75 142 LEU B O 1
ATOM 3543 N N . SER B 1 143 ? 10.977 -4.426 -20.094 1 98.81 143 SER B N 1
ATOM 3544 C CA . SER B 1 143 ? 10.211 -5.645 -19.859 1 98.81 143 SER B CA 1
ATOM 3545 C C . SER B 1 143 ? 10.789 -6.434 -18.688 1 98.81 143 SER B C 1
ATOM 3547 O O . SER B 1 143 ? 10.039 -6.918 -17.828 1 98.81 143 SER B O 1
ATOM 3549 N N . CYS B 1 144 ? 12.094 -6.535 -18.672 1 98.88 144 CYS B N 1
ATOM 3550 C CA . CYS B 1 144 ? 12.758 -7.211 -17.562 1 98.88 144 CYS B CA 1
ATOM 3551 C C . CYS B 1 144 ? 12.547 -6.453 -16.266 1 98.88 144 CYS B C 1
ATOM 3553 O O . CYS B 1 144 ? 12.312 -7.066 -15.219 1 98.88 144 CYS B O 1
ATOM 3555 N N . ALA B 1 145 ? 12.562 -5.121 -16.328 1 98.94 145 ALA B N 1
ATOM 3556 C CA . ALA B 1 145 ? 12.375 -4.27 -15.148 1 98.94 145 ALA B CA 1
ATOM 3557 C C . ALA B 1 145 ? 10.992 -4.484 -14.531 1 98.94 145 ALA B C 1
ATOM 3559 O O . ALA B 1 145 ? 10.852 -4.535 -13.312 1 98.94 145 ALA B O 1
ATOM 3560 N N . TYR B 1 146 ? 9.961 -4.641 -15.352 1 98.94 146 TYR B N 1
ATOM 3561 C CA . TYR B 1 146 ? 8.609 -4.902 -14.859 1 98.94 146 TYR B CA 1
ATOM 3562 C C . TYR B 1 146 ? 8.57 -6.184 -14.039 1 98.94 146 TYR B C 1
ATOM 3564 O O . TYR B 1 146 ? 7.938 -6.23 -12.984 1 98.94 146 TYR B O 1
ATOM 3572 N N . CYS B 1 147 ? 9.281 -7.207 -14.516 1 98.88 147 CYS B N 1
ATOM 3573 C CA . CYS B 1 147 ? 9.305 -8.492 -13.82 1 98.88 147 CYS B CA 1
ATOM 3574 C C . CYS B 1 147 ? 9.977 -8.359 -12.461 1 98.88 147 CYS B C 1
ATOM 3576 O O . CYS B 1 147 ? 9.398 -8.758 -11.438 1 98.88 147 CYS B O 1
ATOM 3578 N N . LEU B 1 148 ? 11.156 -7.77 -12.484 1 98.94 148 LEU B N 1
ATOM 3579 C CA . LEU B 1 148 ? 11.93 -7.645 -11.258 1 98.94 148 LEU B CA 1
ATOM 3580 C C . LEU B 1 148 ? 11.203 -6.773 -10.242 1 98.94 148 LEU B C 1
ATOM 3582 O O . LEU B 1 148 ? 11.102 -7.129 -9.062 1 98.94 148 LEU B O 1
ATOM 3586 N N . TYR B 1 149 ? 10.672 -5.672 -10.703 1 98.88 149 TYR B N 1
ATOM 3587 C CA . TYR B 1 149 ? 9.953 -4.758 -9.82 1 98.88 149 TYR B CA 1
ATOM 3588 C C . TYR B 1 149 ? 8.742 -5.434 -9.195 1 98.88 149 TYR B C 1
ATOM 3590 O O . TYR B 1 149 ? 8.469 -5.266 -8.008 1 98.88 149 TYR B O 1
ATOM 3598 N N . THR B 1 150 ? 8.008 -6.211 -9.984 1 98.88 150 THR B N 1
ATOM 3599 C CA . THR B 1 150 ? 6.828 -6.918 -9.508 1 98.88 150 THR B CA 1
ATOM 3600 C C . THR B 1 150 ? 7.188 -7.844 -8.344 1 98.88 150 THR B C 1
ATOM 3602 O O . THR B 1 150 ? 6.512 -7.852 -7.316 1 98.88 150 THR B O 1
ATOM 3605 N N . GLY B 1 151 ? 8.273 -8.555 -8.5 1 98.81 151 GLY B N 1
ATOM 3606 C CA . GLY B 1 151 ? 8.695 -9.453 -7.43 1 98.81 151 GLY B CA 1
ATOM 3607 C C . GLY B 1 151 ? 9.07 -8.719 -6.152 1 98.81 151 GLY B C 1
ATOM 3608 O O . GLY B 1 151 ? 8.672 -9.125 -5.059 1 98.81 151 GLY B O 1
ATOM 3609 N N . ILE B 1 152 ? 9.789 -7.641 -6.289 1 98.88 152 ILE B N 1
ATOM 3610 C CA . ILE B 1 152 ? 10.234 -6.859 -5.137 1 98.88 152 ILE B CA 1
ATOM 3611 C C . ILE B 1 152 ? 9.016 -6.273 -4.418 1 98.88 152 ILE B C 1
ATOM 3613 O O . ILE B 1 152 ? 8.914 -6.363 -3.193 1 98.88 152 ILE B O 1
ATOM 3617 N N . VAL B 1 153 ? 8.078 -5.746 -5.16 1 98.62 153 VAL B N 1
ATOM 3618 C CA . VAL B 1 153 ? 6.871 -5.145 -4.609 1 98.62 153 VAL B CA 1
ATOM 3619 C C . VAL B 1 153 ? 6.086 -6.188 -3.816 1 98.62 153 VAL B C 1
ATOM 3621 O O . VAL B 1 153 ? 5.645 -5.926 -2.697 1 98.62 153 VAL B O 1
ATOM 3624 N N . HIS B 1 154 ? 5.988 -7.344 -4.336 1 98.25 154 HIS B N 1
ATOM 3625 C CA . HIS B 1 154 ? 5.176 -8.383 -3.717 1 98.25 154 HIS B CA 1
ATOM 3626 C C . HIS B 1 154 ? 5.828 -8.906 -2.439 1 98.25 154 HIS B C 1
ATOM 3628 O O . HIS B 1 154 ? 5.18 -8.977 -1.392 1 98.25 154 HIS B O 1
ATOM 3634 N N . ASP B 1 155 ? 7.098 -9.148 -2.451 1 98 155 ASP B N 1
ATOM 3635 C CA . ASP B 1 155 ? 7.758 -9.758 -1.304 1 98 155 ASP B CA 1
ATOM 3636 C C . ASP B 1 155 ? 7.98 -8.742 -0.188 1 98 155 ASP B C 1
ATOM 3638 O O . ASP B 1 155 ? 8.211 -9.117 0.965 1 98 155 ASP B O 1
ATOM 3642 N N . THR B 1 156 ? 7.949 -7.473 -0.529 1 98.12 156 THR B N 1
ATOM 3643 C CA . THR B 1 156 ? 8.133 -6.441 0.49 1 98.12 156 THR B CA 1
ATOM 3644 C C . THR B 1 156 ? 6.789 -5.902 0.963 1 98.12 156 THR B C 1
ATOM 3646 O O . THR B 1 156 ? 6.734 -4.996 1.796 1 98.12 156 THR B O 1
ATOM 3649 N N . GLY B 1 157 ? 5.711 -6.43 0.4 1 97.12 157 GLY B N 1
ATOM 3650 C CA . GLY B 1 157 ? 4.414 -5.867 0.739 1 97.12 157 GLY B CA 1
ATOM 3651 C C . GLY B 1 157 ? 4.289 -4.398 0.379 1 97.12 157 GLY B C 1
ATOM 3652 O O . GLY B 1 157 ? 3.801 -3.598 1.178 1 97.12 157 GLY B O 1
ATOM 3653 N N . VAL B 1 158 ? 4.793 -4.117 -0.826 1 98.06 158 VAL B N 1
ATOM 3654 C CA . VAL B 1 158 ? 4.84 -2.734 -1.289 1 98.06 158 VAL B CA 1
ATOM 3655 C C . VAL B 1 158 ? 5.66 -1.891 -0.315 1 98.06 158 VAL B C 1
ATOM 3657 O O . VAL B 1 158 ? 5.184 -0.865 0.179 1 98.06 158 VAL B O 1
ATOM 3660 N N . PHE B 1 159 ? 6.82 -2.34 0.027 1 98.5 159 PHE B N 1
ATOM 3661 C CA . PHE B 1 159 ? 7.887 -1.688 0.775 1 98.5 159 PHE B CA 1
ATOM 3662 C C . PHE B 1 159 ? 7.457 -1.422 2.213 1 98.5 159 PHE B C 1
ATOM 3664 O O . PHE B 1 159 ? 7.996 -0.529 2.873 1 98.5 159 PHE B O 1
ATOM 3671 N N . LYS B 1 160 ? 6.551 -2.158 2.682 1 96.94 160 LYS B N 1
ATOM 3672 C CA . LYS B 1 160 ? 6.004 -1.978 4.023 1 96.94 160 LYS B CA 1
ATOM 3673 C C . LYS B 1 160 ? 6.699 -2.889 5.027 1 96.94 160 LYS B C 1
ATOM 3675 O O . LYS B 1 160 ? 6.941 -2.492 6.172 1 96.94 160 LYS B O 1
ATOM 3680 N N . HIS B 1 161 ? 7.094 -4.066 4.605 1 95.12 161 HIS B N 1
ATOM 3681 C CA . HIS B 1 161 ? 7.59 -5.098 5.512 1 95.12 161 HIS B CA 1
ATOM 3682 C C . HIS B 1 161 ? 9.016 -4.805 5.957 1 95.12 161 HIS B C 1
ATOM 3684 O O . HIS B 1 161 ? 9.727 -4.023 5.312 1 95.12 161 HIS B O 1
ATOM 3690 N N . SER B 1 162 ? 9.406 -5.488 6.969 1 93.88 162 SER B N 1
ATOM 3691 C CA . SER B 1 162 ? 10.688 -5.223 7.617 1 93.88 162 SER B CA 1
ATOM 3692 C C . SER B 1 162 ? 11.852 -5.648 6.727 1 93.88 162 SER B C 1
ATOM 3694 O O . SER B 1 162 ? 13 -5.246 6.961 1 93.88 162 SER B O 1
ATOM 3696 N N . ASN B 1 163 ? 11.594 -6.426 5.711 1 96 163 ASN B N 1
ATOM 3697 C CA . ASN B 1 163 ? 12.664 -6.848 4.812 1 96 163 ASN B CA 1
ATOM 3698 C C . ASN B 1 163 ? 12.977 -5.781 3.771 1 96 163 ASN B C 1
ATOM 3700 O O . ASN B 1 163 ? 13.836 -5.98 2.908 1 96 163 ASN B O 1
ATOM 3704 N N . THR B 1 164 ? 12.258 -4.664 3.803 1 98.12 164 THR B N 1
ATOM 3705 C CA . THR B 1 164 ? 12.578 -3.518 2.957 1 98.12 164 THR B CA 1
ATOM 3706 C C . THR B 1 164 ? 13.812 -2.787 3.482 1 98.12 164 THR B C 1
ATOM 3708 O O . THR B 1 164 ? 13.797 -2.248 4.59 1 98.12 164 THR B O 1
ATOM 3711 N N . THR B 1 165 ? 14.859 -2.717 2.711 1 98 165 THR B N 1
ATOM 3712 C CA . THR B 1 165 ? 16.109 -2.096 3.107 1 98 165 THR B CA 1
ATOM 3713 C C . THR B 1 165 ? 16.453 -0.933 2.182 1 98 165 THR B C 1
ATOM 3715 O O . THR B 1 165 ? 15.766 -0.696 1.189 1 98 165 THR B O 1
ATOM 3718 N N . LYS B 1 166 ? 17.547 -0.226 2.57 1 98.25 166 LYS B N 1
ATOM 3719 C CA . LYS B 1 166 ? 18.062 0.829 1.705 1 98.25 166 LYS B CA 1
ATOM 3720 C C . LYS B 1 166 ? 18.391 0.291 0.313 1 98.25 166 LYS B C 1
ATOM 3722 O O . LYS B 1 166 ? 18.047 0.916 -0.693 1 98.25 166 LYS B O 1
ATOM 3727 N N . GLN B 1 167 ? 18.969 -0.842 0.279 1 98 167 GLN B N 1
ATOM 3728 C CA . GLN B 1 167 ? 19.344 -1.465 -0.99 1 98 167 GLN B CA 1
ATOM 3729 C C . GLN B 1 167 ? 18.094 -1.815 -1.805 1 98 167 GLN B C 1
ATOM 3731 O O . GLN B 1 167 ? 18.062 -1.59 -3.016 1 98 167 GLN B O 1
ATOM 3736 N N . THR B 1 168 ? 17.031 -2.385 -1.128 1 98.69 168 THR B N 1
ATOM 3737 C CA . THR B 1 168 ? 15.766 -2.686 -1.78 1 98.69 168 THR B CA 1
ATOM 3738 C C . THR B 1 168 ? 15.219 -1.449 -2.482 1 98.69 168 THR B C 1
ATOM 3740 O O . THR B 1 168 ? 14.828 -1.514 -3.65 1 98.69 168 THR B O 1
ATOM 3743 N N . MET B 1 169 ? 15.234 -0.36 -1.735 1 98.81 169 MET B N 1
ATOM 3744 C CA . MET B 1 169 ? 14.688 0.889 -2.254 1 98.81 169 MET B CA 1
ATOM 3745 C C . MET B 1 169 ? 15.523 1.412 -3.416 1 98.81 169 MET B C 1
ATOM 3747 O O . MET B 1 169 ? 14.977 1.888 -4.414 1 98.81 169 MET B O 1
ATOM 3751 N N . GLU B 1 170 ? 16.812 1.321 -3.273 1 98.44 170 GLU B N 1
ATOM 3752 C CA . GLU B 1 170 ? 17.719 1.752 -4.34 1 98.44 170 GLU B CA 1
ATOM 3753 C C . GLU B 1 170 ? 17.469 0.967 -5.625 1 98.44 170 GLU B C 1
ATOM 3755 O O . GLU B 1 170 ? 17.344 1.553 -6.703 1 98.44 170 GLU B O 1
ATOM 3760 N N . TYR B 1 171 ? 17.359 -0.331 -5.492 1 98.62 171 TYR B N 1
ATOM 3761 C CA . TYR B 1 171 ? 17.125 -1.18 -6.656 1 98.62 171 TYR B CA 1
ATOM 3762 C C . TYR B 1 171 ? 15.766 -0.897 -7.277 1 98.62 171 TYR B C 1
ATOM 3764 O O . TYR B 1 171 ? 15.648 -0.789 -8.5 1 98.62 171 TYR B O 1
ATOM 3772 N N . ALA B 1 172 ? 14.734 -0.783 -6.43 1 98.81 172 ALA B N 1
ATOM 3773 C CA . ALA B 1 172 ? 13.398 -0.462 -6.934 1 98.81 172 ALA B CA 1
ATOM 3774 C C . ALA B 1 172 ? 13.398 0.875 -7.668 1 98.81 172 ALA B C 1
ATOM 3776 O O . ALA B 1 172 ? 12.766 1.016 -8.719 1 98.81 172 ALA B O 1
ATOM 3777 N N . GLY B 1 173 ? 14.148 1.857 -7.102 1 98.75 173 GLY B N 1
ATOM 3778 C CA . GLY B 1 173 ? 14.266 3.148 -7.762 1 98.75 173 GLY B CA 1
ATOM 3779 C C . GLY B 1 173 ? 14.898 3.057 -9.141 1 98.75 173 GLY B C 1
ATOM 3780 O O . GLY B 1 173 ? 14.438 3.701 -10.086 1 98.75 173 GLY B O 1
ATOM 3781 N N . ASP B 1 174 ? 15.961 2.275 -9.227 1 98.69 174 ASP B N 1
ATOM 3782 C CA . ASP B 1 174 ? 16.609 2.066 -10.516 1 98.69 174 ASP B CA 1
ATOM 3783 C C . ASP B 1 174 ? 15.648 1.464 -11.531 1 98.69 174 ASP B C 1
ATOM 3785 O O . ASP B 1 174 ? 15.609 1.888 -12.688 1 98.69 174 ASP B O 1
ATOM 3789 N N . LEU B 1 175 ? 14.898 0.517 -11.07 1 98.81 175 LEU B N 1
ATOM 3790 C CA . LEU B 1 175 ? 13.938 -0.135 -11.953 1 98.81 175 LEU B CA 1
ATOM 3791 C C . LEU B 1 175 ? 12.844 0.841 -12.383 1 98.81 175 LEU B C 1
ATOM 3793 O O . LEU B 1 175 ? 12.43 0.839 -13.547 1 98.81 175 LEU B O 1
ATOM 3797 N N . ILE B 1 176 ? 12.367 1.674 -11.484 1 98.69 176 ILE B N 1
ATOM 3798 C CA . ILE B 1 176 ? 11.359 2.688 -11.781 1 98.69 176 ILE B CA 1
ATOM 3799 C C . ILE B 1 176 ? 11.883 3.631 -12.859 1 98.69 176 ILE B C 1
ATOM 3801 O O . ILE B 1 176 ? 11.133 4.02 -13.766 1 98.69 176 ILE B O 1
ATOM 3805 N N . SER B 1 177 ? 13.172 3.943 -12.82 1 98.12 177 SER B N 1
ATOM 3806 C CA . SER B 1 177 ? 13.758 4.898 -13.75 1 98.12 177 SER B CA 1
ATOM 3807 C C . SER B 1 177 ? 13.766 4.355 -15.172 1 98.12 177 SER B C 1
ATOM 3809 O O . SER B 1 177 ? 13.969 5.105 -16.125 1 98.12 177 SER B O 1
ATOM 3811 N N . LYS B 1 178 ? 13.531 3.041 -15.328 1 98.25 178 LYS B N 1
ATOM 3812 C CA . LYS B 1 178 ? 13.461 2.436 -16.656 1 98.25 178 LYS B CA 1
ATOM 3813 C C . LYS B 1 178 ? 12.117 2.723 -17.328 1 98.25 178 LYS B C 1
ATOM 3815 O O . LYS B 1 178 ? 11.945 2.453 -18.516 1 98.25 178 LYS B O 1
ATOM 3820 N N . GLY B 1 179 ? 11.203 3.252 -16.531 1 97.94 179 GLY B N 1
ATOM 3821 C CA . GLY B 1 179 ? 9.93 3.648 -17.109 1 97.94 179 GLY B CA 1
ATOM 3822 C C . GLY B 1 179 ? 8.766 2.797 -16.656 1 97.94 179 GLY B C 1
ATOM 3823 O O . GLY B 1 179 ? 7.719 2.758 -17.297 1 97.94 179 GLY B O 1
ATOM 3824 N N . ILE B 1 180 ? 8.906 2.133 -15.555 1 97.69 180 ILE B N 1
ATOM 3825 C CA . ILE B 1 180 ? 7.859 1.278 -15.016 1 97.69 180 ILE B CA 1
ATOM 3826 C C . ILE B 1 180 ? 6.676 2.133 -14.57 1 97.69 180 ILE B C 1
ATOM 3828 O O . ILE B 1 180 ? 6.859 3.195 -13.969 1 97.69 180 ILE B O 1
ATOM 3832 N N . ASN B 1 181 ? 5.477 1.697 -14.883 1 96.62 181 ASN B N 1
ATOM 3833 C CA . ASN B 1 181 ? 4.258 2.26 -14.305 1 96.62 181 ASN B CA 1
ATOM 3834 C C . ASN B 1 181 ? 3.965 1.667 -12.93 1 96.62 181 ASN B C 1
ATOM 3836 O O . ASN B 1 181 ? 3.305 0.632 -12.828 1 96.62 181 ASN B O 1
ATOM 3840 N N . THR B 1 182 ? 4.391 2.334 -11.914 1 97.69 182 THR B N 1
ATOM 3841 C CA . THR B 1 182 ? 4.32 1.803 -10.555 1 97.69 182 THR B CA 1
ATOM 3842 C C . THR B 1 182 ? 2.871 1.584 -10.133 1 97.69 182 THR B C 1
ATOM 3844 O O . THR B 1 182 ? 2.535 0.542 -9.562 1 97.69 182 THR B O 1
ATOM 3847 N N . SER B 1 183 ? 2 2.531 -10.422 1 94.81 183 SER B N 1
ATOM 3848 C CA . SER B 1 183 ? 0.595 2.451 -10.039 1 94.81 183 SER B CA 1
ATOM 3849 C C . SER B 1 183 ? -0.07 1.214 -10.633 1 94.81 183 SER B C 1
ATOM 3851 O O . SER B 1 183 ? -0.775 0.485 -9.93 1 94.81 183 SER B O 1
ATOM 3853 N N . LYS B 1 184 ? 0.184 1.021 -11.875 1 93.06 184 LYS B N 1
ATOM 3854 C CA . LYS B 1 184 ? -0.411 -0.124 -12.555 1 93.06 184 LYS B CA 1
ATOM 3855 C C . LYS B 1 184 ? 0.044 -1.438 -11.93 1 93.06 184 LYS B C 1
ATOM 3857 O O . LYS B 1 184 ? -0.78 -2.299 -11.617 1 93.06 184 LYS B O 1
ATOM 3862 N N . VAL B 1 185 ? 1.368 -1.586 -11.75 1 97.38 185 VAL B N 1
ATOM 3863 C CA . VAL B 1 185 ? 1.913 -2.826 -11.203 1 97.38 185 VAL B CA 1
ATOM 3864 C C . VAL B 1 185 ? 1.346 -3.07 -9.805 1 97.38 185 VAL B C 1
ATOM 3866 O O . VAL B 1 185 ? 0.833 -4.156 -9.523 1 97.38 185 VAL B O 1
ATOM 3869 N N . ILE B 1 186 ? 1.371 -2.088 -8.984 1 97.69 186 ILE B N 1
ATOM 3870 C CA . ILE B 1 186 ? 0.981 -2.234 -7.59 1 97.69 186 ILE B CA 1
ATOM 3871 C C . ILE B 1 186 ? -0.527 -2.451 -7.496 1 97.69 186 ILE B C 1
ATOM 3873 O O . ILE B 1 186 ? -0.986 -3.385 -6.832 1 97.69 186 ILE B O 1
ATOM 3877 N N . ASP B 1 187 ? -1.331 -1.719 -8.188 1 95.31 187 ASP B N 1
ATOM 3878 C CA . ASP B 1 187 ? -2.783 -1.85 -8.133 1 95.31 187 ASP B CA 1
ATOM 3879 C C . ASP B 1 187 ? -3.238 -3.186 -8.719 1 95.31 187 ASP B C 1
ATOM 3881 O O . ASP B 1 187 ? -4.027 -3.9 -8.102 1 95.31 187 ASP B O 1
ATOM 3885 N N . GLU B 1 188 ? -2.701 -3.566 -9.812 1 93.94 188 GLU B N 1
ATOM 3886 C CA . GLU B 1 188 ? -3.256 -4.691 -10.555 1 93.94 188 GLU B CA 1
ATOM 3887 C C . GLU B 1 188 ? -2.721 -6.02 -10.039 1 93.94 188 GLU B C 1
ATOM 3889 O O . GLU B 1 188 ? -3.377 -7.055 -10.164 1 93.94 188 GLU B O 1
ATOM 3894 N N . THR B 1 189 ? -1.534 -5.977 -9.477 1 96.56 189 THR B N 1
ATOM 3895 C CA . THR B 1 189 ? -0.971 -7.273 -9.109 1 96.56 189 THR B CA 1
ATOM 3896 C C . THR B 1 189 ? -1.005 -7.469 -7.598 1 96.56 189 THR B C 1
ATOM 3898 O O . THR B 1 189 ? -0.937 -8.602 -7.113 1 96.56 189 THR B O 1
ATOM 3901 N N . PHE B 1 190 ? -1.079 -6.355 -6.895 1 96.06 190 PHE B N 1
ATOM 3902 C CA . PHE B 1 190 ? -0.959 -6.5 -5.449 1 96.06 190 PHE B CA 1
ATOM 3903 C C . PHE B 1 190 ? -2.279 -6.18 -4.762 1 96.06 190 PHE B C 1
ATOM 3905 O O . PHE B 1 190 ? -2.746 -6.941 -3.912 1 96.06 190 PHE B O 1
ATOM 3912 N N . TYR B 1 191 ? -2.957 -5.086 -5.152 1 95.25 191 TYR B N 1
ATOM 3913 C CA . TYR B 1 191 ? -4.098 -4.598 -4.387 1 95.25 191 TYR B CA 1
ATOM 3914 C C . TYR B 1 191 ? -5.41 -5.02 -5.039 1 95.25 191 TYR B C 1
ATOM 3916 O O . TYR B 1 191 ? -6.457 -5.047 -4.383 1 95.25 191 TYR B O 1
ATOM 3924 N N . GLN B 1 192 ? -5.469 -5.25 -6.281 1 95.62 192 GLN B N 1
ATOM 3925 C CA . GLN B 1 192 ? -6.695 -5.523 -7.02 1 95.62 192 GLN B CA 1
ATOM 3926 C C . GLN B 1 192 ? -7.441 -6.719 -6.426 1 95.62 192 GLN B C 1
ATOM 3928 O O . GLN B 1 192 ? -6.82 -7.711 -6.039 1 95.62 192 GLN B O 1
ATOM 3933 N N . LYS B 1 193 ? -8.734 -6.648 -6.344 1 95.81 193 LYS B N 1
ATOM 3934 C CA . LYS B 1 193 ? -9.633 -7.695 -5.867 1 95.81 193 LYS B CA 1
ATOM 3935 C C . LYS B 1 193 ? -10.734 -7.977 -6.879 1 95.81 193 LYS B C 1
ATOM 3937 O O . LYS B 1 193 ? -11.109 -7.098 -7.66 1 95.81 193 LYS B O 1
ATOM 3942 N N . THR B 1 194 ? -11.188 -9.227 -6.859 1 96.12 194 THR B N 1
ATOM 3943 C CA . THR B 1 194 ? -12.398 -9.516 -7.625 1 96.12 194 THR B CA 1
ATOM 3944 C C . THR B 1 194 ? -13.625 -8.906 -6.953 1 96.12 194 THR B C 1
ATOM 3946 O O . THR B 1 194 ? -13.57 -8.516 -5.785 1 96.12 194 THR B O 1
ATOM 3949 N N . PHE B 1 195 ? -14.664 -8.844 -7.781 1 97.62 195 PHE B N 1
ATOM 3950 C CA . PHE B 1 195 ? -15.922 -8.344 -7.23 1 97.62 195 PHE B CA 1
ATOM 3951 C C . PHE B 1 195 ? -16.359 -9.195 -6.043 1 97.62 195 PHE B C 1
ATOM 3953 O O . PHE B 1 195 ? -16.781 -8.664 -5.008 1 97.62 195 PHE B O 1
ATOM 3960 N N . VAL B 1 196 ? -16.203 -10.477 -6.098 1 97.44 196 VAL B N 1
ATOM 3961 C CA . VAL B 1 196 ? -16.578 -11.406 -5.035 1 97.44 196 VAL B CA 1
ATOM 3962 C C . VAL B 1 196 ? -15.719 -11.156 -3.801 1 97.44 196 VAL B C 1
ATOM 3964 O O . VAL B 1 196 ? -16.234 -11.086 -2.682 1 97.44 196 VAL B O 1
ATOM 3967 N N . GLN B 1 197 ? -14.453 -11 -3.984 1 97.12 197 GLN B N 1
ATOM 3968 C CA . GLN B 1 197 ? -13.547 -10.727 -2.873 1 97.12 197 GLN B CA 1
ATOM 3969 C C . GLN B 1 197 ? -13.961 -9.461 -2.131 1 97.12 197 GLN B C 1
ATOM 3971 O O . GLN B 1 197 ? -13.938 -9.422 -0.898 1 97.12 197 GLN B O 1
ATOM 3976 N N . ASN B 1 198 ? -14.312 -8.453 -2.879 1 97.81 198 ASN B N 1
ATOM 3977 C CA . ASN B 1 198 ? -14.75 -7.207 -2.271 1 97.81 198 ASN B CA 1
ATOM 3978 C C . ASN B 1 198 ? -16.031 -7.395 -1.473 1 97.81 198 ASN B C 1
ATOM 3980 O O . ASN B 1 198 ? -16.172 -6.879 -0.362 1 97.81 198 ASN B O 1
ATOM 3984 N N . ARG B 1 199 ? -16.906 -8.117 -2.008 1 97.75 199 ARG B N 1
ATOM 3985 C CA . ARG B 1 199 ? -18.172 -8.352 -1.322 1 97.75 199 ARG B CA 1
ATOM 3986 C C . ARG B 1 199 ? -17.969 -9.195 -0.067 1 97.75 199 ARG B C 1
ATOM 3988 O O . ARG B 1 199 ? -18.609 -8.945 0.96 1 97.75 199 ARG B O 1
ATOM 3995 N N . VAL B 1 200 ? -17.141 -10.18 -0.197 1 98.31 200 VAL B N 1
ATOM 3996 C CA . VAL B 1 200 ? -16.812 -11.023 0.946 1 98.31 200 VAL B CA 1
ATOM 3997 C C . VAL B 1 200 ? -16.172 -10.18 2.043 1 98.31 200 VAL B C 1
ATOM 3999 O O . VAL B 1 200 ? -16.531 -10.289 3.215 1 98.31 200 VAL B O 1
ATOM 4002 N N . MET B 1 201 ? -15.266 -9.328 1.671 1 98.31 201 MET B N 1
ATOM 4003 C CA . MET B 1 201 ? -14.656 -8.406 2.623 1 98.31 201 MET B CA 1
ATOM 4004 C C . MET B 1 201 ? -15.703 -7.488 3.24 1 98.31 201 MET B C 1
ATOM 4006 O O . MET B 1 201 ? -15.703 -7.27 4.453 1 98.31 201 MET B O 1
ATOM 4010 N N . GLY B 1 202 ? -16.547 -6.965 2.381 1 98.56 202 GLY B N 1
ATOM 4011 C CA . GLY B 1 202 ? -17.625 -6.109 2.871 1 98.56 202 GLY B CA 1
ATOM 4012 C C . GLY B 1 202 ? -18.484 -6.77 3.934 1 98.56 202 GLY B C 1
ATOM 4013 O O . GLY B 1 202 ? -18.688 -6.203 5.008 1 98.56 202 GLY B O 1
ATOM 4014 N N . GLN B 1 203 ? -18.875 -7.973 3.639 1 98.56 203 GLN B N 1
ATOM 4015 C CA . GLN B 1 203 ? -19.719 -8.703 4.578 1 98.56 203 GLN B CA 1
ATOM 4016 C C . GLN B 1 203 ? -18.984 -8.977 5.883 1 98.56 203 GLN B C 1
ATOM 4018 O O . GLN B 1 203 ? -19.562 -8.844 6.969 1 98.56 203 GLN B O 1
ATOM 4023 N N . ALA B 1 204 ? -17.75 -9.359 5.762 1 98.75 204 ALA B N 1
ATOM 4024 C CA . ALA B 1 204 ? -16.953 -9.594 6.953 1 98.75 204 ALA B CA 1
ATOM 4025 C C . ALA B 1 204 ? -16.844 -8.336 7.809 1 98.75 204 ALA B C 1
ATOM 4027 O O . ALA B 1 204 ? -16.969 -8.398 9.031 1 98.75 204 ALA B O 1
ATOM 4028 N N . LEU B 1 205 ? -16.625 -7.207 7.191 1 98.56 205 LEU B N 1
ATOM 4029 C CA . LEU B 1 205 ? -16.5 -5.953 7.922 1 98.56 205 LEU B CA 1
ATOM 4030 C C . LEU B 1 205 ? -17.828 -5.562 8.57 1 98.56 205 LEU B C 1
ATOM 4032 O O . LEU B 1 205 ? -17.844 -5.055 9.688 1 98.56 205 LEU B O 1
ATOM 4036 N N . VAL B 1 206 ? -18.891 -5.809 7.879 1 98.06 206 VAL B N 1
ATOM 4037 C CA . VAL B 1 206 ? -20.219 -5.531 8.422 1 98.06 206 VAL B CA 1
ATOM 4038 C C . VAL B 1 206 ? -20.484 -6.414 9.641 1 98.06 206 VAL B C 1
ATOM 4040 O O . VAL B 1 206 ? -21.078 -5.965 10.625 1 98.06 206 VAL B O 1
ATOM 4043 N N . ASN B 1 207 ? -19.953 -7.617 9.633 1 98.31 207 ASN B N 1
ATOM 4044 C CA . ASN B 1 207 ? -20.156 -8.578 10.711 1 98.31 207 ASN B CA 1
ATOM 4045 C C . ASN B 1 207 ? -19.234 -8.305 11.891 1 98.31 207 ASN B C 1
ATOM 4047 O O . ASN B 1 207 ? -19.406 -8.883 12.961 1 98.31 207 ASN B O 1
ATOM 4051 N N . SER B 1 208 ? -18.328 -7.465 11.734 1 98.56 208 SER B N 1
ATOM 4052 C CA . SER B 1 208 ? -17.266 -7.305 12.727 1 98.56 208 SER B CA 1
ATOM 4053 C C . SER B 1 208 ? -17.797 -6.648 14 1 98.56 208 SER B C 1
ATOM 4055 O O . SER B 1 208 ? -18.766 -5.891 13.953 1 98.56 208 SER B O 1
ATOM 4057 N N . ARG B 1 209 ? -17.156 -7.004 15.062 1 98.25 209 ARG B N 1
ATOM 4058 C CA . ARG B 1 209 ? -17.453 -6.441 16.375 1 98.25 209 ARG B CA 1
ATOM 4059 C C . ARG B 1 209 ? -16.172 -6.211 17.172 1 98.25 209 ARG B C 1
ATOM 4061 O O . ARG B 1 209 ? -15.164 -6.891 16.969 1 98.25 209 ARG B O 1
ATOM 4068 N N . LEU B 1 210 ? -16.266 -5.238 18.047 1 98.38 210 LEU B N 1
ATOM 4069 C CA . LEU B 1 210 ? -15.148 -4.949 18.938 1 98.38 210 LEU B CA 1
ATOM 4070 C C . LEU B 1 210 ? -15.367 -5.59 20.312 1 98.38 210 LEU B C 1
ATOM 4072 O O . LEU B 1 210 ? -16.5 -5.648 20.797 1 98.38 210 LEU B O 1
ATOM 4076 N N . TYR B 1 211 ? -14.312 -6.086 20.812 1 98.31 211 TYR B N 1
ATOM 4077 C CA . TYR B 1 211 ? -14.297 -6.645 22.156 1 98.31 211 TYR B CA 1
ATOM 4078 C C . TYR B 1 211 ? -13.18 -6.031 22.984 1 98.31 211 TYR B C 1
ATOM 4080 O O . TYR B 1 211 ? -12.266 -5.406 22.438 1 98.31 211 TYR B O 1
ATOM 4088 N N . GLU B 1 212 ? -13.336 -6.219 24.359 1 97.56 212 GLU B N 1
ATOM 4089 C CA . GLU B 1 212 ? -12.305 -5.801 25.297 1 97.56 212 GLU B CA 1
ATOM 4090 C C . GLU B 1 212 ? -11.914 -4.34 25.078 1 97.56 212 GLU B C 1
ATOM 4092 O O . GLU B 1 212 ? -10.742 -4.031 24.859 1 97.56 212 GLU B O 1
ATOM 4097 N N . ASP B 1 213 ? -12.891 -3.447 25.078 1 97 213 ASP B N 1
ATOM 4098 C CA . ASP B 1 213 ? -12.719 -2.002 24.969 1 97 213 ASP B CA 1
ATOM 4099 C C . ASP B 1 213 ? -11.992 -1.638 23.672 1 97 213 ASP B C 1
ATOM 4101 O O . ASP B 1 213 ? -11.078 -0.811 23.672 1 97 213 ASP B O 1
ATOM 4105 N N . GLY B 1 214 ? -12.281 -2.445 22.625 1 97.44 214 GLY B N 1
ATOM 4106 C CA . GLY B 1 214 ? -11.797 -2.115 21.297 1 97.44 214 GLY B CA 1
ATOM 4107 C C . GLY B 1 214 ? -10.453 -2.736 20.984 1 97.44 214 GLY B C 1
ATOM 4108 O O . GLY B 1 214 ? -9.914 -2.539 19.891 1 97.44 214 GLY B O 1
ATOM 4109 N N . GLN B 1 215 ? -9.922 -3.518 21.844 1 97.88 215 GLN B N 1
ATOM 4110 C CA . GLN B 1 215 ? -8.594 -4.09 21.656 1 97.88 215 GLN B CA 1
ATOM 4111 C C . GLN B 1 215 ? -8.648 -5.316 20.75 1 97.88 215 GLN B C 1
ATOM 4113 O O . GLN B 1 215 ? -7.625 -5.742 20.203 1 97.88 215 GLN B O 1
ATOM 4118 N N . ILE B 1 216 ? -9.812 -5.902 20.656 1 98.69 216 ILE B N 1
ATOM 4119 C CA . ILE B 1 216 ? -10 -7.062 19.797 1 98.69 216 ILE B CA 1
ATOM 4120 C C . ILE B 1 216 ? -11.078 -6.762 18.75 1 98.69 216 ILE B C 1
ATOM 4122 O O . ILE B 1 216 ? -12.141 -6.238 19.094 1 98.69 216 ILE B O 1
ATOM 4126 N N . ILE B 1 217 ? -10.789 -6.988 17.516 1 98.81 217 ILE B N 1
ATOM 4127 C CA . ILE B 1 217 ? -11.812 -7 16.484 1 98.81 217 ILE B CA 1
ATOM 4128 C C . ILE B 1 217 ? -12.023 -8.43 15.984 1 98.81 217 ILE B C 1
ATOM 4130 O O . ILE B 1 217 ? -11.055 -9.148 15.711 1 98.81 217 ILE B O 1
ATOM 4134 N N . LEU B 1 218 ? -13.227 -8.852 15.992 1 98.88 218 LEU B N 1
ATOM 4135 C CA . LEU B 1 218 ? -13.555 -10.203 15.539 1 98.88 218 LEU B CA 1
ATOM 4136 C C . LEU B 1 218 ? -14.68 -10.164 14.508 1 98.88 218 LEU B C 1
ATOM 4138 O O . LEU B 1 218 ? -15.656 -9.43 14.672 1 98.88 218 LEU B O 1
ATOM 4142 N N . SER B 1 219 ? -14.523 -10.875 13.438 1 98.81 219 SER B N 1
ATOM 4143 C CA . SER B 1 219 ? -15.562 -11.031 12.414 1 98.81 219 SER B CA 1
ATOM 4144 C C . SER B 1 219 ? -15.672 -12.484 11.961 1 98.81 219 SER B C 1
ATOM 4146 O O . SER B 1 219 ? -14.859 -13.328 12.352 1 98.81 219 SER B O 1
ATOM 4148 N N . TYR B 1 220 ? -16.703 -12.734 11.188 1 98.38 220 TYR B N 1
ATOM 4149 C CA . TYR B 1 220 ? -16.938 -14.094 10.719 1 98.38 220 TYR B CA 1
ATOM 4150 C C . TYR B 1 220 ? -17.734 -14.086 9.414 1 98.38 220 TYR B C 1
ATOM 4152 O O . TYR B 1 220 ? -18.359 -13.094 9.07 1 98.38 220 TYR B O 1
ATOM 4160 N N . LEU B 1 221 ? -17.641 -15.117 8.719 1 98.25 221 LEU B N 1
ATOM 4161 C CA . LEU B 1 221 ? -18.562 -15.5 7.66 1 98.25 221 LEU B CA 1
ATOM 4162 C C . LEU B 1 221 ? -19.062 -16.922 7.863 1 98.25 221 LEU B C 1
ATOM 4164 O O . LEU B 1 221 ? -18.266 -17.875 7.832 1 98.25 221 LEU B O 1
ATOM 4168 N N . ASN B 1 222 ? -20.344 -17.094 8.078 1 96.62 222 ASN B N 1
ATOM 4169 C CA . ASN B 1 222 ? -20.891 -18.438 8.25 1 96.62 222 ASN B CA 1
ATOM 4170 C C . ASN B 1 222 ? -21.125 -19.109 6.902 1 96.62 222 ASN B C 1
ATOM 4172 O O . ASN B 1 222 ? -20.875 -18.531 5.852 1 96.62 222 ASN B O 1
ATOM 4176 N N . LYS B 1 223 ? -21.562 -20.312 6.992 1 96.31 223 LYS B N 1
ATOM 4177 C CA . LYS B 1 223 ? -21.719 -21.109 5.785 1 96.31 223 LYS B CA 1
ATOM 4178 C C . LYS B 1 223 ? -22.719 -20.484 4.824 1 96.31 223 LYS B C 1
ATOM 4180 O O . LYS B 1 223 ? -22.484 -20.438 3.615 1 96.31 223 LYS B O 1
ATOM 4185 N N . ASP B 1 224 ? -23.828 -20.016 5.316 1 96.69 224 ASP B N 1
ATOM 4186 C CA . ASP B 1 224 ? -24.875 -19.422 4.484 1 96.69 224 ASP B CA 1
ATOM 4187 C C . ASP B 1 224 ? -24.359 -18.172 3.771 1 96.69 224 ASP B C 1
ATOM 4189 O O . ASP B 1 224 ? -24.641 -17.953 2.592 1 96.69 224 ASP B O 1
ATOM 4193 N N . GLU B 1 225 ? -23.656 -17.391 4.449 1 96.5 225 GLU B N 1
ATOM 4194 C CA . GLU B 1 225 ? -23.094 -16.188 3.873 1 96.5 225 GLU B CA 1
ATOM 4195 C C . GLU B 1 225 ? -22.062 -16.516 2.789 1 96.5 225 GLU B C 1
ATOM 4197 O O . GLU B 1 225 ? -22.078 -15.906 1.716 1 96.5 225 GLU B O 1
ATOM 4202 N N . MET B 1 226 ? -21.156 -17.453 3.113 1 96.94 226 MET B N 1
ATOM 4203 C CA . MET B 1 226 ? -20.188 -17.891 2.117 1 96.94 226 MET B CA 1
ATOM 4204 C C . MET B 1 226 ? -20.875 -18.375 0.85 1 96.94 226 MET B C 1
ATOM 4206 O O . MET B 1 226 ? -20.484 -18 -0.259 1 96.94 226 MET B O 1
ATOM 4210 N N . GLN B 1 227 ? -21.891 -19.109 1.063 1 96.69 227 GLN B N 1
ATOM 4211 C CA . GLN B 1 227 ? -22.641 -19.656 -0.06 1 96.69 227 GLN B CA 1
ATOM 4212 C C . GLN B 1 227 ? -23.375 -18.547 -0.822 1 96.69 227 GLN B C 1
ATOM 4214 O O . GLN B 1 227 ? -23.359 -18.531 -2.055 1 96.69 227 GLN B O 1
ATOM 4219 N N . ALA B 1 228 ? -24.016 -17.703 -0.122 1 96.88 228 ALA B N 1
ATOM 4220 C CA . ALA B 1 228 ? -24.766 -16.609 -0.736 1 96.88 228 ALA B CA 1
ATOM 4221 C C . ALA B 1 228 ? -23.859 -15.719 -1.573 1 96.88 228 ALA B C 1
ATOM 4223 O O . ALA B 1 228 ? -24.281 -15.18 -2.6 1 96.88 228 ALA B O 1
ATOM 4224 N N . LEU B 1 229 ? -22.641 -15.641 -1.209 1 96.69 229 LEU B N 1
ATOM 4225 C CA . LEU B 1 229 ? -21.688 -14.766 -1.886 1 96.69 229 LEU B CA 1
ATOM 4226 C C . LEU B 1 229 ? -20.938 -15.531 -2.98 1 96.69 229 LEU B C 1
ATOM 4228 O O . LEU B 1 229 ? -20.156 -14.938 -3.73 1 96.69 229 LEU B O 1
ATOM 4232 N N . GLY B 1 230 ? -21.172 -16.75 -3.039 1 96.44 230 GLY B N 1
ATOM 4233 C CA . GLY B 1 230 ? -20.422 -17.578 -3.973 1 96.44 230 GLY B CA 1
ATOM 4234 C C . GLY B 1 230 ? -18.922 -17.578 -3.686 1 96.44 230 GLY B C 1
ATOM 4235 O O . GLY B 1 230 ? -18.109 -17.578 -4.609 1 96.44 230 GLY B O 1
ATOM 4236 N N . ALA B 1 231 ? -18.625 -17.594 -2.42 1 95.5 231 ALA B N 1
ATOM 4237 C CA . ALA B 1 231 ? -17.219 -17.406 -2.018 1 95.5 231 ALA B CA 1
ATOM 4238 C C . ALA B 1 231 ? -16.578 -18.734 -1.645 1 95.5 231 ALA B C 1
ATOM 4240 O O . ALA B 1 231 ? -17.234 -19.625 -1.089 1 95.5 231 ALA B O 1
ATOM 4241 N N . ASP B 1 232 ? -15.352 -18.922 -1.947 1 93.88 232 ASP B N 1
ATOM 4242 C CA . ASP B 1 232 ? -14.516 -19.984 -1.402 1 93.88 232 ASP B CA 1
ATOM 4243 C C . ASP B 1 232 ? -13.414 -19.422 -0.509 1 93.88 232 ASP B C 1
ATOM 4245 O O . ASP B 1 232 ? -13.383 -18.219 -0.241 1 93.88 232 ASP B O 1
ATOM 4249 N N . SER B 1 233 ? -12.547 -20.281 -0.001 1 92.88 233 SER B N 1
ATOM 4250 C CA . SER B 1 233 ? -11.531 -19.875 0.967 1 92.88 233 SER B CA 1
ATOM 4251 C C . SER B 1 233 ? -10.586 -18.828 0.378 1 92.88 233 SER B C 1
ATOM 4253 O O . SER B 1 233 ? -10.141 -17.922 1.08 1 92.88 233 SER B O 1
ATOM 4255 N N . GLY B 1 234 ? -10.25 -18.969 -0.868 1 92.75 234 GLY B N 1
ATOM 4256 C CA . GLY B 1 234 ? -9.359 -18.031 -1.531 1 92.75 234 GLY B CA 1
ATOM 4257 C C . GLY B 1 234 ? -9.906 -16.609 -1.579 1 92.75 234 GLY B C 1
ATOM 4258 O O . GLY B 1 234 ? -9.141 -15.641 -1.565 1 92.75 234 GLY B O 1
ATOM 4259 N N . ASP B 1 235 ? -11.211 -16.453 -1.524 1 95.31 235 ASP B N 1
ATOM 4260 C CA . ASP B 1 235 ? -11.867 -15.148 -1.608 1 95.31 235 ASP B CA 1
ATOM 4261 C C . ASP B 1 235 ? -11.773 -14.398 -0.282 1 95.31 235 ASP B C 1
ATOM 4263 O O . ASP B 1 235 ? -12.062 -13.203 -0.217 1 95.31 235 ASP B O 1
ATOM 4267 N N . THR B 1 236 ? -11.266 -15.062 0.729 1 96.5 236 THR B N 1
ATOM 4268 C CA . THR B 1 236 ? -11.219 -14.453 2.053 1 96.5 236 THR B CA 1
ATOM 4269 C C . THR B 1 236 ? -9.844 -13.844 2.314 1 96.5 236 THR B C 1
ATOM 4271 O O . THR B 1 236 ? -9.648 -13.156 3.318 1 96.5 236 THR B O 1
ATOM 4274 N N . ASN B 1 237 ? -8.977 -14.055 1.388 1 92.19 237 ASN B N 1
ATOM 4275 C CA . ASN B 1 237 ? -7.605 -13.594 1.571 1 92.19 237 ASN B CA 1
ATOM 4276 C C . ASN B 1 237 ? -7.539 -12.086 1.784 1 92.19 237 ASN B C 1
ATOM 4278 O O . ASN B 1 237 ? -8.219 -11.328 1.092 1 92.19 237 ASN B O 1
ATOM 4282 N N . GLY B 1 238 ? -6.781 -11.695 2.766 1 93.56 238 GLY B N 1
ATOM 4283 C CA . GLY B 1 238 ? -6.52 -10.281 2.99 1 93.56 238 GLY B CA 1
ATOM 4284 C C . GLY B 1 238 ? -7.473 -9.648 3.984 1 93.56 238 GLY B C 1
ATOM 4285 O O . GLY B 1 238 ? -7.207 -8.555 4.496 1 93.56 238 GLY B O 1
ATOM 4286 N N . ILE B 1 239 ? -8.562 -10.305 4.348 1 97.44 239 ILE B N 1
ATOM 4287 C CA . ILE B 1 239 ? -9.57 -9.727 5.23 1 97.44 239 ILE B CA 1
ATOM 4288 C C . ILE B 1 239 ? -8.984 -9.523 6.625 1 97.44 239 ILE B C 1
ATOM 4290 O O . ILE B 1 239 ? -9.172 -8.469 7.234 1 97.44 239 ILE B O 1
ATOM 4294 N N . ILE B 1 240 ? -8.242 -10.523 7.074 1 97.88 240 ILE B N 1
ATOM 4295 C CA . ILE B 1 240 ? -7.656 -10.484 8.406 1 97.88 240 ILE B CA 1
ATOM 4296 C C . ILE B 1 240 ? -6.715 -9.281 8.523 1 97.88 240 ILE B C 1
ATOM 4298 O O . ILE B 1 240 ? -6.652 -8.633 9.562 1 97.88 240 ILE B O 1
ATOM 4302 N N . ASP B 1 241 ? -6.066 -8.945 7.477 1 95.25 241 ASP B N 1
ATOM 4303 C CA . ASP B 1 241 ? -5.137 -7.816 7.488 1 95.25 241 ASP B CA 1
ATOM 4304 C C . ASP B 1 241 ? -5.883 -6.484 7.523 1 95.25 241 ASP B C 1
ATOM 4306 O O . ASP B 1 241 ? -5.438 -5.539 8.172 1 95.25 241 ASP B O 1
ATOM 4310 N N . GLN B 1 242 ? -6.961 -6.441 6.773 1 95.69 242 GLN B N 1
ATOM 4311 C CA . GLN B 1 242 ? -7.816 -5.262 6.828 1 95.69 242 GLN B CA 1
ATOM 4312 C C . GLN B 1 242 ? -8.32 -5.012 8.25 1 95.69 242 GLN B C 1
ATOM 4314 O O . GLN B 1 242 ? -8.352 -3.871 8.711 1 95.69 242 GLN B O 1
ATOM 4319 N N . MET B 1 243 ? -8.633 -6.062 8.898 1 97.94 243 MET B N 1
ATOM 4320 C CA . MET B 1 243 ? -9.156 -5.965 10.258 1 97.94 243 MET B CA 1
ATOM 4321 C C . MET B 1 243 ? -8.062 -5.562 11.234 1 97.94 243 MET B C 1
ATOM 4323 O O . MET B 1 243 ? -8.289 -4.75 12.133 1 97.94 243 MET B O 1
ATOM 4327 N N . ARG B 1 244 ? -6.969 -6.09 11.031 1 96.75 244 ARG B N 1
ATOM 4328 C CA . ARG B 1 244 ? -5.836 -5.875 11.93 1 96.75 244 ARG B CA 1
ATOM 4329 C C . ARG B 1 244 ? -5.465 -4.398 11.992 1 96.75 244 ARG B C 1
ATOM 4331 O O . ARG B 1 244 ? -5.078 -3.896 13.055 1 96.75 244 ARG B O 1
ATOM 4338 N N . VAL B 1 245 ? -5.598 -3.646 10.883 1 95.81 245 VAL B N 1
ATOM 4339 C CA . VAL B 1 245 ? -5.152 -2.256 10.828 1 95.81 245 VAL B CA 1
ATOM 4340 C C . VAL B 1 245 ? -6.285 -1.334 11.273 1 95.81 245 VAL B C 1
ATOM 4342 O O . VAL B 1 245 ? -6.348 -0.173 10.859 1 95.81 245 VAL B O 1
ATOM 4345 N N . THR B 1 246 ? -7.164 -1.782 12.109 1 97.31 246 THR B N 1
ATOM 4346 C CA . THR B 1 246 ? -8.188 -0.966 12.75 1 97.31 246 THR B CA 1
ATOM 4347 C C . THR B 1 246 ? -7.613 -0.239 13.969 1 97.31 246 THR B C 1
ATOM 4349 O O . THR B 1 246 ? -6.914 -0.84 14.781 1 97.31 246 THR B O 1
ATOM 4352 N N . LYS B 1 247 ? -7.918 1.03 14.039 1 96.12 247 LYS B N 1
ATOM 4353 C CA . LYS B 1 247 ? -7.379 1.854 15.117 1 96.12 247 LYS B CA 1
ATOM 4354 C C . LYS B 1 247 ? -7.719 1.264 16.484 1 96.12 247 LYS B C 1
ATOM 4356 O O . LYS B 1 247 ? -8.875 0.955 16.75 1 96.12 247 LYS B O 1
ATOM 4361 N N . GLY B 1 248 ? -6.719 1.113 17.297 1 94.94 248 GLY B N 1
ATOM 4362 C CA . GLY B 1 248 ? -6.922 0.677 18.672 1 94.94 248 GLY B CA 1
ATOM 4363 C C . GLY B 1 248 ? -6.879 -0.831 18.828 1 94.94 248 GLY B C 1
ATOM 4364 O O . GLY B 1 248 ? -6.812 -1.341 19.953 1 94.94 248 GLY B O 1
ATOM 4365 N N . VAL B 1 249 ? -6.816 -1.562 17.781 1 97.31 249 VAL B N 1
ATOM 4366 C CA . VAL B 1 249 ? -6.918 -3.018 17.828 1 97.31 249 VAL B CA 1
ATOM 4367 C C . VAL B 1 249 ? -5.539 -3.621 18.109 1 97.31 249 VAL B C 1
ATOM 4369 O O . VAL B 1 249 ? -4.562 -3.271 17.438 1 97.31 249 VAL B O 1
ATOM 4372 N N . GLU B 1 250 ? -5.512 -4.465 19.031 1 97.56 250 GLU B N 1
ATOM 4373 C CA . GLU B 1 250 ? -4.32 -5.242 19.375 1 97.56 250 GLU B CA 1
ATOM 4374 C C . GLU B 1 250 ? -4.332 -6.598 18.672 1 97.56 250 GLU B C 1
ATOM 4376 O O . GLU B 1 250 ? -3.285 -7.094 18.25 1 97.56 250 GLU B O 1
ATOM 4381 N N . ALA B 1 251 ? -5.5 -7.133 18.562 1 98.62 251 ALA B N 1
ATOM 4382 C CA . ALA B 1 251 ? -5.629 -8.453 17.938 1 98.62 251 ALA B CA 1
ATOM 4383 C C . ALA B 1 251 ? -6.859 -8.516 17.031 1 98.62 251 ALA B C 1
ATOM 4385 O O . ALA B 1 251 ? -7.926 -8.008 17.391 1 98.62 251 ALA B O 1
ATOM 4386 N N . ALA B 1 252 ? -6.684 -9.078 15.875 1 98.75 252 ALA B N 1
ATOM 4387 C CA . ALA B 1 252 ? -7.766 -9.305 14.93 1 98.75 252 ALA B CA 1
ATOM 4388 C C . ALA B 1 252 ? -8.031 -10.797 14.742 1 98.75 252 ALA B C 1
ATOM 4390 O O . ALA B 1 252 ? -7.094 -11.602 14.695 1 98.75 252 ALA B O 1
ATOM 4391 N N . VAL B 1 253 ? -9.289 -11.172 14.68 1 98.88 253 VAL B N 1
ATOM 4392 C CA . VAL B 1 253 ? -9.719 -12.547 14.492 1 98.88 253 VAL B CA 1
ATOM 4393 C C . VAL B 1 253 ? -10.742 -12.617 13.359 1 98.88 253 VAL B C 1
ATOM 4395 O O . VAL B 1 253 ? -11.734 -11.883 13.367 1 98.88 253 VAL B O 1
ATOM 4398 N N . PHE B 1 254 ? -10.508 -13.469 12.438 1 98.81 254 PHE B N 1
ATOM 4399 C CA . PHE B 1 254 ? -11.453 -13.695 11.344 1 98.81 254 PHE B CA 1
ATOM 4400 C C . PHE B 1 254 ? -11.766 -15.18 11.195 1 98.81 254 PHE B C 1
ATOM 4402 O O . PHE B 1 254 ? -10.859 -15.992 10.992 1 98.81 254 PHE B O 1
ATOM 4409 N N . LEU B 1 255 ? -13.062 -15.508 11.305 1 98.31 255 LEU B N 1
ATOM 4410 C CA . LEU B 1 255 ? -13.562 -16.875 11.164 1 98.31 255 LEU B CA 1
ATOM 4411 C C . LEU B 1 255 ? -14.383 -17.016 9.891 1 98.31 255 LEU B C 1
ATOM 4413 O O . LEU B 1 255 ? -15.188 -16.141 9.562 1 98.31 255 LEU B O 1
ATOM 4417 N N . TYR B 1 256 ? -14.125 -18.078 9.188 1 98.19 256 TYR B N 1
ATOM 4418 C CA . TYR B 1 256 ? -15.062 -18.375 8.117 1 98.19 256 TYR B CA 1
ATOM 4419 C C . TYR B 1 256 ? -15.328 -19.875 8.031 1 98.19 256 TYR B C 1
ATOM 4421 O O . TYR B 1 256 ? -14.445 -20.688 8.328 1 98.19 256 TYR B O 1
ATOM 4429 N N . ALA B 1 257 ? -16.5 -20.234 7.625 1 97.19 257 ALA B N 1
ATOM 4430 C CA . ALA B 1 257 ? -16.953 -21.625 7.609 1 97.19 257 ALA B CA 1
ATOM 4431 C C . ALA B 1 257 ? -16.297 -22.406 6.469 1 97.19 257 ALA B C 1
ATOM 4433 O O . ALA B 1 257 ? -16.328 -21.969 5.316 1 97.19 257 ALA B O 1
ATOM 4434 N N . LEU B 1 258 ? -15.695 -23.5 6.797 1 95.88 258 LEU B N 1
ATOM 4435 C CA . LEU B 1 258 ? -15.234 -24.469 5.801 1 95.88 258 LEU B CA 1
ATOM 4436 C C . LEU B 1 258 ? -16.359 -25.438 5.418 1 95.88 258 LEU B C 1
ATOM 4438 O O . LEU B 1 258 ? -16.453 -25.859 4.262 1 95.88 258 LEU B O 1
ATOM 4442 N N . ASP B 1 259 ? -17.094 -25.766 6.363 1 91.94 259 ASP B N 1
ATOM 4443 C CA . ASP B 1 259 ? -18.328 -26.516 6.23 1 91.94 259 ASP B CA 1
ATOM 4444 C C . ASP B 1 259 ? -19.297 -26.203 7.375 1 91.94 259 ASP B C 1
ATOM 4446 O O . ASP B 1 259 ? -19.156 -25.172 8.031 1 91.94 259 ASP B O 1
ATOM 4450 N N . LYS B 1 260 ? -20.312 -26.922 7.555 1 87.56 260 LYS B N 1
ATOM 4451 C CA . LYS B 1 260 ? -21.406 -26.594 8.477 1 87.56 260 LYS B CA 1
ATOM 4452 C C . LYS B 1 260 ? -20.906 -26.516 9.914 1 87.56 260 LYS B C 1
ATOM 4454 O O . LYS B 1 260 ? -21.406 -25.719 10.711 1 87.56 260 LYS B O 1
ATOM 4459 N N . ASP B 1 261 ? -19.891 -27.297 10.273 1 90 261 ASP B N 1
ATOM 4460 C CA . ASP B 1 261 ? -19.516 -27.375 11.688 1 90 261 ASP B CA 1
ATOM 4461 C C . ASP B 1 261 ? -18.016 -27.125 11.867 1 90 261 ASP B C 1
ATOM 4463 O O . ASP B 1 261 ? -17.438 -27.531 12.875 1 90 261 ASP B O 1
ATOM 4467 N N . THR B 1 262 ? -17.453 -26.625 10.867 1 96.69 262 THR B N 1
ATOM 4468 C CA . THR B 1 262 ? -16.016 -26.391 10.945 1 96.69 262 THR B CA 1
ATOM 4469 C C . THR B 1 262 ? -15.672 -24.969 10.531 1 96.69 262 THR B C 1
ATOM 4471 O O . THR B 1 262 ? -16.094 -24.516 9.461 1 96.69 262 THR B O 1
ATOM 4474 N N . TYR B 1 263 ? -14.852 -24.281 11.344 1 97.94 263 TYR B N 1
ATOM 4475 C CA . TYR B 1 263 ? -14.438 -22.922 11.031 1 97.94 263 TYR B CA 1
ATOM 4476 C C . TYR B 1 263 ? -12.922 -22.828 10.922 1 97.94 263 TYR B C 1
ATOM 4478 O O . TYR B 1 263 ? -12.188 -23.438 11.703 1 97.94 263 TYR B O 1
ATOM 4486 N N . LYS B 1 264 ? -12.469 -22.172 9.922 1 98.38 264 LYS B N 1
ATOM 4487 C CA . LYS B 1 264 ? -11.102 -21.672 9.867 1 98.38 264 LYS B CA 1
ATOM 4488 C C . LYS B 1 264 ? -10.953 -20.391 10.695 1 98.38 264 LYS B C 1
ATOM 4490 O O . LYS B 1 264 ? -11.805 -19.5 10.617 1 98.38 264 LYS B O 1
ATOM 4495 N N . VAL B 1 265 ? -9.914 -20.344 11.508 1 98.44 265 VAL B N 1
ATOM 4496 C CA . VAL B 1 265 ? -9.641 -19.188 12.352 1 98.44 265 VAL B CA 1
ATOM 4497 C C . VAL B 1 265 ? -8.32 -18.531 11.93 1 98.44 265 VAL B C 1
ATOM 4499 O O . VAL B 1 265 ? -7.277 -19.188 11.938 1 98.44 265 VAL B O 1
ATOM 4502 N N . SER B 1 266 ? -8.344 -17.312 11.539 1 98.5 266 SER B N 1
ATOM 4503 C CA . SER B 1 266 ? -7.16 -16.516 11.242 1 98.5 266 SER B CA 1
ATOM 4504 C C . SER B 1 266 ? -6.969 -15.406 12.273 1 98.5 266 SER B C 1
ATOM 4506 O O . SER B 1 266 ? -7.918 -14.695 12.617 1 98.5 266 SER B O 1
ATOM 4508 N N . MET B 1 267 ? -5.789 -15.289 12.742 1 98.56 267 MET B N 1
ATOM 4509 C CA . MET B 1 267 ? -5.52 -14.281 13.766 1 98.56 267 MET B CA 1
ATOM 4510 C C . MET B 1 267 ? -4.293 -13.445 13.406 1 98.56 267 MET B C 1
ATOM 4512 O O . MET B 1 267 ? -3.357 -13.953 12.781 1 98.56 267 MET B O 1
ATOM 4516 N N . ARG B 1 268 ? -4.305 -12.227 13.766 1 98 268 ARG B N 1
ATOM 4517 C CA . ARG B 1 268 ? -3.18 -11.297 13.703 1 98 268 ARG B CA 1
ATOM 4518 C C . ARG B 1 268 ? -3.08 -10.477 14.984 1 98 268 ARG B C 1
ATOM 4520 O O . ARG B 1 268 ? -4.094 -10.18 15.625 1 98 268 ARG B O 1
ATOM 4527 N N . SER B 1 269 ? -1.937 -10.172 15.359 1 97.31 269 SER B N 1
ATOM 4528 C CA . SER B 1 269 ? -1.734 -9.289 16.516 1 97.31 269 SER B CA 1
ATOM 4529 C C . SER B 1 269 ? -0.77 -8.156 16.172 1 97.31 269 SER B C 1
ATOM 4531 O O . SER B 1 269 ? 0.076 -8.297 15.289 1 97.31 269 SER B O 1
ATOM 4533 N N . ASN B 1 270 ? -0.853 -7.047 16.859 1 93.81 270 ASN B N 1
ATOM 4534 C CA . ASN B 1 270 ? -0.042 -5.863 16.594 1 93.81 270 ASN B CA 1
ATOM 4535 C C . ASN B 1 270 ? 1.08 -5.707 17.609 1 93.81 270 ASN B C 1
ATOM 4537 O O . ASN B 1 270 ? 1.907 -4.801 17.5 1 93.81 270 ASN B O 1
ATOM 4541 N N . GLY B 1 271 ? 1.197 -6.566 18.672 1 90 271 GLY B N 1
ATOM 4542 C CA . GLY B 1 271 ? 2.271 -6.375 19.625 1 90 271 GLY B CA 1
ATOM 4543 C C . GLY B 1 271 ? 2.242 -7.379 20.766 1 90 271 GLY B C 1
ATOM 4544 O O . GLY B 1 271 ? 2.932 -8.398 20.719 1 90 271 GLY B O 1
ATOM 4545 N N . ARG B 1 272 ? 1.281 -7.289 21.641 1 92.19 272 ARG B N 1
ATOM 4546 C CA . ARG B 1 272 ? 1.268 -7.961 22.938 1 92.19 272 ARG B CA 1
ATOM 4547 C C . ARG B 1 272 ? 0.836 -9.414 22.797 1 92.19 272 ARG B C 1
ATOM 4549 O O . ARG B 1 272 ? 1.371 -10.297 23.469 1 92.19 272 ARG B O 1
ATOM 4556 N N . VAL B 1 273 ? -0.022 -9.773 21.891 1 97.25 273 VAL B N 1
ATOM 4557 C CA . VAL B 1 273 ? -0.673 -11.078 21.859 1 97.25 273 VAL B CA 1
ATOM 4558 C C . VAL B 1 273 ? 0.128 -12.023 20.969 1 97.25 273 VAL B C 1
ATOM 4560 O O . VAL B 1 273 ? 0.447 -11.695 19.828 1 97.25 273 VAL B O 1
ATOM 4563 N N . ASN B 1 274 ? 0.485 -13.148 21.5 1 98 274 ASN B N 1
ATOM 4564 C CA . ASN B 1 274 ? 1.099 -14.234 20.734 1 98 274 ASN B CA 1
ATOM 4565 C C . ASN B 1 274 ? 0.048 -15.18 20.156 1 98 274 ASN B C 1
ATOM 4567 O O . ASN B 1 274 ? -0.359 -16.141 20.812 1 98 274 ASN B O 1
ATOM 4571 N N . VAL B 1 275 ? -0.316 -15.016 18.922 1 98.31 275 VAL B N 1
ATOM 4572 C CA . VAL B 1 275 ? -1.425 -15.758 18.344 1 98.31 275 VAL B CA 1
ATOM 4573 C C . VAL B 1 275 ? -0.952 -17.141 17.922 1 98.31 275 VAL B C 1
ATOM 4575 O O . VAL B 1 275 ? -1.764 -18.062 17.734 1 98.31 275 VAL B O 1
ATOM 4578 N N . ALA B 1 276 ? 0.397 -17.297 17.734 1 97.56 276 ALA B N 1
ATOM 4579 C CA . ALA B 1 276 ? 0.935 -18.625 17.438 1 97.56 276 ALA B CA 1
ATOM 4580 C C . ALA B 1 276 ? 0.698 -19.594 18.594 1 97.56 276 ALA B C 1
ATOM 4582 O O . ALA B 1 276 ? 0.333 -20.75 18.391 1 97.56 276 ALA B O 1
ATOM 4583 N N . ALA B 1 277 ? 0.934 -19.094 19.734 1 97.62 277 ALA B N 1
ATOM 4584 C CA . ALA B 1 277 ? 0.733 -19.906 20.938 1 97.62 277 ALA B CA 1
ATOM 4585 C C . ALA B 1 277 ? -0.713 -20.375 21.047 1 97.62 277 ALA B C 1
ATOM 4587 O O . ALA B 1 277 ? -0.971 -21.516 21.453 1 97.62 277 ALA B O 1
ATOM 4588 N N . ILE B 1 278 ? -1.624 -19.516 20.703 1 98 278 ILE B N 1
ATOM 4589 C CA . ILE B 1 278 ? -3.037 -19.875 20.719 1 98 278 ILE B CA 1
ATOM 4590 C C . ILE B 1 278 ? -3.314 -20.953 19.672 1 98 278 ILE B C 1
ATOM 4592 O O . ILE B 1 278 ? -3.941 -21.969 19.969 1 98 278 ILE B O 1
ATOM 4596 N N . SER B 1 279 ? -2.877 -20.719 18.484 1 98 279 SER B N 1
ATOM 4597 C CA . SER B 1 279 ? -3.109 -21.625 17.375 1 98 279 SER B CA 1
ATOM 4598 C C . SER B 1 279 ? -2.572 -23.031 17.672 1 98 279 SER B C 1
ATOM 4600 O O . SER B 1 279 ? -3.188 -24.031 17.312 1 98 279 SER B O 1
ATOM 4602 N N . GLU B 1 280 ? -1.427 -23.109 18.297 1 97.44 280 GLU B N 1
ATOM 4603 C CA . GLU B 1 280 ? -0.774 -24.375 18.609 1 97.44 280 GLU B CA 1
ATOM 4604 C C . GLU B 1 280 ? -1.639 -25.234 19.531 1 97.44 280 GLU B C 1
ATOM 4606 O O . GLU B 1 280 ? -1.607 -26.453 19.469 1 97.44 280 GLU B O 1
ATOM 4611 N N . GLU B 1 281 ? -2.402 -24.609 20.344 1 97.12 281 GLU B N 1
ATOM 4612 C CA . GLU B 1 281 ? -3.295 -25.344 21.234 1 97.12 281 GLU B CA 1
ATOM 4613 C C . GLU B 1 281 ? -4.371 -26.094 20.453 1 97.12 281 GLU B C 1
ATOM 4615 O O . GLU B 1 281 ? -4.98 -27.031 20.969 1 97.12 281 GLU B O 1
ATOM 4620 N N . PHE B 1 282 ? -4.57 -25.703 19.25 1 97.12 282 PHE B N 1
ATOM 4621 C CA . PHE B 1 282 ? -5.633 -26.297 18.453 1 97.12 282 PHE B CA 1
ATOM 4622 C C . PHE B 1 282 ? -5.066 -26.922 17.172 1 97.12 282 PHE B C 1
ATOM 4624 O O . PHE B 1 282 ? -5.734 -26.938 16.141 1 97.12 282 PHE B O 1
ATOM 4631 N N . SER B 1 283 ? -3.793 -27.281 17.219 1 95.88 283 SER B N 1
ATOM 4632 C CA . SER B 1 283 ? -3.09 -27.984 16.156 1 95.88 283 SER B CA 1
ATOM 4633 C C . SER B 1 283 ? -2.914 -27.109 14.93 1 95.88 283 SER B C 1
ATOM 4635 O O . SER B 1 283 ? -2.918 -27.594 13.797 1 95.88 283 SER B O 1
ATOM 4637 N N . GLY B 1 284 ? -2.994 -25.859 15.211 1 96.31 284 GLY B N 1
ATOM 4638 C CA . GLY B 1 284 ? -2.65 -24.906 14.164 1 96.31 284 GLY B CA 1
ATOM 4639 C C . GLY B 1 284 ? -1.208 -24.438 14.234 1 96.31 284 GLY B C 1
ATOM 4640 O O . GLY B 1 284 ? -0.349 -25.141 14.773 1 96.31 284 GLY B O 1
ATOM 4641 N N . GLY B 1 285 ? -0.938 -23.344 13.531 1 93.75 285 GLY B N 1
ATOM 4642 C CA . GLY B 1 285 ? 0.416 -22.812 13.516 1 93.75 285 GLY B CA 1
ATOM 4643 C C . GLY B 1 285 ? 0.517 -21.453 12.844 1 93.75 285 GLY B C 1
ATOM 4644 O O . GLY B 1 285 ? -0.501 -20.844 12.516 1 93.75 285 GLY B O 1
ATOM 4645 N N . GLY B 1 286 ? 1.703 -20.984 12.875 1 93.44 286 GLY B N 1
ATOM 4646 C CA . GLY B 1 286 ? 2.016 -19.688 12.305 1 93.44 286 GLY B CA 1
ATOM 4647 C C . GLY B 1 286 ? 3.113 -18.953 13.055 1 93.44 286 GLY B C 1
ATOM 4648 O O . GLY B 1 286 ? 3.996 -19.578 13.641 1 93.44 286 GLY B O 1
ATOM 4649 N N . HIS B 1 287 ? 3.102 -17.688 12.938 1 93.19 287 HIS B N 1
ATOM 4650 C CA . HIS B 1 287 ? 4.07 -16.828 13.609 1 93.19 287 HIS B CA 1
ATOM 4651 C C . HIS B 1 287 ? 3.438 -16.094 14.789 1 93.19 287 HIS B C 1
ATOM 4653 O O . HIS B 1 287 ? 2.215 -16.109 14.953 1 93.19 287 HIS B O 1
ATOM 4659 N N . VAL B 1 288 ? 4.285 -15.492 15.523 1 94.69 288 VAL B N 1
ATOM 4660 C CA . VAL B 1 288 ? 3.881 -14.844 16.766 1 94.69 288 VAL B CA 1
ATOM 4661 C C . VAL B 1 288 ? 2.75 -13.859 16.5 1 94.69 288 VAL B C 1
ATOM 4663 O O . VAL B 1 288 ? 1.814 -13.734 17.297 1 94.69 288 VAL B O 1
ATOM 4666 N N . ARG B 1 289 ? 2.725 -13.195 15.359 1 95.19 289 ARG B N 1
ATOM 4667 C CA . ARG B 1 289 ? 1.763 -12.125 15.109 1 95.19 289 ARG B CA 1
ATOM 4668 C C . ARG B 1 289 ? 0.777 -12.523 14.016 1 95.19 289 ARG B C 1
ATOM 4670 O O . ARG B 1 289 ? -0.052 -11.719 13.594 1 95.19 289 ARG B O 1
ATOM 4677 N N . ALA B 1 290 ? 0.918 -13.688 13.508 1 96 290 ALA B N 1
ATOM 4678 C CA . ALA B 1 290 ? 0.07 -14.188 12.43 1 96 290 ALA B CA 1
ATOM 4679 C C . ALA B 1 290 ? -0.052 -15.703 12.477 1 96 290 ALA B C 1
ATOM 4681 O O . ALA B 1 290 ? 0.911 -16.422 12.195 1 96 290 ALA B O 1
ATOM 4682 N N . ALA B 1 291 ? -1.196 -16.141 12.852 1 97.31 291 ALA B N 1
ATOM 4683 C CA . ALA B 1 291 ? -1.391 -17.578 12.992 1 97.31 291 ALA B CA 1
ATOM 4684 C C . ALA B 1 291 ? -2.85 -17.969 12.766 1 97.31 291 ALA B C 1
ATOM 4686 O O . ALA B 1 291 ? -3.713 -17.094 12.633 1 97.31 291 ALA B O 1
ATOM 4687 N N . GLY B 1 292 ? -3.123 -19.234 12.602 1 97.69 292 GLY B N 1
ATOM 4688 C CA . GLY B 1 292 ? -4.473 -19.734 12.391 1 97.69 292 GLY B CA 1
ATOM 4689 C C . GLY B 1 292 ? -4.613 -21.219 12.656 1 97.69 292 GLY B C 1
ATOM 4690 O O . GLY B 1 292 ? -3.617 -21.922 12.867 1 97.69 292 GLY B O 1
ATOM 4691 N N . PHE B 1 293 ? -5.805 -21.641 12.711 1 97.81 293 PHE B N 1
ATOM 4692 C CA . PHE B 1 293 ? -6.16 -23.047 12.898 1 97.81 293 PHE B CA 1
ATOM 4693 C C . PHE B 1 293 ? -7.594 -23.312 12.453 1 97.81 293 PHE B C 1
ATOM 4695 O O . PHE B 1 293 ? -8.305 -22.375 12.062 1 97.81 293 PHE B O 1
ATOM 4702 N N . SER B 1 294 ? -7.922 -24.547 12.398 1 97.88 294 SER B N 1
ATOM 4703 C CA . SER B 1 294 ? -9.297 -24.969 12.148 1 97.88 294 SER B CA 1
ATOM 4704 C C . SER B 1 294 ? -9.891 -25.672 13.367 1 97.88 294 SER B C 1
ATOM 4706 O O . SER B 1 294 ? -9.164 -26.328 14.125 1 97.88 294 SER B O 1
ATOM 4708 N N . MET B 1 295 ? -11.156 -25.469 13.492 1 97 295 MET B N 1
ATOM 4709 C CA . MET B 1 295 ? -11.805 -26.062 14.656 1 97 295 MET B CA 1
ATOM 4710 C C . MET B 1 295 ? -13.211 -26.531 14.312 1 97 295 MET B C 1
ATOM 4712 O O . MET B 1 295 ? -13.977 -25.812 13.664 1 97 295 MET B O 1
ATOM 4716 N N . LYS B 1 296 ? -13.477 -27.766 14.703 1 96.81 296 LYS B N 1
ATOM 4717 C CA . LYS B 1 296 ? -14.82 -28.312 14.547 1 96.81 296 LYS B CA 1
ATOM 4718 C C . LYS B 1 296 ? -15.719 -27.891 15.711 1 96.81 296 LYS B C 1
ATOM 4720 O O . LYS B 1 296 ? -15.758 -28.562 16.734 1 96.81 296 LYS B O 1
ATOM 4725 N N . ALA B 1 297 ? -16.422 -26.875 15.562 1 95.06 297 ALA B N 1
ATOM 4726 C CA . ALA B 1 297 ? -17.344 -26.312 16.547 1 95.06 297 ALA B CA 1
ATOM 4727 C C . ALA B 1 297 ? -18.234 -25.266 15.922 1 95.06 297 ALA B C 1
ATOM 4729 O O . ALA B 1 297 ? -18.016 -24.828 14.789 1 95.06 297 ALA B O 1
ATOM 4730 N N . GLY B 1 298 ? -19.328 -24.906 16.594 1 95.06 298 GLY B N 1
ATOM 4731 C CA . GLY B 1 298 ? -20.172 -23.828 16.125 1 95.06 298 GLY B CA 1
ATOM 4732 C C . GLY B 1 298 ? -19.547 -22.453 16.312 1 95.06 298 GLY B C 1
ATOM 4733 O O . GLY B 1 298 ? -18.594 -22.297 17.078 1 95.06 298 GLY B O 1
ATOM 4734 N N . LEU B 1 299 ? -20.109 -21.516 15.625 1 95.81 299 LEU B N 1
ATOM 4735 C CA . LEU B 1 299 ? -19.578 -20.156 15.594 1 95.81 299 LEU B CA 1
ATOM 4736 C C . LEU B 1 299 ? -19.453 -19.594 17 1 95.81 299 LEU B C 1
ATOM 4738 O O . LEU B 1 299 ? -18.422 -19.016 17.359 1 95.81 299 LEU B O 1
ATOM 4742 N N . GLU B 1 300 ? -20.469 -19.719 17.766 1 96.25 300 GLU B N 1
ATOM 4743 C CA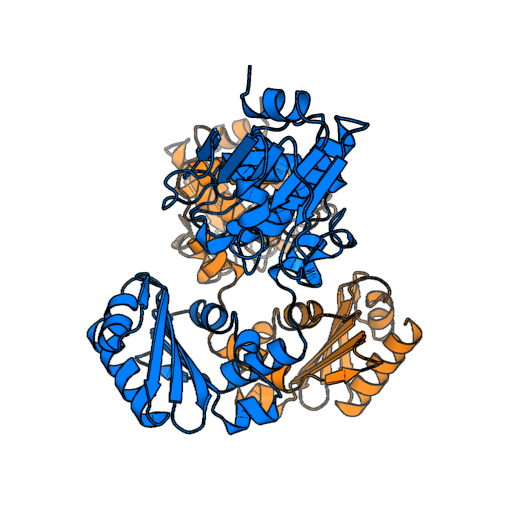 . GLU B 1 300 ? -20.484 -19.156 19.125 1 96.25 300 GLU B CA 1
ATOM 4744 C C . GLU B 1 300 ? -19.391 -19.781 19.984 1 96.25 300 GLU B C 1
ATOM 4746 O O . GLU B 1 300 ? -18.703 -19.078 20.734 1 96.25 300 GLU B O 1
ATOM 4751 N N . GLU B 1 301 ? -19.25 -21.062 19.844 1 96.81 301 GLU B N 1
ATOM 4752 C CA . GLU B 1 301 ? -18.234 -21.781 20.625 1 96.81 301 GLU B CA 1
ATOM 4753 C C . GLU B 1 301 ? -16.828 -21.359 20.234 1 96.81 301 GLU B C 1
ATOM 4755 O O . GLU B 1 301 ? -15.992 -21.062 21.094 1 96.81 301 GLU B O 1
ATOM 4760 N N . VAL B 1 302 ? -16.547 -21.375 18.969 1 96.94 302 VAL B N 1
ATOM 4761 C CA . VAL B 1 302 ? -15.227 -21 18.484 1 96.94 302 VAL B CA 1
ATOM 4762 C C . VAL B 1 302 ? -14.898 -19.578 18.922 1 96.94 302 VAL B C 1
ATOM 4764 O O . VAL B 1 302 ? -13.797 -19.297 19.391 1 96.94 302 VAL B O 1
ATOM 4767 N N . THR B 1 303 ? -15.859 -18.688 18.766 1 97.31 303 THR B N 1
ATOM 4768 C CA . THR B 1 303 ? -15.695 -17.281 19.141 1 97.31 303 THR B CA 1
ATOM 4769 C C . THR B 1 303 ? -15.367 -17.141 20.625 1 97.31 303 THR B C 1
ATOM 4771 O O . THR B 1 303 ? -14.438 -16.422 20.984 1 97.31 303 THR B O 1
ATOM 4774 N N . GLY B 1 304 ? -16.094 -17.844 21.391 1 97.75 304 GLY B N 1
ATOM 4775 C CA . GLY B 1 304 ? -15.875 -17.781 22.828 1 97.75 304 GLY B CA 1
ATOM 4776 C C . GLY B 1 304 ? -14.5 -18.266 23.234 1 97.75 304 GLY B C 1
ATOM 4777 O O . GLY B 1 304 ? -13.844 -17.625 24.062 1 97.75 304 GLY B O 1
ATOM 4778 N N . ILE B 1 305 ? -14.078 -19.297 22.672 1 97.75 305 ILE B N 1
ATOM 4779 C CA . ILE B 1 305 ? -12.781 -19.891 22.984 1 97.75 305 ILE B CA 1
ATOM 4780 C C . ILE B 1 305 ? -11.656 -18.938 22.594 1 97.75 305 ILE B C 1
ATOM 4782 O O . ILE B 1 305 ? -10.766 -18.656 23.391 1 97.75 305 ILE B O 1
ATOM 4786 N N . VAL B 1 306 ? -11.711 -18.438 21.344 1 98.06 306 VAL B N 1
ATOM 4787 C CA . VAL B 1 306 ? -10.648 -17.594 20.812 1 98.06 306 VAL B CA 1
ATOM 4788 C C . VAL B 1 306 ? -10.555 -16.297 21.609 1 98.06 306 VAL B C 1
ATOM 4790 O O . VAL B 1 306 ? -9.453 -15.867 21.984 1 98.06 306 VAL B O 1
ATOM 4793 N N . LEU B 1 307 ? -11.711 -15.727 21.922 1 98.38 307 LEU B N 1
ATOM 4794 C CA . LEU B 1 307 ? -11.719 -14.492 22.703 1 98.38 307 LEU B CA 1
ATOM 4795 C C . LEU B 1 307 ? -11.133 -14.719 24.078 1 98.38 307 LEU B C 1
ATOM 4797 O O . LEU B 1 307 ? -10.367 -13.891 24.578 1 98.38 307 LEU B O 1
ATOM 4801 N N . SER B 1 308 ? -11.477 -15.852 24.625 1 98.31 308 SER B N 1
ATOM 4802 C CA . SER B 1 308 ? -10.961 -16.172 25.953 1 98.31 308 SER B CA 1
ATOM 4803 C C . SER B 1 308 ? -9.445 -16.297 25.953 1 98.31 308 SER B C 1
ATOM 4805 O O . SER B 1 308 ? -8.766 -15.773 26.844 1 98.31 308 SER B O 1
ATOM 4807 N N . LYS B 1 309 ? -8.945 -16.938 24.984 1 98.19 309 LYS B N 1
ATOM 4808 C CA . LYS B 1 309 ? -7.5 -17.141 24.875 1 98.19 309 LYS B CA 1
ATOM 4809 C C . LYS B 1 309 ? -6.77 -15.812 24.672 1 98.19 309 LYS B C 1
ATOM 4811 O O . LYS B 1 309 ? -5.703 -15.594 25.25 1 98.19 309 LYS B O 1
ATOM 4816 N N . ILE B 1 310 ? -7.336 -14.93 23.844 1 98.25 310 ILE B N 1
ATOM 4817 C CA . ILE B 1 310 ? -6.715 -13.633 23.594 1 98.25 310 ILE B CA 1
ATOM 4818 C C . ILE B 1 310 ? -6.785 -12.773 24.859 1 98.25 310 ILE B C 1
ATOM 4820 O O . ILE B 1 310 ? -5.816 -12.102 25.219 1 98.25 310 ILE B O 1
ATOM 4824 N N . ARG B 1 311 ? -7.898 -12.844 25.578 1 97.38 311 ARG B N 1
ATOM 4825 C CA . ARG B 1 311 ? -8.086 -12.086 26.812 1 97.38 311 ARG B CA 1
ATOM 4826 C C . ARG B 1 311 ? -7.031 -12.445 27.844 1 97.38 311 ARG B C 1
ATOM 4828 O O . ARG B 1 311 ? -6.551 -11.578 28.578 1 97.38 311 ARG B O 1
ATOM 4835 N N . GLU B 1 312 ? -6.684 -13.664 27.812 1 97 312 GLU B N 1
ATOM 4836 C CA . GLU B 1 312 ? -5.688 -14.141 28.766 1 97 312 GLU B CA 1
ATOM 4837 C C . GLU B 1 312 ? -4.34 -13.461 28.547 1 97 312 GLU B C 1
ATOM 4839 O O . GLU B 1 312 ? -3.521 -13.367 29.469 1 97 312 GLU B O 1
ATOM 4844 N N . GLN B 1 313 ? -4.121 -13.055 27.375 1 97 313 GLN B N 1
ATOM 4845 C CA . GLN B 1 313 ? -2.82 -12.484 27.047 1 97 313 GLN B CA 1
ATOM 4846 C C . GLN B 1 313 ? -2.852 -10.961 27.094 1 97 313 GLN B C 1
ATOM 4848 O O . GLN B 1 313 ? -1.811 -10.312 26.984 1 97 313 GLN B O 1
ATOM 4853 N N . LEU B 1 314 ? -4.066 -10.398 27.125 1 95.12 314 LEU B N 1
ATOM 4854 C CA . LEU B 1 314 ? -4.199 -8.945 27.172 1 95.12 314 LEU B CA 1
ATOM 4855 C C . LEU B 1 314 ? -4.043 -8.438 28.594 1 95.12 314 LEU B C 1
ATOM 4857 O O . LEU B 1 314 ? -3.486 -7.355 28.828 1 95.12 314 LEU B O 1
#

Nearest PDB structures (foldseek):
  5o25-assembly1_B  TM=8.547E-01  e=3.873E-32  Thermotoga maritima
  5o4z-assembly1_A  TM=7.679E-01  e=8.551E-32  Thermotoga maritima
  4py9-assembly1_A  TM=8.271E-01  e=3.191E-28  Bacteroides fragilis
  8ioo-assembly1_A  TM=8.575E-01  e=7.679E-26  Deinococcus radiodurans
  5xsp-assembly1_B  TM=8.098E-01  e=5.270E-22  Staphylococcus aureus

Foldseek 3Di:
DPCVVVLLVVWQEEEEEEFAPDALLRQLLRLLVVVLSVLPPPNGHYAYEYPQDDPLCCVAPCNVRHHPAEDPDETQEYEYEAYQDLVRVVRHNVNQVRYNFYEYEHQDPNHPDDTPYYDYNVLALGSLLVVCVVHDLVSRALSSLLSSLRGLCASCVNVPHPSRDPSSVVSNVSSVVNPDPPCSSCARRPVDADPLLVVLLVQQVVQWDADDVRQEIEGEAEPVRCVVSVHDPVSPPPSQVVQAPDPNYQKYWYWYDPDHFKIKIKMFGDPQAQVQVVQVVQVWGDGRGITIHMDRHDPVVVVVSSVVNRVVRD/DPCVVVLLVVWQEEEEEEFAPDALLRQLLRLLVVVLSVLPPPRGHYAYEYPQDDPLCCVAPCNVRHHPAEDPDETQEYEYEAYQDLVRVVRHNVNQVRYNFYEYEHQDPNHPDDTPYYHYNVLALGSLLVVCVVHDLVSRALSSLLSSLRGLCASCVNVPHPSRDPSSVVSNVSSVVNPDPPCSSCARRPVDADPLLVVLLVQQVVQWDADDVRQEIEGEAEPVRCVVSVHDPVSPPPSQVVQAPDPNYQKYWYWYDPDHFKIKIKMFGDPQAQVQVVQVVQVWGDGRGITIHMDRHDPVVVVVSSVVNRVVRD

Sequence (628 aa):
MNEFISSIEAADTIAVTGHIHPDGDCIGSCLGLRQYILDNYPGKSVTVYLESIAPEFLFLSGADSVKQETESKSYDLFFVLDCSSLDRIEPYLSMYERAAKTFCIDHHISSKGIGQEYILKPQASATCEVLYELFETDRISLSCAYCLYTGIVHDTGVFKHSNTTKQTMEYAGDLISKGINTSKVIDETFYQKTFVQNRVMGQALVNSRLYEDGQIILSYLNKDEMQALGADSGDTNGIIDQMRVTKGVEAAVFLYALDKDTYKVSMRSNGRVNVAAISEEFSGGGHVRAAGFSMKAGLEEVTGIVLSKIREQLMNEFISSIEAADTIAVTGHIHPDGDCIGSCLGLRQYILDNYPGKSVTVYLESIAPEFLFLSGADSVKQETESKSYDLFFVLDCSSLDRIEPYLSMYERAAKTFCIDHHISSKGIGQEYILKPQASATCEVLYELFETDRISLSCAYCLYTGIVHDTGVFKHSNTTKQTMEYAGDLISKGINTSKVIDETFYQKTFVQNRVMGQALVNSRLYEDGQIILSYLNKDEMQALGADSGDTNGIIDQMRVTKGVEAAVFLYALDKDTYKVSMRSNGRVNVAAISEEFSGGGHVRAAGFSMKAGLEEVTGIVLSKIREQL

Radius of gyration: 26.61 Å; Cα contacts (8 Å, |Δi|>4): 1361; chains: 2; bounding box: 67×76×59 Å

Solvent-accessible surface area (backbone atoms only — not comparable to full-atom values)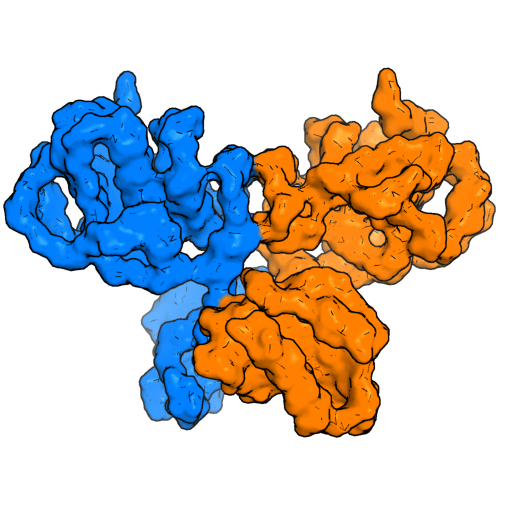: 31722 Å² total; per-residue (Å²): 131,64,69,65,57,56,52,55,71,73,33,53,35,35,37,32,28,32,27,62,82,58,48,50,26,26,49,13,31,44,38,18,51,47,43,43,44,57,74,73,43,76,89,48,46,71,46,46,42,41,61,87,74,61,74,62,52,51,84,40,59,63,48,86,66,51,33,73,70,74,64,90,66,71,28,46,28,30,37,39,30,48,49,61,51,69,78,39,32,53,88,46,40,70,42,54,71,55,23,75,36,35,36,20,39,25,19,55,75,84,36,79,70,49,69,83,36,62,48,78,41,54,82,41,48,17,35,13,49,52,49,53,69,72,45,60,69,91,66,56,45,56,60,26,29,49,19,26,45,45,1,36,36,53,56,14,60,56,60,25,38,88,57,49,40,35,64,52,26,37,52,48,10,56,35,41,67,60,66,55,60,46,42,58,52,47,40,53,59,67,66,39,35,47,67,56,30,42,31,49,42,8,47,28,36,56,53,41,44,69,36,82,93,40,30,29,37,40,28,43,38,50,51,67,55,33,57,75,57,71,50,58,77,78,39,52,66,63,42,54,58,61,51,36,39,25,61,72,33,40,33,16,38,32,34,38,42,77,45,92,46,28,30,38,39,40,34,35,31,74,69,81,40,55,38,17,66,55,16,45,76,52,77,28,42,65,39,53,42,39,15,27,33,59,43,81,42,51,69,68,57,51,50,52,52,53,50,51,58,51,56,73,55,105,131,63,69,64,59,56,51,55,71,74,31,54,37,34,37,31,29,34,25,64,82,58,48,49,25,27,49,11,31,45,38,19,51,46,42,42,44,57,72,73,41,75,89,46,45,69,46,45,42,40,61,86,74,60,73,60,53,51,83,38,62,63,47,85,66,51,34,72,70,76,63,92,65,70,28,47,28,28,38,38,30,47,49,61,51,69,80,40,33,54,87,47,40,69,43,54,72,55,22,74,36,35,36,20,40,26,20,56,76,84,36,79,70,50,67,84,36,61,50,78,40,55,81,40,48,17,36,13,49,53,49,53,71,70,44,61,72,90,67,57,46,56,60,25,29,49,18,26,45,45,1,37,36,52,57,14,60,57,62,26,39,87,55,48,42,35,64,54,25,38,52,48,9,56,35,41,66,61,66,54,61,47,43,58,53,46,37,52,60,68,66,39,32,47,67,55,30,44,31,48,40,7,46,28,36,55,52,41,44,69,36,82,93,40,30,30,36,40,29,44,40,50,50,67,55,33,57,75,58,72,50,57,76,78,40,52,65,65,42,55,58,62,51,37,39,26,61,71,32,40,34,17,36,34,34,36,41,78,45,94,47,28,30,39,39,39,34,34,32,73,68,81,41,53,38,17,67,57,16,46,76,52,78,29,41,66,39,51,43,40,15,28,31,60,43,82,42,50,70,68,57,51,50,51,52,53,51,50,58,52,57,73,56,106

Organism: Anaerostipes caccae (strain DSM 14662 / CCUG 47493 / JCM 13470 / NCIMB 13811 / L1-92) (NCBI:txid411490)

Secondary structure (DSSP, 8-state):
--HHHHHHHH-SEEEEEE-SS--HHHHHHHHHHHHHHHHHSTT-EEEEE-SPPPGGGTTSTTGGG-B-S--S---SEEEEES-S-GGGGGGGHHHHHHSS-EEEEE--TT----SSEEEE-TTSS-HHHHHHHHS-GGG--HHHHHHHHHHHHHHTTTTTSTT--HHHHHHHHHHHTTT--HHHHIIIIII-B-HHHHHHHHHHHHH-EEETTTTEEEEEE-HHHHHHTT--GGGGTTHHHHHHTBTT-SEEEEEEEEETTEEEEEEEESSS--HHHHHHTTT-EEETTEEEEEEES-HHHHHHHHHHHHHHH-/--HHHHHHHH-SEEEEEE-SS--HHHHHHHHHHHHHHHHHSTT-EEEEE-SPPPGGGTTSTTGGG-B-S--S---SEEEEES-S-GGGGGGGHHHHHHSS-EEEEE--TT----SSEEEE-TTSS-HHHHHHHHS-GGG--HHHHHHHHHHHHHHTTTTTSTT--HHHHHHHHHHHTTT--HHHHIIIIII-B-HHHHHHHHHHHHH-EEETTTTEEEEEE-HHHHHHTT--GGGGTTHHHHHHTBTT-SEEEEEEEEETTEEEEEEEESSS--HHHHHHTTT-EEETTEEEEEEES-HHHHHHHHHHHHHHH-

pLDDT: mean 96.6, std 3.87, range [44.53, 98.94]

InterPro domains:
  IPR001667 DDH domain [PF01368] (14-152)
  IPR003156 DHHA1 domain [PF02272] (221-300)
  IPR038763 DHH phosphoesterase superfamily [SSF64182] (12-296)
  IPR051319 Bifunctional oligoribonuclease/pAp-phosphatase and c-di-AMP PDE [PTHR47618] (2-314)